Protein AF-0000000084922540 (afdb_homodimer)

Radius of gyration: 22.4 Å; Cα contacts (8 Å, |Δi|>4): 805; chains: 2; bounding box: 56×64×46 Å

Structure (mmCIF, N/CA/C/O backbone):
data_AF-0000000084922540-model_v1
#
loop_
_entity.id
_entity.type
_entity.pdbx_description
1 polymer 'Thymidine kinase'
#
loop_
_atom_site.group_PDB
_atom_site.id
_atom_site.type_symbol
_atom_site.label_atom_id
_atom_site.label_alt_id
_atom_site.label_comp_id
_atom_site.label_asym_id
_atom_site.label_entity_id
_atom_site.label_seq_id
_atom_site.pdbx_PDB_ins_code
_atom_site.Cartn_x
_atom_site.Cartn_y
_atom_site.Cartn_z
_atom_site.occupancy
_atom_site.B_iso_or_equiv
_atom_site.auth_seq_id
_atom_site.auth_comp_id
_atom_site.auth_asym_id
_atom_site.auth_atom_id
_atom_site.pdbx_PDB_model_num
ATOM 1 N N . MET A 1 1 ? 5.422 -11.188 -19.125 1 84.81 1 MET A N 1
ATOM 2 C CA . MET A 1 1 ? 5.367 -11.914 -17.875 1 84.81 1 MET A CA 1
ATOM 3 C C . MET A 1 1 ? 4.098 -11.578 -17.094 1 84.81 1 MET A C 1
ATOM 5 O O . MET A 1 1 ? 3.66 -10.422 -17.094 1 84.81 1 MET A O 1
ATOM 9 N N . ALA A 1 2 ? 3.447 -12.57 -16.578 1 96 2 ALA A N 1
ATOM 10 C CA . ALA A 1 2 ? 2.215 -12.383 -15.805 1 96 2 ALA A CA 1
ATOM 11 C C . ALA A 1 2 ? 2.465 -11.539 -14.562 1 96 2 ALA A C 1
ATOM 13 O O . ALA A 1 2 ? 3.604 -11.414 -14.102 1 96 2 ALA A O 1
ATOM 14 N N . LYS A 1 3 ? 1.408 -10.953 -14.07 1 97.75 3 LYS A N 1
ATOM 15 C CA . LYS A 1 3 ? 1.559 -10.055 -12.938 1 97.75 3 LYS A CA 1
ATOM 16 C C . LYS A 1 3 ? 0.575 -10.406 -11.82 1 97.75 3 LYS A C 1
ATOM 18 O O . LYS A 1 3 ? -0.473 -11 -12.078 1 97.75 3 LYS A O 1
ATOM 23 N N . LEU A 1 4 ? 0.972 -10.086 -10.625 1 98.56 4 LEU A N 1
ATOM 24 C CA . LEU A 1 4 ? 0.102 -10.094 -9.453 1 98.56 4 LEU A CA 1
ATOM 25 C C . LEU A 1 4 ? -0.469 -8.711 -9.188 1 98.56 4 LEU A C 1
ATOM 27 O O . LEU A 1 4 ? 0.279 -7.766 -8.914 1 98.56 4 LEU A O 1
ATOM 31 N N . TYR A 1 5 ? -1.869 -8.562 -9.273 1 98.75 5 TYR A N 1
ATOM 32 C CA . TYR A 1 5 ? -2.557 -7.289 -9.086 1 98.75 5 TYR A CA 1
ATOM 33 C C . TYR A 1 5 ? -3.307 -7.27 -7.758 1 98.75 5 TYR A C 1
ATOM 35 O O . TYR A 1 5 ? -3.92 -8.266 -7.371 1 98.75 5 TYR A O 1
ATOM 43 N N . PHE A 1 6 ? -3.229 -6.152 -7.148 1 98.81 6 PHE A N 1
ATOM 44 C CA . PHE A 1 6 ? -4.148 -5.859 -6.059 1 98.81 6 PHE A CA 1
ATOM 45 C C . PHE A 1 6 ? -4.957 -4.602 -6.359 1 98.81 6 PHE A C 1
ATOM 47 O O . PHE A 1 6 ? -4.406 -3.498 -6.402 1 98.81 6 PHE A O 1
ATOM 54 N N . ARG A 1 7 ? -6.199 -4.77 -6.59 1 98.69 7 ARG A N 1
ATOM 55 C CA . ARG A 1 7 ? -7.16 -3.693 -6.801 1 98.69 7 ARG A CA 1
ATOM 56 C C . ARG A 1 7 ? -8.039 -3.498 -5.566 1 98.69 7 ARG A C 1
ATOM 58 O O . ARG A 1 7 ? -8.875 -4.352 -5.25 1 98.69 7 ARG A O 1
ATOM 65 N N . PHE A 1 8 ? -7.809 -2.379 -4.945 1 98.5 8 PHE A N 1
ATOM 66 C CA . PHE A 1 8 ? -8.508 -2.191 -3.676 1 98.5 8 PHE A CA 1
ATOM 67 C C . PHE A 1 8 ? -9.469 -1.014 -3.758 1 98.5 8 PHE A C 1
ATOM 69 O O . PHE A 1 8 ? -9.328 -0.146 -4.621 1 98.5 8 PHE A O 1
ATOM 76 N N . GLY A 1 9 ? -10.477 -1.004 -2.928 1 97.19 9 GLY A N 1
ATOM 77 C CA . GLY A 1 9 ? -11.477 0.039 -2.756 1 97.19 9 GLY A CA 1
ATOM 78 C C . GLY A 1 9 ? -12.312 -0.136 -1.503 1 97.19 9 GLY A C 1
ATOM 79 O O . GLY A 1 9 ? -12.273 -1.189 -0.863 1 97.19 9 GLY A O 1
ATOM 80 N N . VAL A 1 10 ? -13 0.957 -1.157 1 96.56 10 VAL A N 1
ATOM 81 C CA . VAL A 1 10 ? -13.867 0.867 0.012 1 96.56 10 VAL A CA 1
ATOM 82 C C . VAL A 1 10 ? -15.125 0.069 -0.335 1 96.56 10 VAL A C 1
ATOM 84 O O . VAL A 1 10 ? -15.336 -0.293 -1.495 1 96.56 10 VAL A O 1
ATOM 87 N N . MET A 1 11 ? -15.883 -0.265 0.745 1 93.12 11 MET A N 1
ATOM 88 C CA . MET A 1 11 ? -17.141 -0.948 0.508 1 93.12 11 MET A CA 1
ATOM 89 C C . MET A 1 11 ? -18.047 -0.126 -0.412 1 93.12 11 MET A C 1
ATOM 91 O O . MET A 1 11 ? -18.156 1.092 -0.254 1 93.12 11 MET A O 1
ATOM 95 N N . GLY A 1 12 ? -18.609 -0.756 -1.423 1 91.25 12 GLY A N 1
ATOM 96 C CA . GLY A 1 12 ? -19.5 -0.06 -2.338 1 91.25 12 GLY A CA 1
ATOM 97 C C . GLY A 1 12 ? -18.766 0.541 -3.529 1 91.25 12 GLY A C 1
ATOM 98 O O . GLY A 1 12 ? -19.375 1.284 -4.312 1 91.25 12 GLY A O 1
ATOM 99 N N . SER A 1 13 ? -17.531 0.221 -3.732 1 94.62 13 SER A N 1
ATOM 100 C CA . SER A 1 13 ? -16.766 0.784 -4.84 1 94.62 13 SER A CA 1
ATOM 101 C C . SER A 1 13 ? -16.891 -0.078 -6.09 1 94.62 13 SER A C 1
ATOM 103 O O . SER A 1 13 ? -16.172 0.141 -7.074 1 94.62 13 SER A O 1
ATOM 105 N N . SER A 1 14 ? -17.672 -1.181 -6.047 1 94.88 14 SER A N 1
ATOM 106 C CA . SER A 1 14 ? -17.984 -2.047 -7.18 1 94.88 14 SER A CA 1
ATOM 107 C C . SER A 1 14 ? -16.812 -2.967 -7.508 1 94.88 14 SER A C 1
ATOM 109 O O . SER A 1 14 ? -16.594 -3.299 -8.672 1 94.88 14 SER A O 1
ATOM 111 N N . LYS A 1 15 ? -15.969 -3.301 -6.598 1 96 15 LYS A N 1
ATOM 112 C CA . LYS A 1 15 ? -14.859 -4.238 -6.785 1 96 15 LYS A CA 1
ATOM 113 C C . LYS A 1 15 ? -15.359 -5.566 -7.352 1 96 15 LYS A C 1
ATOM 115 O O . LYS A 1 15 ? -14.805 -6.074 -8.328 1 96 15 LYS A O 1
ATOM 120 N N . THR A 1 16 ? -16.453 -6.082 -6.738 1 95.88 16 THR A N 1
ATOM 121 C CA . THR A 1 16 ? -17.016 -7.363 -7.164 1 95.88 16 THR A CA 1
ATOM 122 C C . THR A 1 16 ? -17.516 -7.289 -8.602 1 95.88 16 THR A C 1
ATOM 124 O O . THR A 1 16 ? -17.25 -8.188 -9.406 1 95.88 16 THR A O 1
ATOM 127 N N . ALA A 1 17 ? -18.156 -6.195 -8.93 1 95.75 17 ALA A N 1
ATOM 128 C CA . ALA A 1 17 ? -18.625 -6.02 -10.305 1 95.75 17 ALA A CA 1
ATOM 129 C C . ALA A 1 17 ? -17.453 -6.016 -11.281 1 95.75 17 ALA A C 1
ATOM 131 O O . ALA A 1 17 ? -17.531 -6.625 -12.352 1 95.75 17 ALA A O 1
ATOM 132 N N . ASN A 1 18 ? -16.375 -5.332 -10.938 1 97.31 18 ASN A N 1
ATOM 133 C CA . ASN A 1 18 ? -15.172 -5.309 -11.766 1 97.31 18 ASN A CA 1
ATOM 134 C C . ASN A 1 18 ? -14.609 -6.711 -11.969 1 97.31 18 ASN A C 1
ATOM 136 O O . ASN A 1 18 ? -14.258 -7.09 -13.086 1 97.31 18 ASN A O 1
ATOM 140 N N . ALA A 1 19 ? -14.578 -7.469 -10.898 1 97.56 19 ALA A N 1
ATOM 141 C CA . ALA A 1 19 ? -14.055 -8.836 -10.961 1 97.56 19 ALA A CA 1
ATOM 142 C C . ALA A 1 19 ? -14.875 -9.688 -11.93 1 97.56 19 ALA A C 1
ATOM 144 O O . ALA A 1 19 ? -14.312 -10.398 -12.766 1 97.56 19 ALA A O 1
ATOM 145 N N . LEU A 1 20 ? -16.141 -9.539 -11.828 1 97.19 20 LEU A N 1
ATOM 146 C CA . LEU A 1 20 ? -17.047 -10.328 -12.656 1 97.19 20 LEU A CA 1
ATOM 147 C C . LEU A 1 20 ? -16.953 -9.914 -14.117 1 97.19 20 LEU A C 1
ATOM 149 O O . LEU A 1 20 ? -17.031 -10.758 -15.016 1 97.19 20 LEU A O 1
ATOM 153 N N . MET A 1 21 ? -16.75 -8.617 -14.312 1 97.06 21 MET A N 1
ATOM 154 C CA . MET A 1 21 ? -16.594 -8.125 -15.68 1 97.06 21 MET A CA 1
ATOM 155 C C . MET A 1 21 ? -15.297 -8.648 -16.297 1 97.06 21 MET A C 1
ATOM 157 O O . MET A 1 21 ? -15.266 -8.992 -17.484 1 97.06 21 MET A O 1
ATOM 161 N N . VAL A 1 22 ? -14.234 -8.68 -15.547 1 97.44 22 VAL A N 1
ATOM 162 C CA . VAL A 1 22 ? -12.969 -9.219 -16.031 1 97.44 22 VAL A CA 1
ATOM 163 C C . VAL A 1 22 ? -13.141 -10.68 -16.422 1 97.44 22 VAL A C 1
ATOM 165 O O . VAL A 1 22 ? -12.695 -11.109 -17.484 1 97.44 22 VAL A O 1
ATOM 168 N N . ARG A 1 23 ? -13.805 -11.414 -15.586 1 97.06 23 ARG A N 1
ATOM 169 C CA . ARG A 1 23 ? -14.07 -12.82 -15.891 1 97.06 23 ARG A CA 1
ATOM 170 C C . ARG A 1 23 ? -14.852 -12.961 -17.188 1 97.06 23 ARG A C 1
ATOM 172 O O . ARG A 1 23 ? -14.539 -13.82 -18.016 1 97.06 23 ARG A O 1
ATOM 179 N N . TYR A 1 24 ? -15.82 -12.156 -17.312 1 95.56 24 TYR A N 1
ATOM 180 C CA . TYR A 1 24 ? -16.656 -12.172 -18.5 1 95.56 24 TYR A CA 1
ATOM 181 C C . TYR A 1 24 ? -15.805 -11.922 -19.75 1 95.56 24 TYR A C 1
ATOM 183 O O . TYR A 1 24 ? -15.969 -12.609 -20.766 1 95.56 24 TYR A O 1
ATOM 191 N N . ASN A 1 25 ? -14.945 -10.93 -19.688 1 97.19 25 ASN A N 1
ATOM 192 C CA . ASN A 1 25 ? -14.086 -10.586 -20.812 1 97.19 25 ASN A CA 1
ATOM 193 C C . ASN A 1 25 ? -13.188 -11.758 -21.219 1 97.19 25 ASN A C 1
ATOM 195 O O . ASN A 1 25 ? -12.961 -11.992 -22.406 1 97.19 25 ASN A O 1
ATOM 199 N N . TYR A 1 26 ? -12.719 -12.484 -20.266 1 97.31 26 TYR A N 1
ATOM 200 C CA . TYR A 1 26 ? -11.93 -13.672 -20.562 1 97.31 26 TYR A CA 1
ATOM 201 C C . TYR A 1 26 ? -12.773 -14.742 -21.234 1 97.31 26 TYR A C 1
ATOM 203 O O . TYR A 1 26 ? -12.336 -15.367 -22.203 1 97.31 26 TYR A O 1
ATOM 211 N N . ALA A 1 27 ? -13.961 -14.938 -20.75 1 95.12 27 ALA A N 1
ATOM 212 C CA . ALA A 1 27 ? -14.867 -15.945 -21.297 1 95.12 27 ALA A CA 1
ATOM 213 C C . ALA A 1 27 ? -15.211 -15.641 -22.75 1 95.12 27 ALA A C 1
ATOM 215 O O . ALA A 1 27 ? -15.273 -16.547 -23.578 1 95.12 27 ALA A O 1
ATOM 216 N N . GLU A 1 28 ? -15.352 -14.406 -23.062 1 96.44 28 GLU A N 1
ATOM 217 C CA . GLU A 1 28 ? -15.68 -13.969 -24.406 1 96.44 28 GLU A CA 1
ATOM 218 C C . GLU A 1 28 ? -14.562 -14.312 -25.391 1 96.44 28 GLU A C 1
ATOM 220 O O . GLU A 1 28 ? -14.797 -14.438 -26.594 1 96.44 28 GLU A O 1
ATOM 225 N N . LYS A 1 29 ? -13.414 -14.438 -24.891 1 97.44 29 LYS A N 1
ATOM 226 C CA . LYS A 1 29 ? -12.266 -14.797 -25.703 1 97.44 29 LYS A CA 1
ATOM 227 C C . LYS A 1 29 ? -11.922 -16.281 -25.562 1 97.44 29 LYS A C 1
ATOM 229 O O . LYS A 1 29 ? -10.836 -16.719 -25.953 1 97.44 29 LYS A O 1
ATOM 234 N N . GLU A 1 30 ? -12.805 -17 -24.891 1 96.75 30 GLU A N 1
ATOM 235 C CA . GLU A 1 30 ? -12.688 -18.438 -24.688 1 96.75 30 GLU A CA 1
ATOM 236 C C . GLU A 1 30 ? -11.469 -18.797 -23.844 1 96.75 30 GLU A C 1
ATOM 238 O O . GLU A 1 30 ? -10.766 -19.766 -24.109 1 96.75 30 GLU A O 1
ATOM 243 N N . LYS A 1 31 ? -11.18 -17.922 -22.938 1 97.31 31 LYS A N 1
ATOM 244 C CA . LYS A 1 31 ? -10.109 -18.141 -21.969 1 97.31 31 LYS A CA 1
ATOM 245 C C . LYS A 1 31 ? -10.664 -18.484 -20.594 1 97.31 31 LYS A C 1
ATOM 247 O O . LYS A 1 31 ? -11.672 -17.906 -20.172 1 97.31 31 LYS A O 1
ATOM 252 N N . ASN A 1 32 ? -10.008 -19.375 -19.906 1 96.75 32 ASN A N 1
ATOM 253 C CA . ASN A 1 32 ? -10.484 -19.891 -18.641 1 96.75 32 ASN A CA 1
ATOM 254 C C . ASN A 1 32 ? -10 -19.031 -17.469 1 96.75 32 ASN A C 1
ATOM 256 O O . ASN A 1 32 ? -8.867 -19.188 -17.016 1 96.75 32 ASN A O 1
ATOM 260 N N . ALA A 1 33 ? -10.844 -18.188 -16.969 1 97.81 33 ALA A N 1
ATOM 261 C CA . ALA A 1 33 ? -10.562 -17.406 -15.766 1 97.81 33 ALA A CA 1
ATOM 262 C C . ALA A 1 33 ? -11.258 -18 -14.547 1 97.81 33 ALA A C 1
ATOM 264 O O . ALA A 1 33 ? -12.492 -18.078 -14.508 1 97.81 33 ALA A O 1
ATOM 265 N N . ILE A 1 34 ? -10.492 -18.312 -13.562 1 97.62 34 ILE A N 1
ATOM 266 C CA . ILE A 1 34 ? -11.031 -18.922 -12.344 1 97.62 34 ILE A CA 1
ATOM 267 C C . ILE A 1 34 ? -11.391 -17.828 -11.336 1 97.62 34 ILE A C 1
ATOM 269 O O . ILE A 1 34 ? -10.609 -16.891 -11.117 1 97.62 34 ILE A O 1
ATOM 273 N N . LEU A 1 35 ? -12.57 -17.969 -10.781 1 97.56 35 LEU A N 1
ATOM 274 C CA . LEU A 1 35 ? -13.047 -17.016 -9.789 1 97.56 35 LEU A CA 1
ATOM 275 C C . LEU A 1 35 ? -13.008 -17.625 -8.391 1 97.56 35 LEU A C 1
ATOM 277 O O . LEU A 1 35 ? -13.625 -18.672 -8.148 1 97.56 35 LEU A O 1
ATOM 281 N N . LEU A 1 36 ? -12.273 -16.938 -7.496 1 97.56 36 LEU A N 1
ATOM 282 C CA . LEU A 1 36 ? -12.07 -17.469 -6.152 1 97.56 36 LEU A CA 1
ATOM 283 C C . LEU A 1 36 ? -12.539 -16.469 -5.098 1 97.56 36 LEU A C 1
ATOM 285 O O . LEU A 1 36 ? -12.57 -15.258 -5.352 1 97.56 36 LEU A O 1
ATOM 289 N N . LYS A 1 37 ? -12.844 -16.938 -3.92 1 96.25 37 LYS A N 1
ATOM 290 C CA . LYS A 1 37 ? -13.023 -16.156 -2.699 1 96.25 37 LYS A CA 1
ATOM 291 C C . LYS A 1 37 ? -12.609 -16.969 -1.469 1 96.25 37 LYS A C 1
ATOM 293 O O . LYS A 1 37 ? -12.648 -18.203 -1.484 1 96.25 37 LYS A O 1
ATOM 298 N N . PRO A 1 38 ? -12.125 -16.281 -0.416 1 95.25 38 PRO A N 1
ATOM 299 C CA . PRO A 1 38 ? -11.773 -17.016 0.805 1 95.25 38 PRO A CA 1
ATOM 300 C C . PRO A 1 38 ? -12.992 -17.594 1.514 1 95.25 38 PRO A C 1
ATOM 302 O O . PRO A 1 38 ? -14.094 -17.047 1.412 1 95.25 38 PRO A O 1
ATOM 305 N N . 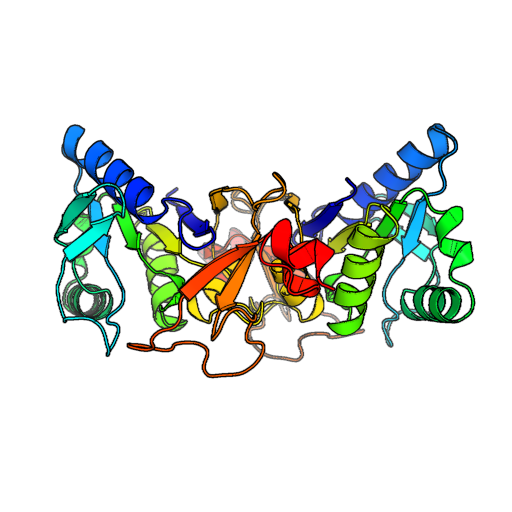LYS A 1 39 ? -12.742 -18.719 2.193 1 88.44 39 LYS A N 1
ATOM 306 C CA . LYS A 1 39 ? -13.797 -19.297 3.018 1 88.44 39 LYS A CA 1
ATOM 307 C C . LYS A 1 39 ? -14 -18.484 4.293 1 88.44 39 LYS A C 1
ATOM 309 O O . LYS A 1 39 ? -13.047 -18.203 5.023 1 88.44 39 LYS A O 1
ATOM 314 N N . LEU A 1 40 ? -15.094 -17.688 4.23 1 75 40 LEU A N 1
ATOM 315 C CA . LEU A 1 40 ? -15.375 -16.938 5.457 1 75 40 LEU A CA 1
ATOM 316 C C . LEU A 1 40 ? -16.328 -17.734 6.355 1 75 40 LEU A C 1
ATOM 318 O O . LEU A 1 40 ? -17.188 -18.469 5.863 1 75 40 LEU A O 1
ATOM 322 N N . ASP A 1 41 ? -15.953 -18.094 7.531 1 54.41 41 ASP A N 1
ATOM 323 C CA . ASP A 1 41 ? -16.766 -18.859 8.469 1 54.41 41 ASP A CA 1
ATOM 324 C C . ASP A 1 41 ? -18.234 -18.484 8.359 1 54.41 41 ASP A C 1
ATOM 326 O O . ASP A 1 41 ? -19.109 -19.344 8.484 1 54.41 41 ASP A O 1
ATOM 330 N N . SER A 1 42 ? -18.531 -17.125 8.336 1 50.5 42 SER A N 1
ATOM 331 C CA . SER A 1 42 ? -19.875 -16.688 8.68 1 50.5 42 SER A CA 1
ATOM 332 C C . SER A 1 42 ? -20.828 -16.844 7.496 1 50.5 42 SER A C 1
ATOM 334 O O . SER A 1 42 ?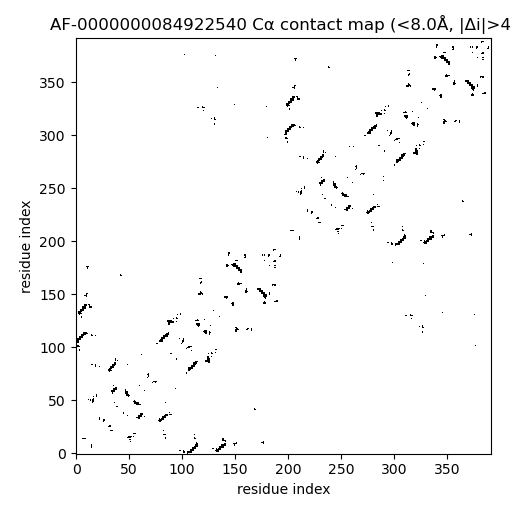 -22.047 -16.719 7.652 1 50.5 42 SER A O 1
ATOM 336 N N . ARG A 1 43 ? -20.375 -16.438 6.367 1 51.41 43 ARG A N 1
ATOM 337 C CA . ARG A 1 43 ? -21.406 -16.328 5.34 1 51.41 43 ARG A CA 1
ATOM 338 C C . ARG A 1 43 ? -21.688 -17.688 4.703 1 51.41 43 ARG A C 1
ATOM 340 O O . ARG A 1 43 ? -20.859 -18.594 4.777 1 51.41 43 ARG A O 1
ATOM 347 N N . ASP A 1 44 ? -22.812 -17.891 4.238 1 49.72 44 ASP A N 1
ATOM 348 C CA . ASP A 1 44 ? -23.547 -19.047 3.742 1 49.72 44 ASP A CA 1
ATOM 349 C C . ASP A 1 44 ? -22.719 -19.828 2.711 1 49.72 44 ASP A C 1
ATOM 351 O O . ASP A 1 44 ? -22.344 -19.266 1.677 1 49.72 44 ASP A O 1
ATOM 355 N N . GLY A 1 45 ? -21.594 -20.297 3.123 1 62.94 45 GLY A N 1
ATOM 356 C CA . GLY A 1 45 ? -20.938 -21.406 2.459 1 62.94 45 GLY A CA 1
ATOM 357 C C . GLY A 1 45 ? -21.25 -21.5 0.978 1 62.94 45 GLY A C 1
ATOM 358 O O . GLY A 1 45 ? -21.203 -22.578 0.388 1 62.94 45 GLY A O 1
ATOM 359 N N . GLU A 1 46 ? -21.766 -20.359 0.451 1 76.94 46 GLU A N 1
ATOM 360 C CA . GLU A 1 46 ? -22.141 -20.469 -0.953 1 76.94 46 GLU A CA 1
ATOM 361 C C . GLU A 1 46 ? -20.984 -20.125 -1.873 1 76.94 46 GLU A C 1
ATOM 363 O O . GLU A 1 46 ? -20.234 -19.172 -1.612 1 76.94 46 GLU A O 1
ATOM 368 N N . LYS A 1 47 ? -20.797 -20.922 -2.811 1 89.75 47 LYS A N 1
ATOM 369 C CA . LYS A 1 47 ? -19.797 -20.75 -3.857 1 89.75 47 LYS A CA 1
ATOM 370 C C . LYS A 1 47 ? -20.297 -19.844 -4.973 1 89.75 47 LYS A C 1
ATOM 372 O O . LYS A 1 47 ? -20.234 -20.203 -6.152 1 89.75 47 LYS A O 1
ATOM 377 N N . ILE A 1 48 ? -20.812 -18.703 -4.531 1 91 48 ILE A N 1
ATOM 378 C CA . ILE A 1 48 ? -21.328 -17.703 -5.457 1 91 48 ILE A CA 1
ATOM 379 C C . ILE A 1 48 ? -20.781 -16.328 -5.066 1 91 48 ILE A C 1
ATOM 381 O O . ILE A 1 48 ? -20.734 -15.984 -3.881 1 91 48 ILE A O 1
ATOM 385 N N . ILE A 1 49 ? -20.359 -15.617 -6.012 1 92 49 ILE A N 1
ATOM 386 C CA . ILE A 1 49 ? -20 -14.211 -5.855 1 92 49 ILE A CA 1
ATOM 387 C C . ILE A 1 49 ? -21.062 -13.328 -6.504 1 92 49 ILE A C 1
ATOM 389 O O . ILE A 1 49 ? -21.453 -13.562 -7.652 1 92 49 ILE A O 1
ATOM 393 N N . LYS A 1 50 ? -21.562 -12.414 -5.746 1 90.12 50 LYS A N 1
ATOM 394 C CA . LYS A 1 50 ? -22.641 -11.539 -6.203 1 90.12 50 LYS A CA 1
ATOM 395 C C . LYS A 1 50 ? -22.266 -10.07 -6 1 90.12 50 LYS A C 1
ATOM 397 O O . LYS A 1 50 ? -21.797 -9.68 -4.93 1 90.12 50 LYS A O 1
ATOM 402 N N . SER A 1 51 ? -22.547 -9.305 -7.07 1 88.81 51 SER A N 1
ATOM 403 C CA . SER A 1 51 ? -22.312 -7.871 -6.953 1 88.81 51 SER A CA 1
ATOM 404 C C . SER A 1 51 ? -23.562 -7.145 -6.469 1 88.81 51 SER A C 1
ATOM 406 O O . SER A 1 51 ? -24.656 -7.695 -6.508 1 88.81 51 SER A O 1
ATOM 408 N N . ARG A 1 52 ? -23.391 -5.918 -6.008 1 81.62 52 ARG A N 1
ATOM 409 C CA . ARG A 1 52 ? -24.5 -5.109 -5.535 1 81.62 52 ARG A CA 1
ATOM 410 C C . ARG A 1 52 ? -25.422 -4.715 -6.688 1 81.62 52 ARG A C 1
ATOM 412 O O . ARG A 1 52 ? -26.625 -4.539 -6.496 1 81.62 52 ARG A O 1
ATOM 419 N N . ILE A 1 53 ? -24.812 -4.734 -7.902 1 82.25 53 ILE A N 1
ATOM 420 C CA . ILE A 1 53 ? -25.594 -4.301 -9.055 1 82.25 53 ILE A CA 1
ATOM 421 C C . ILE A 1 53 ? -26.344 -5.492 -9.648 1 82.25 53 ILE A C 1
ATOM 423 O O . ILE A 1 53 ? -27.047 -5.348 -10.648 1 82.25 53 ILE A O 1
ATOM 427 N N . GLY A 1 54 ? -26.109 -6.688 -9.055 1 84.31 54 GLY A N 1
ATOM 428 C CA . GLY A 1 54 ? -27.016 -7.777 -9.359 1 84.31 54 GLY A CA 1
ATOM 429 C C . GLY A 1 54 ? -26.391 -8.852 -10.227 1 84.31 54 GLY A C 1
ATOM 430 O O . GLY A 1 54 ? -27.047 -9.844 -10.562 1 84.31 54 GLY A O 1
ATOM 431 N N . ILE A 1 55 ? -25.172 -8.742 -10.609 1 87.81 55 ILE A N 1
ATOM 432 C CA . ILE A 1 55 ? -24.516 -9.789 -11.383 1 87.81 55 ILE A CA 1
ATOM 433 C C . ILE A 1 55 ? -23.859 -10.797 -10.445 1 87.81 55 ILE A C 1
ATOM 435 O O . ILE A 1 55 ? -23.375 -10.43 -9.367 1 87.81 55 ILE A O 1
ATOM 439 N N . GLU A 1 56 ? -23.938 -12.078 -10.922 1 92.19 56 GLU A N 1
ATOM 440 C CA . GLU A 1 56 ? -23.375 -13.109 -10.055 1 92.19 56 GLU A CA 1
ATOM 441 C C . GLU A 1 56 ? -22.688 -14.203 -10.875 1 92.19 56 GLU A C 1
ATOM 443 O O . GLU A 1 56 ? -22.922 -14.312 -12.086 1 92.19 56 GLU A O 1
ATOM 448 N N . SER A 1 57 ? -21.844 -14.883 -10.25 1 93.81 57 SER A N 1
ATOM 449 C CA . SER A 1 57 ? -21.156 -16.016 -10.852 1 93.81 57 SER A CA 1
ATOM 450 C C . SER A 1 57 ? -20.75 -17.047 -9.805 1 93.81 57 SER A C 1
ATOM 452 O O . SER A 1 57 ? -20.531 -16.688 -8.641 1 93.81 57 SER A O 1
ATOM 454 N N . ASN A 1 58 ? -20.703 -18.312 -10.25 1 93.75 58 ASN A N 1
ATOM 455 C CA . ASN A 1 58 ? -20.125 -19.344 -9.383 1 93.75 58 ASN A CA 1
ATOM 456 C C . ASN A 1 58 ? -18.641 -19.109 -9.141 1 93.75 58 ASN A C 1
ATOM 458 O O . ASN A 1 58 ? -17.953 -18.516 -9.984 1 93.75 58 ASN A O 1
ATOM 462 N N . CYS A 1 59 ? -18.234 -19.516 -7.938 1 95.56 59 CYS A N 1
ATOM 463 C CA . CYS A 1 59 ? -16.812 -19.406 -7.605 1 95.56 59 CYS A CA 1
ATOM 464 C C . CYS A 1 59 ? -16.328 -20.609 -6.816 1 95.56 59 CYS A C 1
ATOM 466 O O . CYS A 1 59 ? -17.109 -21.516 -6.531 1 95.56 59 CYS A O 1
ATOM 468 N N . ILE A 1 60 ? -15.055 -20.719 -6.672 1 95.31 60 ILE A N 1
ATOM 469 C CA . ILE A 1 60 ? -14.398 -21.75 -5.875 1 95.31 60 ILE A CA 1
ATOM 470 C C . ILE A 1 60 ? -13.75 -21.125 -4.645 1 95.31 60 ILE A C 1
ATOM 472 O O . ILE A 1 60 ? -13.258 -20 -4.703 1 95.31 60 ILE A O 1
ATOM 476 N N . PHE A 1 61 ? -13.75 -21.766 -3.549 1 96.19 61 PHE A N 1
ATOM 477 C CA . PHE A 1 61 ? -13.023 -21.266 -2.381 1 96.19 61 PHE A CA 1
ATOM 478 C C . PHE A 1 61 ? -11.523 -21.359 -2.594 1 96.19 61 PHE A C 1
ATOM 480 O O . PHE A 1 61 ? -11.031 -22.344 -3.145 1 96.19 61 PHE A O 1
ATOM 487 N N . ILE A 1 62 ? -10.828 -20.391 -2.125 1 97.44 62 ILE A N 1
ATOM 488 C CA . ILE A 1 62 ? -9.375 -20.359 -2.23 1 97.44 62 ILE A CA 1
ATOM 489 C C . ILE A 1 62 ? -8.789 -21.641 -1.626 1 97.44 62 ILE A C 1
ATOM 491 O O . ILE A 1 62 ? -7.906 -22.266 -2.217 1 97.44 62 ILE A O 1
ATOM 495 N N . GLU A 1 63 ? -9.305 -22.031 -0.523 1 95.88 63 GLU A N 1
ATOM 496 C CA . GLU A 1 63 ? -8.82 -23.188 0.216 1 95.88 63 GLU A CA 1
ATOM 497 C C . GLU A 1 63 ? -8.938 -24.469 -0.614 1 95.88 63 GLU A C 1
ATOM 499 O O . GLU A 1 63 ? -8.008 -25.266 -0.676 1 95.88 63 GLU A O 1
ATOM 504 N N . ASP A 1 64 ? -10.055 -24.609 -1.265 1 95.5 64 ASP A N 1
ATOM 505 C CA . ASP A 1 64 ? -10.289 -25.781 -2.102 1 95.5 64 ASP A CA 1
ATOM 506 C C . ASP A 1 64 ? -9.383 -25.766 -3.334 1 95.5 64 ASP A C 1
ATOM 508 O O . ASP A 1 64 ? -8.797 -26.797 -3.695 1 95.5 64 ASP A O 1
ATOM 512 N N . PHE A 1 65 ? -9.273 -24.609 -3.979 1 97.25 65 PHE A N 1
ATOM 513 C CA . PHE A 1 65 ? -8.461 -24.469 -5.184 1 97.25 65 PHE A CA 1
ATOM 514 C C . PHE A 1 65 ? -7 -24.781 -4.895 1 97.25 65 PHE A C 1
ATOM 516 O O . PHE A 1 65 ? -6.363 -25.531 -5.629 1 97.25 65 PHE A O 1
ATOM 523 N N . LEU A 1 66 ? -6.5 -24.203 -3.76 1 97.62 66 LEU A N 1
ATOM 524 C CA . LEU A 1 66 ? -5.09 -24.375 -3.438 1 97.62 66 LEU A CA 1
ATOM 525 C C . LEU A 1 66 ? -4.797 -25.812 -3.035 1 97.62 66 LEU A C 1
ATOM 527 O O . LEU A 1 66 ? -3.715 -26.328 -3.311 1 97.62 66 LEU A O 1
ATOM 531 N N . LYS A 1 67 ? -5.742 -26.469 -2.404 1 97.06 67 LYS A N 1
ATOM 532 C CA . LYS A 1 67 ? -5.598 -27.891 -2.111 1 97.06 67 LYS A CA 1
ATOM 533 C C . LYS A 1 67 ? -5.523 -28.719 -3.396 1 97.06 67 LYS A C 1
ATOM 535 O O . LYS A 1 67 ? -4.68 -29.609 -3.523 1 97.06 67 LYS A O 1
ATOM 540 N N . ASP A 1 68 ? -6.418 -28.406 -4.305 1 96.81 68 ASP A N 1
ATOM 541 C CA . ASP A 1 68 ? -6.43 -29.094 -5.598 1 96.81 68 ASP A CA 1
ATOM 542 C C . ASP A 1 68 ? -5.105 -28.906 -6.332 1 96.81 68 ASP A C 1
ATOM 544 O O . ASP A 1 68 ? -4.574 -29.844 -6.922 1 96.81 68 ASP A O 1
ATOM 548 N N . VAL A 1 69 ? -4.586 -27.703 -6.309 1 96.94 69 VAL A N 1
ATOM 549 C CA . VAL A 1 69 ? -3.328 -27.375 -6.973 1 96.94 69 VAL A CA 1
ATOM 550 C C . VAL A 1 69 ? -2.188 -28.172 -6.336 1 96.94 69 VAL A C 1
ATOM 552 O O . VAL A 1 69 ? -1.312 -28.688 -7.031 1 96.94 69 VAL A O 1
ATOM 555 N N . GLU A 1 70 ? -2.199 -28.172 -5.008 1 96.38 70 GLU A N 1
ATOM 556 C CA . GLU A 1 70 ? -1.181 -28.922 -4.289 1 96.38 70 GLU A CA 1
ATOM 557 C C . GLU A 1 70 ? -1.207 -30.406 -4.688 1 96.38 70 GLU A C 1
ATOM 559 O O . GLU A 1 70 ? -0.157 -31.031 -4.812 1 96.38 70 GLU A O 1
ATOM 564 N N . ASP A 1 71 ? -2.402 -30.938 -4.965 1 96.75 71 ASP A N 1
ATOM 565 C CA . ASP A 1 71 ? -2.588 -32.344 -5.324 1 96.75 71 ASP A CA 1
ATOM 566 C C . ASP A 1 71 ? -2.221 -32.594 -6.785 1 96.75 71 ASP A C 1
ATOM 568 O O . ASP A 1 71 ? -1.684 -33.656 -7.125 1 96.75 71 ASP A O 1
ATOM 572 N N . ASP A 1 72 ? -2.52 -31.641 -7.645 1 96.62 72 ASP A N 1
ATOM 573 C CA . ASP A 1 72 ? -2.287 -31.781 -9.078 1 96.62 72 ASP A CA 1
ATOM 574 C C . ASP A 1 72 ? -2.002 -30.438 -9.734 1 96.62 72 ASP A C 1
ATOM 576 O O . ASP A 1 72 ? -2.926 -29.75 -10.172 1 96.62 72 ASP A O 1
ATOM 580 N N . LYS A 1 73 ? -0.802 -30.078 -9.992 1 95.44 73 LYS A N 1
ATOM 581 C CA . LYS A 1 73 ? -0.369 -28.797 -10.531 1 95.44 73 LYS A CA 1
ATOM 582 C C . LYS A 1 73 ? -0.808 -28.641 -11.984 1 95.44 73 LYS A C 1
ATOM 584 O O . LYS A 1 73 ? -0.797 -27.516 -12.516 1 95.44 73 LYS A O 1
ATOM 589 N N . THR A 1 74 ? -1.204 -29.719 -12.641 1 95.31 74 THR A N 1
ATOM 590 C CA . THR A 1 74 ? -1.581 -29.641 -14.047 1 95.31 74 THR A CA 1
ATOM 591 C C . THR A 1 74 ? -2.852 -28.812 -14.227 1 95.31 74 THR A C 1
ATOM 593 O O . THR A 1 74 ? -3.152 -28.359 -15.328 1 95.31 74 THR A O 1
ATOM 596 N N . ILE A 1 75 ? -3.521 -28.641 -13.078 1 94.88 75 ILE A N 1
ATOM 597 C CA . ILE A 1 75 ? -4.723 -27.812 -13.102 1 94.88 75 ILE A CA 1
ATOM 598 C C . ILE A 1 75 ? -4.371 -26.406 -13.578 1 94.88 75 ILE A C 1
ATOM 600 O O . ILE A 1 75 ? -5.176 -25.75 -14.242 1 94.88 75 ILE A O 1
ATOM 604 N N . LEU A 1 76 ? -3.172 -25.984 -13.312 1 96.94 76 LEU A N 1
ATOM 605 C CA . LEU A 1 76 ? -2.734 -24.641 -13.625 1 96.94 76 LEU A CA 1
ATOM 606 C C . LEU A 1 76 ? -2.486 -24.469 -15.125 1 96.94 76 LEU A C 1
ATOM 608 O O . LEU A 1 76 ? -2.498 -23.359 -15.641 1 96.94 76 LEU A O 1
ATOM 612 N N . HIS A 1 77 ? -2.322 -25.594 -15.844 1 94.5 77 HIS A N 1
ATOM 613 C CA . HIS A 1 77 ? -2.053 -25.531 -17.281 1 94.5 77 HIS A CA 1
ATOM 614 C C . HIS A 1 77 ? -3.273 -25.047 -18.047 1 94.5 77 HIS A C 1
ATOM 616 O O . HIS A 1 77 ? -3.152 -24.594 -19.188 1 94.5 77 HIS A O 1
ATOM 622 N N . HIS A 1 78 ? -4.43 -25.109 -17.422 1 92.06 78 HIS A N 1
ATOM 623 C CA . HIS A 1 78 ? -5.672 -24.75 -18.109 1 92.06 78 HIS A CA 1
ATOM 624 C C . HIS A 1 78 ? -6.211 -23.422 -17.578 1 92.06 78 HIS A C 1
ATOM 626 O O . HIS A 1 78 ? -7.328 -23.031 -17.922 1 92.06 78 HIS A O 1
ATOM 632 N N . CYS A 1 79 ? -5.41 -22.75 -16.828 1 96.56 79 CYS A N 1
ATOM 633 C CA . CYS A 1 79 ? -5.836 -21.484 -16.234 1 96.56 79 CYS A CA 1
ATOM 634 C C . CYS A 1 79 ? -5.215 -20.297 -16.969 1 96.56 79 CYS A C 1
ATOM 636 O O . CYS A 1 79 ? -3.99 -20.188 -17.047 1 96.56 79 CYS A O 1
ATOM 638 N N . SER A 1 80 ? -6.07 -19.469 -17.531 1 98.06 80 SER A N 1
ATOM 639 C CA . SER A 1 80 ? -5.582 -18.281 -18.219 1 98.06 80 SER A CA 1
ATOM 640 C C . SER A 1 80 ? -5.426 -17.109 -17.25 1 98.06 80 SER A C 1
ATOM 642 O O . SER A 1 80 ? -4.66 -16.172 -17.516 1 98.06 80 SER A O 1
ATOM 644 N N . CYS A 1 81 ? -6.184 -17.172 -16.172 1 98.62 81 CYS A N 1
ATOM 645 C CA . CYS A 1 81 ? -6.203 -16.094 -15.188 1 98.62 81 CYS A CA 1
ATOM 646 C C . CYS A 1 81 ? -6.875 -16.547 -13.898 1 98.62 81 CYS A C 1
ATOM 648 O O . CYS A 1 81 ? -7.766 -17.391 -13.922 1 98.62 81 CYS A O 1
ATOM 650 N N . ILE A 1 82 ? -6.41 -16 -12.812 1 98.81 82 ILE A N 1
ATOM 651 C CA . ILE A 1 82 ? -7.051 -16.234 -11.516 1 98.81 82 ILE A CA 1
ATOM 652 C C . ILE A 1 82 ? -7.551 -14.898 -10.953 1 98.81 82 ILE A C 1
ATOM 654 O O . ILE A 1 82 ? -6.785 -13.945 -10.836 1 98.81 82 ILE A O 1
ATOM 658 N N . ILE A 1 83 ? -8.805 -14.859 -10.656 1 98.75 83 ILE A N 1
ATOM 659 C CA . ILE A 1 83 ? -9.453 -13.672 -10.102 1 98.75 83 ILE A CA 1
ATOM 660 C C . ILE A 1 83 ? -9.922 -13.961 -8.68 1 98.75 83 ILE A C 1
ATOM 662 O O . ILE A 1 83 ? -10.617 -14.953 -8.438 1 98.75 83 ILE A O 1
ATOM 666 N N . ILE A 1 84 ? -9.57 -13.078 -7.746 1 98.44 84 ILE A N 1
ATOM 667 C CA . ILE A 1 84 ? -9.883 -13.312 -6.34 1 98.44 84 ILE A CA 1
ATOM 668 C C . ILE A 1 84 ? -10.703 -12.141 -5.793 1 98.44 84 ILE A C 1
ATOM 670 O O . ILE A 1 84 ? -10.258 -10.992 -5.84 1 98.44 84 ILE A O 1
ATOM 674 N N . ASP A 1 85 ? -11.898 -12.438 -5.312 1 97.25 85 ASP A N 1
ATOM 675 C CA . ASP A 1 85 ? -12.703 -11.445 -4.609 1 97.25 85 ASP A CA 1
ATOM 676 C C . ASP A 1 85 ? -12.523 -11.562 -3.096 1 97.25 85 ASP A C 1
ATOM 678 O O . ASP A 1 85 ? -12.141 -12.617 -2.59 1 97.25 85 ASP A O 1
ATOM 682 N N . GLU A 1 86 ? -12.688 -10.43 -2.332 1 96.06 86 GLU A N 1
ATOM 683 C CA . GLU A 1 86 ? -12.539 -10.336 -0.883 1 96.06 86 GLU A CA 1
ATOM 684 C C . GLU A 1 86 ? -11.156 -10.805 -0.445 1 96.06 86 GLU A C 1
ATOM 686 O O . GLU A 1 86 ? -11.023 -11.578 0.511 1 96.06 86 GLU A O 1
ATOM 691 N N . ALA A 1 87 ? -10.164 -10.359 -1.158 1 97.81 87 ALA A N 1
ATOM 692 C CA . ALA A 1 87 ? -8.789 -10.805 -0.98 1 97.81 87 ALA A CA 1
ATOM 693 C C . ALA A 1 87 ? -8.242 -10.383 0.381 1 97.81 87 ALA A C 1
ATOM 695 O O . ALA A 1 87 ? -7.223 -10.898 0.835 1 97.81 87 ALA A O 1
ATOM 696 N N . GLN A 1 88 ? -8.969 -9.422 1.037 1 97.31 88 GLN A N 1
ATOM 697 C CA . GLN A 1 88 ? -8.484 -8.953 2.332 1 97.31 88 GLN A CA 1
ATOM 698 C C . GLN A 1 88 ? -8.547 -10.062 3.377 1 97.31 88 GLN A C 1
ATOM 700 O O . GLN A 1 88 ? -7.848 -10.008 4.391 1 97.31 88 GLN A O 1
ATOM 705 N N . PHE A 1 89 ? -9.328 -11.086 3.125 1 95.44 89 PHE A N 1
ATOM 706 C CA . PHE A 1 89 ? -9.539 -12.141 4.113 1 95.44 89 PHE A CA 1
ATOM 707 C C . PHE A 1 89 ? -8.617 -13.328 3.84 1 95.44 89 PHE A C 1
ATOM 709 O O . PHE A 1 89 ? -8.68 -14.344 4.535 1 95.44 89 PHE A O 1
ATOM 716 N N . MET A 1 90 ? -7.762 -13.242 2.865 1 96.12 90 MET A N 1
ATOM 717 C CA . MET A 1 90 ? -6.758 -14.266 2.615 1 96.12 90 MET A CA 1
ATOM 718 C C . MET A 1 90 ? -5.711 -14.289 3.723 1 96.12 90 MET A C 1
ATOM 720 O O . MET A 1 90 ? -5.402 -13.25 4.312 1 96.12 90 MET A O 1
ATOM 724 N N . LYS A 1 91 ? -5.176 -15.461 3.885 1 96.88 91 LYS A N 1
ATOM 725 C CA . LYS A 1 91 ? -4.016 -15.602 4.758 1 96.88 91 LYS A CA 1
ATOM 726 C C . LYS A 1 91 ? -2.727 -15.258 4.02 1 96.88 91 LYS A C 1
ATOM 728 O O . LYS A 1 91 ? -2.67 -15.336 2.789 1 96.88 91 LYS A O 1
ATOM 733 N N . THR A 1 92 ? -1.728 -14.93 4.77 1 98 92 THR A N 1
ATOM 734 C CA . THR A 1 92 ? -0.418 -14.57 4.238 1 98 92 THR A CA 1
ATOM 735 C C . THR A 1 92 ? 0.103 -15.656 3.303 1 98 92 THR A C 1
ATOM 737 O O . THR A 1 92 ? 0.531 -15.367 2.184 1 98 92 THR A O 1
ATOM 740 N N . LYS A 1 93 ? -0.024 -16.875 3.738 1 97.81 93 LYS A N 1
ATOM 741 C CA . LYS A 1 93 ? 0.507 -18 2.969 1 97.81 93 LYS A CA 1
ATOM 742 C C . LYS A 1 93 ? -0.219 -18.141 1.635 1 97.81 93 LYS A C 1
ATOM 744 O O . LYS A 1 93 ? 0.388 -18.531 0.63 1 97.81 93 LYS A O 1
ATOM 749 N N . GLN A 1 94 ? -1.47 -17.875 1.628 1 98.19 94 GLN A N 1
ATOM 750 C CA . GLN A 1 94 ? -2.232 -17.953 0.387 1 98.19 94 GLN A CA 1
ATOM 751 C C . GLN A 1 94 ? -1.768 -16.906 -0.615 1 98.19 94 GLN A C 1
ATOM 753 O O . GLN A 1 94 ? -1.566 -17.203 -1.793 1 98.19 94 GLN A O 1
ATOM 758 N N . ALA A 1 95 ? -1.567 -15.672 -0.159 1 98.5 95 ALA A N 1
ATOM 759 C CA . ALA A 1 95 ? -1.035 -14.617 -1.02 1 98.5 95 ALA A CA 1
ATOM 760 C C . ALA A 1 95 ? 0.313 -15.016 -1.61 1 98.5 95 ALA A C 1
ATOM 762 O O . ALA A 1 95 ? 0.569 -14.797 -2.797 1 98.5 95 ALA A O 1
ATOM 763 N N . GLU A 1 96 ? 1.142 -15.602 -0.807 1 98.19 96 GLU A N 1
ATOM 764 C CA . GLU A 1 96 ? 2.463 -16.047 -1.247 1 98.19 96 GLU A CA 1
ATOM 765 C C . GLU A 1 96 ? 2.359 -17.141 -2.305 1 98.19 96 GLU A C 1
ATOM 767 O O . GLU A 1 96 ? 3.143 -17.156 -3.256 1 98.19 96 GLU A O 1
ATOM 772 N N . THR A 1 97 ? 1.39 -18.016 -2.082 1 98.31 97 THR A N 1
ATOM 773 C CA . THR A 1 97 ? 1.187 -19.078 -3.061 1 98.31 97 THR A CA 1
ATOM 774 C C . THR A 1 97 ? 0.761 -18.5 -4.406 1 98.31 97 THR A C 1
ATOM 776 O O . THR A 1 97 ? 1.232 -18.953 -5.457 1 98.31 97 THR A O 1
ATOM 779 N N . PHE A 1 98 ? -0.064 -17.516 -4.41 1 98.69 98 PHE A N 1
ATOM 780 C CA . PHE A 1 98 ? -0.504 -16.922 -5.664 1 98.69 98 PHE A CA 1
ATOM 781 C C . PHE A 1 98 ? 0.636 -16.156 -6.336 1 98.69 98 PHE A C 1
ATOM 783 O O . PHE A 1 98 ? 0.738 -16.141 -7.562 1 98.69 98 PHE A O 1
ATOM 790 N N . ALA A 1 99 ? 1.505 -15.508 -5.52 1 98.25 99 ALA A N 1
ATOM 791 C CA . ALA A 1 99 ? 2.711 -14.898 -6.074 1 98.25 99 ALA A CA 1
ATOM 792 C C . ALA A 1 99 ? 3.58 -15.945 -6.77 1 98.25 99 ALA A C 1
ATOM 794 O O . ALA A 1 99 ? 4.105 -15.703 -7.859 1 98.25 99 ALA A O 1
ATOM 795 N N . TYR A 1 100 ? 3.66 -17.062 -6.16 1 97.56 100 TYR A N 1
ATOM 796 C CA . TYR A 1 100 ? 4.41 -18.172 -6.723 1 97.56 100 TYR A CA 1
ATOM 797 C C . TYR A 1 100 ? 3.814 -18.609 -8.055 1 97.56 100 TYR A C 1
ATOM 799 O O . TYR A 1 100 ? 4.547 -18.844 -9.023 1 97.56 100 TYR A O 1
ATOM 807 N N . ILE A 1 101 ? 2.553 -18.719 -8.117 1 98.06 101 ILE A N 1
ATOM 808 C CA . ILE A 1 101 ? 1.86 -19.141 -9.328 1 98.06 101 ILE A CA 1
ATOM 809 C C . ILE A 1 101 ? 2.146 -18.156 -10.461 1 98.06 101 ILE A C 1
ATOM 811 O O . ILE A 1 101 ? 2.42 -18.547 -11.594 1 98.06 101 ILE A O 1
ATOM 815 N N . VAL A 1 102 ? 2.145 -16.875 -10.133 1 98.19 102 VAL A N 1
ATOM 816 C CA . VAL A 1 102 ? 2.432 -15.844 -11.133 1 98.19 102 VAL A CA 1
ATOM 817 C C . VAL A 1 102 ? 3.855 -16.016 -11.656 1 98.19 102 VAL A C 1
ATOM 819 O O . VAL A 1 102 ? 4.082 -16.031 -12.867 1 98.19 102 VAL A O 1
ATOM 822 N N . ASP A 1 103 ? 4.785 -16.234 -10.789 1 96.06 103 ASP A N 1
ATOM 823 C CA . ASP A 1 103 ? 6.203 -16.219 -11.125 1 96.06 103 ASP A CA 1
ATOM 824 C C . ASP A 1 103 ? 6.617 -17.484 -11.867 1 96.06 103 ASP A C 1
ATOM 826 O O . ASP A 1 103 ? 7.477 -17.438 -12.75 1 96.06 103 ASP A O 1
ATOM 830 N N . TYR A 1 104 ? 5.895 -18.609 -11.594 1 95.69 104 TYR A N 1
ATOM 831 C CA . TYR A 1 104 ? 6.426 -19.875 -12.094 1 95.69 104 TYR A CA 1
ATOM 832 C C . TYR A 1 104 ? 5.496 -20.484 -13.133 1 95.69 104 TYR A C 1
ATOM 834 O O . TYR A 1 104 ? 5.906 -21.344 -13.922 1 95.69 104 TYR A O 1
ATOM 842 N N . TYR A 1 105 ? 4.289 -20.078 -13.148 1 96.81 105 TYR A N 1
ATOM 843 C CA . TYR A 1 105 ? 3.359 -20.656 -14.109 1 96.81 105 TYR A CA 1
ATOM 844 C C . TYR A 1 105 ? 2.861 -19.609 -15.094 1 96.81 105 TYR A C 1
ATOM 846 O O . TYR A 1 105 ? 2.088 -19.922 -16 1 96.81 105 TYR A O 1
ATOM 854 N N . ASN A 1 106 ? 3.291 -18.344 -14.883 1 97.25 106 ASN A N 1
ATOM 855 C CA . ASN A 1 106 ? 2.998 -17.25 -15.797 1 97.25 106 ASN A CA 1
ATOM 856 C C . ASN A 1 106 ? 1.495 -17.062 -15.977 1 97.25 106 ASN A C 1
ATOM 858 O O . ASN A 1 106 ? 1.019 -16.875 -17.109 1 97.25 106 ASN A O 1
ATOM 862 N N . ILE A 1 107 ? 0.731 -17.188 -14.922 1 98.38 107 ILE A N 1
ATOM 863 C CA . ILE A 1 107 ? -0.708 -16.953 -14.875 1 98.38 107 ILE A CA 1
ATOM 864 C C . ILE A 1 107 ? -0.996 -15.656 -14.125 1 98.38 107 ILE A C 1
ATOM 866 O O . ILE A 1 107 ? -0.639 -15.523 -12.945 1 98.38 107 ILE A O 1
ATOM 870 N N . PRO A 1 108 ? -1.63 -14.695 -14.742 1 98.69 108 PRO A N 1
ATOM 871 C CA . PRO A 1 108 ? -1.975 -13.477 -14 1 98.69 108 PRO A CA 1
ATOM 872 C C . PRO A 1 108 ? -2.973 -13.742 -12.875 1 98.69 108 PRO A C 1
ATOM 874 O O . PRO A 1 108 ? -3.875 -14.562 -13.023 1 98.69 108 PRO A O 1
ATOM 877 N N . VAL A 1 109 ? -2.719 -13.094 -11.805 1 98.88 109 VAL A N 1
ATOM 878 C CA . VAL A 1 109 ? -3.623 -13.148 -10.664 1 98.88 109 VAL A CA 1
ATOM 879 C C . VAL A 1 109 ? -4.09 -11.742 -10.312 1 98.88 109 VAL A C 1
ATOM 881 O O . VAL A 1 109 ? -3.271 -10.844 -10.094 1 98.88 109 VAL A O 1
ATOM 884 N N . ILE A 1 110 ? -5.398 -11.539 -10.273 1 98.88 110 ILE A N 1
ATOM 885 C CA . ILE A 1 110 ? -5.988 -10.234 -9.977 1 98.88 110 ILE A CA 1
ATOM 886 C C . ILE A 1 110 ? -6.809 -10.328 -8.695 1 98.88 110 ILE A C 1
ATOM 888 O O . ILE A 1 110 ? -7.84 -11.008 -8.656 1 98.88 110 ILE A O 1
ATOM 892 N N . CYS A 1 111 ? -6.355 -9.625 -7.699 1 98.88 111 CYS A N 1
ATOM 893 C CA . CYS A 1 111 ? -7.004 -9.656 -6.395 1 98.88 111 CYS A CA 1
ATOM 894 C C . CYS A 1 111 ? -7.805 -8.383 -6.156 1 98.88 111 CYS A C 1
ATOM 896 O O . CYS A 1 111 ? -7.281 -7.273 -6.309 1 98.88 111 CYS A O 1
ATOM 898 N N . TYR A 1 112 ? -9.055 -8.555 -5.797 1 98.56 112 TYR A N 1
ATOM 899 C CA . TYR A 1 112 ? -9.922 -7.453 -5.402 1 98.56 112 TYR A CA 1
ATOM 900 C C . TYR A 1 112 ? -10.242 -7.516 -3.914 1 98.56 112 TYR A C 1
ATOM 902 O O . TYR A 1 112 ? -10.531 -8.586 -3.377 1 98.56 112 TYR A O 1
ATOM 910 N N . GLY A 1 113 ? -10.148 -6.391 -3.205 1 97.44 113 GLY A N 1
ATOM 911 C CA . GLY A 1 113 ? -10.477 -6.441 -1.789 1 97.44 113 GLY A CA 1
ATOM 912 C C . GLY A 1 113 ? -10.406 -5.086 -1.112 1 97.44 113 GLY A C 1
ATOM 913 O O . GLY A 1 113 ? -10.156 -4.07 -1.767 1 97.44 113 GLY A O 1
ATOM 914 N N . LEU A 1 114 ? -10.703 -5.078 0.14 1 97.69 114 LEU A N 1
ATOM 915 C CA . LEU A 1 114 ? -10.531 -3.91 0.994 1 97.69 114 LEU A CA 1
ATOM 916 C C . LEU A 1 114 ? -9.062 -3.729 1.373 1 97.69 114 LEU A C 1
ATOM 918 O O . LEU A 1 114 ? -8.328 -4.707 1.51 1 97.69 114 LEU A O 1
ATOM 922 N N . LYS A 1 115 ? -8.68 -2.467 1.462 1 97.75 115 LYS A N 1
ATOM 923 C CA . LYS A 1 115 ? -7.324 -2.17 1.907 1 97.75 115 LYS A CA 1
ATOM 924 C C . LYS A 1 115 ? -7.219 -2.242 3.428 1 97.75 115 LYS A C 1
ATOM 926 O O . LYS A 1 115 ? -6.391 -2.984 3.963 1 97.75 115 LYS A O 1
ATOM 931 N N . THR A 1 116 ? -8.109 -1.539 4.172 1 97.75 116 THR A N 1
ATOM 932 C CA . THR A 1 116 ? -8.07 -1.443 5.625 1 97.75 116 THR A CA 1
ATOM 933 C C . THR A 1 116 ? -9.422 -1.815 6.23 1 97.75 116 THR A C 1
ATOM 935 O O . THR A 1 116 ? -10.438 -1.796 5.539 1 97.75 116 THR A O 1
ATOM 938 N N . ASP A 1 117 ? -9.383 -2.143 7.543 1 96.38 117 ASP A N 1
ATOM 939 C CA . ASP A 1 117 ? -10.617 -2.389 8.289 1 96.38 117 ASP A CA 1
ATOM 940 C C . ASP A 1 117 ? -11.219 -1.082 8.789 1 96.38 117 ASP A C 1
ATOM 942 O O . ASP A 1 117 ? -10.789 0.003 8.398 1 96.38 117 ASP A O 1
ATOM 946 N N . PHE A 1 118 ? -12.25 -1.191 9.609 1 95.88 118 PHE A N 1
ATOM 947 C CA . PHE A 1 118 ? -12.984 -0.011 10.039 1 95.88 118 PHE A CA 1
ATOM 948 C C . PHE A 1 118 ? -1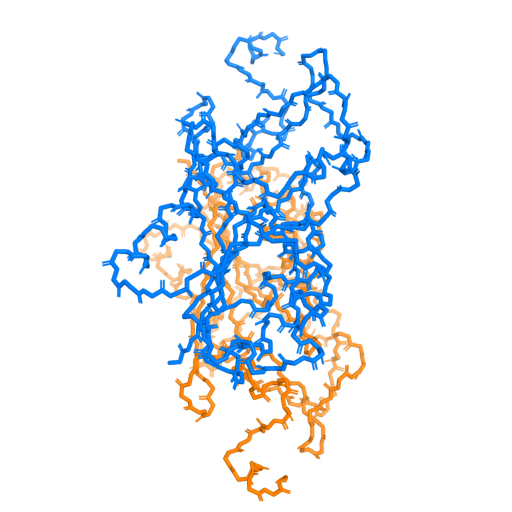2.148 0.843 10.977 1 95.88 118 PHE A C 1
ATOM 950 O O . PHE A 1 118 ? -12.484 1.996 11.25 1 95.88 118 PHE A O 1
ATOM 957 N N . LYS A 1 119 ? -11.016 0.298 11.477 1 95.75 119 LYS A N 1
ATOM 958 C CA . LYS A 1 119 ? -10.109 1.049 12.344 1 95.75 119 LYS A CA 1
ATOM 959 C C . LYS A 1 119 ? -9.016 1.734 11.531 1 95.75 119 LYS A C 1
ATOM 961 O O . LYS A 1 119 ? -8.164 2.43 12.086 1 95.75 119 LYS A O 1
ATOM 966 N N . GLY A 1 120 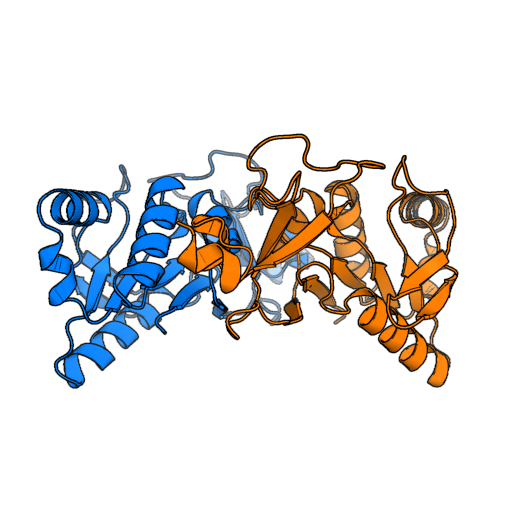? -8.992 1.5 10.234 1 96.06 120 GLY A N 1
ATOM 967 C CA . GLY A 1 120 ? -7.984 2.107 9.383 1 96.06 120 GLY A CA 1
ATOM 968 C C . GLY A 1 120 ? -6.676 1.337 9.359 1 96.06 120 GLY A C 1
ATOM 969 O O . GLY A 1 120 ? -5.621 1.904 9.086 1 96.06 120 GLY A O 1
ATOM 970 N N . GLU A 1 121 ? -6.762 0.057 9.68 1 96.62 121 GLU A N 1
ATOM 971 C CA . GLU A 1 121 ? -5.582 -0.803 9.688 1 96.62 121 GLU A CA 1
ATOM 972 C C . GLU A 1 121 ? -5.648 -1.845 8.578 1 96.62 121 GLU A C 1
ATOM 974 O O . GLU A 1 121 ? -6.715 -2.391 8.289 1 96.62 121 GLU A O 1
ATOM 979 N N . LEU A 1 122 ? -4.52 -2.146 8.055 1 97.94 122 LEU A N 1
ATOM 980 C CA . LEU A 1 122 ? -4.461 -3.102 6.957 1 97.94 122 LEU A CA 1
ATOM 981 C C . LEU A 1 122 ? -4.957 -4.477 7.398 1 97.94 122 LEU A C 1
ATOM 983 O O . LEU A 1 122 ? -4.633 -4.93 8.5 1 97.94 122 LEU A O 1
ATOM 987 N N . PHE A 1 123 ? -5.723 -5.145 6.539 1 97.06 123 PHE A N 1
ATOM 988 C CA . PHE A 1 123 ? -6.02 -6.562 6.719 1 97.06 123 PHE A CA 1
ATOM 989 C C . PHE A 1 123 ? -4.777 -7.41 6.469 1 97.06 123 PHE A C 1
ATOM 991 O O . PHE A 1 123 ? -3.873 -6.996 5.738 1 97.06 123 PHE A O 1
ATOM 998 N N . GLU A 1 124 ? -4.781 -8.547 7 1 96.94 124 GLU A N 1
ATOM 999 C CA . GLU A 1 124 ? -3.666 -9.461 6.793 1 96.94 124 GLU A CA 1
ATOM 1000 C C . GLU A 1 124 ? -3.426 -9.711 5.309 1 96.94 124 GLU A C 1
ATOM 1002 O O . GLU A 1 124 ? -2.311 -9.539 4.816 1 96.94 124 GLU A O 1
ATOM 1007 N N . GLY A 1 125 ? -4.492 -10.117 4.641 1 97.88 125 GLY A N 1
ATOM 1008 C CA . GLY A 1 125 ? -4.371 -10.406 3.221 1 97.88 125 GLY A CA 1
ATOM 1009 C C . GLY A 1 125 ? -3.947 -9.203 2.4 1 97.88 125 GLY A C 1
ATOM 1010 O O . GLY A 1 125 ? -3.074 -9.312 1.535 1 97.88 125 GLY A O 1
ATOM 1011 N N . SER A 1 126 ? -4.527 -8.062 2.682 1 98.56 126 SER A N 1
ATOM 1012 C CA . SER A 1 126 ? -4.199 -6.836 1.971 1 98.56 126 SER A CA 1
ATOM 1013 C C . SER A 1 126 ? -2.75 -6.426 2.217 1 98.56 126 SER A C 1
ATOM 1015 O O . SER A 1 126 ? -2.055 -5.996 1.294 1 98.56 126 SER A O 1
ATOM 1017 N N . ARG A 1 127 ? -2.316 -6.562 3.457 1 98.44 127 ARG A N 1
ATOM 1018 C CA . ARG A 1 127 ? -0.936 -6.23 3.799 1 98.44 127 ARG A CA 1
ATOM 1019 C C . ARG A 1 127 ? 0.046 -7.055 2.971 1 98.44 127 ARG A C 1
ATOM 1021 O O . ARG A 1 127 ? 0.96 -6.5 2.354 1 98.44 127 ARG A O 1
ATOM 1028 N N . ARG A 1 128 ? -0.164 -8.297 2.969 1 98.56 128 ARG A N 1
ATOM 1029 C CA . ARG A 1 128 ? 0.775 -9.164 2.26 1 98.56 128 ARG A CA 1
ATOM 1030 C C . ARG A 1 128 ? 0.707 -8.93 0.755 1 98.56 128 ARG A C 1
ATOM 1032 O O . ARG A 1 128 ? 1.729 -8.969 0.067 1 98.56 128 ARG A O 1
ATOM 1039 N N . LEU A 1 129 ? -0.485 -8.695 0.268 1 98.62 129 LEU A N 1
ATOM 1040 C CA . LEU A 1 129 ? -0.622 -8.375 -1.148 1 98.62 129 LEU A CA 1
ATOM 1041 C C . LEU A 1 129 ? 0.13 -7.09 -1.49 1 98.62 129 LEU A C 1
ATOM 1043 O O . LEU A 1 129 ? 0.833 -7.027 -2.502 1 98.62 129 LEU A O 1
ATOM 1047 N N . ILE A 1 130 ? 0.008 -6.094 -0.667 1 98.44 130 ILE A N 1
ATOM 1048 C CA . ILE A 1 130 ? 0.699 -4.832 -0.894 1 98.44 130 ILE A CA 1
ATOM 1049 C C . ILE A 1 130 ? 2.209 -5.062 -0.905 1 98.44 130 ILE A C 1
ATOM 1051 O O . ILE A 1 130 ? 2.928 -4.457 -1.704 1 98.44 130 ILE A O 1
ATOM 1055 N N . GLU A 1 131 ? 2.678 -5.934 -0.136 1 98.06 131 GLU A N 1
ATOM 1056 C CA . GLU A 1 131 ? 4.102 -6.242 -0.047 1 98.06 131 GLU A CA 1
ATOM 1057 C C . GLU A 1 131 ? 4.582 -6.996 -1.285 1 98.06 131 GLU A C 1
ATOM 1059 O O . GLU A 1 131 ? 5.719 -6.82 -1.725 1 98.06 131 GLU A O 1
ATOM 1064 N N . LEU A 1 132 ? 3.668 -7.742 -1.935 1 97.88 132 LEU A N 1
ATOM 1065 C CA . LEU A 1 132 ? 4.102 -8.727 -2.924 1 97.88 132 LEU A CA 1
ATOM 1066 C C . LEU A 1 132 ? 3.766 -8.258 -4.336 1 97.88 132 LEU A C 1
ATOM 1068 O O . LEU A 1 132 ? 4.418 -8.664 -5.301 1 97.88 132 LEU A O 1
ATOM 1072 N N . CYS A 1 133 ? 2.77 -7.469 -4.543 1 97.38 133 CYS A N 1
ATOM 1073 C CA . CYS A 1 133 ? 2.135 -7.289 -5.844 1 97.38 133 CYS A CA 1
ATOM 1074 C C . CYS A 1 133 ? 3.031 -6.488 -6.781 1 97.38 133 CYS A C 1
ATOM 1076 O O . CYS A 1 133 ? 3.824 -5.66 -6.332 1 97.38 133 CYS A O 1
ATOM 1078 N N . ASP A 1 134 ? 2.822 -6.766 -8.039 1 96.44 134 ASP A N 1
ATOM 1079 C CA . ASP A 1 134 ? 3.477 -6.012 -9.102 1 96.44 134 ASP A CA 1
ATOM 1080 C C . ASP A 1 134 ? 2.768 -4.68 -9.344 1 96.44 134 ASP A C 1
ATOM 1082 O O . ASP A 1 134 ? 3.402 -3.695 -9.734 1 96.44 134 ASP A O 1
ATOM 1086 N N . VAL A 1 135 ? 1.446 -4.73 -9.18 1 96.56 135 VAL A N 1
ATOM 1087 C CA . VAL A 1 135 ? 0.625 -3.557 -9.461 1 96.56 135 VAL A CA 1
ATOM 1088 C C . VAL A 1 135 ? -0.404 -3.363 -8.352 1 96.56 135 VAL A C 1
ATOM 1090 O O . VAL A 1 135 ? -1.097 -4.309 -7.965 1 96.56 135 VAL A O 1
ATOM 1093 N N . ILE A 1 136 ? -0.434 -2.227 -7.84 1 97 136 ILE A N 1
ATOM 1094 C CA . ILE A 1 136 ? -1.432 -1.812 -6.859 1 97 136 ILE A CA 1
ATOM 1095 C C . ILE A 1 136 ? -2.289 -0.689 -7.438 1 97 136 ILE A C 1
ATOM 1097 O O . ILE A 1 136 ? -1.769 0.353 -7.84 1 97 136 ILE A O 1
ATOM 1101 N N . GLU A 1 137 ? -3.629 -0.918 -7.445 1 97.06 137 GLU A N 1
ATOM 1102 C CA . GLU A 1 137 ? -4.539 0.059 -8.031 1 97.06 137 GLU A CA 1
ATOM 1103 C C . GLU A 1 137 ? -5.762 0.277 -7.145 1 97.06 137 GLU A C 1
ATOM 1105 O O . GLU A 1 137 ? -6.309 -0.677 -6.586 1 97.06 137 GLU A O 1
ATOM 1110 N N . GLU A 1 138 ? -6.109 1.524 -7.121 1 97 138 GLU A N 1
ATOM 1111 C CA . GLU A 1 138 ? -7.297 1.86 -6.344 1 97 138 GLU A CA 1
ATOM 1112 C C . GLU A 1 138 ? -8.531 1.954 -7.238 1 97 138 GLU A C 1
ATOM 1114 O O . GLU A 1 138 ? -8.477 2.529 -8.328 1 97 138 GLU A O 1
ATOM 1119 N N . ILE A 1 139 ? -9.586 1.352 -6.824 1 97 139 ILE A N 1
ATOM 1120 C CA . ILE A 1 139 ? -10.906 1.557 -7.422 1 97 139 ILE A CA 1
ATOM 1121 C C . ILE A 1 139 ? -11.656 2.641 -6.656 1 97 139 ILE A C 1
ATOM 1123 O O . ILE A 1 139 ? -12.117 2.41 -5.535 1 97 139 ILE A O 1
ATOM 1127 N N . PRO A 1 140 ? -11.812 3.732 -7.301 1 95.38 140 PRO A N 1
ATOM 1128 C CA . PRO A 1 140 ? -12.281 4.895 -6.535 1 95.38 140 PRO A CA 1
ATOM 1129 C C . PRO A 1 140 ? -13.797 4.926 -6.371 1 95.38 140 PRO A C 1
ATOM 1131 O O . PRO A 1 140 ? -14.523 4.344 -7.184 1 95.38 140 PRO A O 1
ATOM 1134 N N . THR A 1 141 ? -14.258 5.461 -5.316 1 95.12 141 THR A N 1
ATOM 1135 C CA . THR A 1 141 ? -15.594 5.992 -5.074 1 95.12 141 THR A CA 1
ATOM 1136 C C . THR A 1 141 ? -15.531 7.262 -4.234 1 95.12 141 THR A C 1
ATOM 1138 O O . THR A 1 141 ? -14.453 7.832 -4.043 1 95.12 141 THR A O 1
ATOM 1141 N N . VAL A 1 142 ? -16.75 7.801 -3.855 1 95.94 142 VAL A N 1
ATOM 1142 C CA . VAL A 1 142 ? -16.656 9.141 -3.275 1 95.94 142 VAL A CA 1
ATOM 1143 C C . VAL A 1 142 ? -17.297 9.141 -1.892 1 95.94 142 VAL A C 1
ATOM 1145 O O . VAL A 1 142 ? -18.25 8.383 -1.635 1 95.94 142 VAL A O 1
ATOM 1148 N N . CYS A 1 143 ? -16.766 9.945 -1.073 1 96.19 143 CYS A N 1
ATOM 1149 C CA . CYS A 1 143 ? -17.375 10.344 0.191 1 96.19 143 CYS A CA 1
ATOM 1150 C C . CYS A 1 143 ? -18.562 11.273 -0.043 1 96.19 143 CYS A C 1
ATOM 1152 O O . CYS A 1 143 ? -18.688 11.883 -1.105 1 96.19 143 CYS A O 1
ATOM 1154 N N . TRP A 1 144 ? -19.422 11.453 1.01 1 94.19 144 TRP A N 1
ATOM 1155 C CA . TRP A 1 144 ? -20.578 12.328 0.841 1 94.19 144 TRP A CA 1
ATOM 1156 C C . TRP A 1 144 ? -20.141 13.758 0.546 1 94.19 144 TRP A C 1
ATOM 1158 O O . TRP A 1 144 ? -20.891 14.531 -0.06 1 94.19 144 TRP A O 1
ATOM 1168 N N . CYS A 1 145 ? -18.969 14.047 0.89 1 94.69 145 CYS A N 1
ATOM 1169 C CA . CYS A 1 145 ? -18.469 15.406 0.694 1 94.69 145 CYS A CA 1
ATOM 1170 C C . CYS A 1 145 ? -17.984 15.609 -0.735 1 94.69 145 CYS A C 1
ATOM 1172 O O . CYS A 1 145 ? -17.672 16.734 -1.133 1 94.69 145 CYS A O 1
ATOM 1174 N N . GLY A 1 146 ? -17.844 14.531 -1.498 1 94.38 146 GLY A N 1
ATOM 1175 C CA . GLY A 1 146 ? -17.391 14.625 -2.877 1 94.38 146 GLY A CA 1
ATOM 1176 C C . GLY A 1 146 ? -15.945 14.219 -3.059 1 94.38 146 GLY A C 1
ATOM 1177 O O . GLY A 1 146 ? -15.516 13.938 -4.176 1 94.38 146 GLY A O 1
ATOM 1178 N N . CYS A 1 147 ? -15.172 14.195 -1.984 1 94 147 CYS A N 1
ATOM 1179 C CA . CYS A 1 147 ? -13.789 13.734 -2.061 1 94 147 CYS A CA 1
ATOM 1180 C C . CYS A 1 147 ? -13.727 12.219 -2.193 1 94 147 CYS A C 1
ATOM 1182 O O . CYS A 1 147 ? -14.719 11.531 -1.946 1 94 147 CYS A O 1
ATOM 1184 N N . LYS A 1 148 ? -12.57 11.773 -2.553 1 95.38 148 LYS A N 1
ATOM 1185 C CA . LYS A 1 148 ? -12.414 10.328 -2.674 1 95.38 148 LYS A CA 1
ATOM 1186 C C . LYS A 1 148 ? -12.586 9.641 -1.322 1 95.38 148 LYS A C 1
ATOM 1188 O O . LYS A 1 148 ? -12.055 10.102 -0.312 1 95.38 148 LYS A O 1
ATOM 1193 N N . ALA A 1 149 ? -13.359 8.508 -1.344 1 96.81 149 ALA A N 1
ATOM 1194 C CA . ALA A 1 149 ? -13.477 7.676 -0.148 1 96.81 149 ALA A CA 1
ATOM 1195 C C . ALA A 1 149 ? -12.273 6.758 0.003 1 96.81 149 ALA A C 1
ATOM 1197 O O . ALA A 1 149 ? -11.859 6.098 -0.956 1 96.81 149 ALA A O 1
ATOM 1198 N N . LYS A 1 150 ? -11.719 6.727 1.239 1 95.75 150 LYS A N 1
ATOM 1199 C CA . LYS A 1 150 ? -10.492 5.965 1.467 1 95.75 150 LYS A CA 1
ATOM 1200 C C . LYS A 1 150 ? -10.664 4.992 2.631 1 95.75 150 LYS A C 1
ATOM 1202 O O . LYS A 1 150 ? -9.906 4.023 2.748 1 95.75 150 LYS A O 1
ATOM 1207 N N . PHE A 1 151 ? -11.609 5.293 3.486 1 97.38 151 PHE A N 1
ATOM 1208 C CA . PHE A 1 151 ? -11.75 4.523 4.719 1 97.38 151 PHE A CA 1
ATOM 1209 C C . PHE A 1 151 ? -13.148 3.926 4.824 1 97.38 151 PHE A C 1
ATOM 1211 O O . PHE A 1 151 ? -14.125 4.527 4.371 1 97.38 151 PHE A O 1
ATOM 1218 N N . ASN A 1 152 ? -13.25 2.754 5.418 1 96 152 ASN A N 1
ATOM 1219 C CA . ASN A 1 152 ? -14.516 2.121 5.77 1 96 152 ASN A CA 1
ATOM 1220 C C . ASN A 1 152 ? -14.891 2.389 7.223 1 96 152 ASN A C 1
ATOM 1222 O O . ASN A 1 152 ? -14.219 1.917 8.141 1 96 152 ASN A O 1
ATOM 1226 N N . ALA A 1 153 ? -15.945 3.131 7.406 1 95.56 153 ALA A N 1
ATOM 1227 C CA . ALA A 1 153 ? -16.406 3.402 8.766 1 95.56 153 ALA A CA 1
ATOM 1228 C C . ALA A 1 153 ? -17.516 2.426 9.172 1 95.56 153 ALA A C 1
ATOM 1230 O O . ALA A 1 153 ? -18.469 2.217 8.422 1 95.56 153 ALA A O 1
ATOM 1231 N N . ARG A 1 154 ? -17.375 1.815 10.273 1 94 154 ARG A N 1
ATOM 1232 C CA . ARG A 1 154 ? -18.422 0.999 10.867 1 94 154 ARG A CA 1
ATOM 1233 C C . ARG A 1 154 ? -19.359 1.848 11.727 1 94 154 ARG A C 1
ATOM 1235 O O . ARG A 1 154 ? -18.906 2.627 12.562 1 94 154 ARG A O 1
ATOM 1242 N N . ILE A 1 155 ? -20.594 1.646 11.445 1 92.38 155 ILE A N 1
ATOM 1243 C CA . ILE A 1 155 ? -21.562 2.516 12.086 1 92.38 155 ILE A CA 1
ATOM 1244 C C . ILE A 1 155 ? -22.5 1.685 12.969 1 92.38 155 ILE A C 1
ATOM 1246 O O . ILE A 1 155 ? -22.984 0.631 12.555 1 92.38 155 ILE A O 1
ATOM 1250 N N . SER A 1 156 ? -22.609 2.123 14.195 1 87.94 156 SER A N 1
ATOM 1251 C CA . SER A 1 156 ? -23.609 1.604 15.133 1 87.94 156 SER A CA 1
ATOM 1252 C C . SER A 1 156 ? -24.375 2.736 15.805 1 87.94 156 SER A C 1
ATOM 1254 O O . SER A 1 156 ? -23.781 3.648 16.375 1 87.94 156 SER A O 1
ATOM 1256 N N . GLU A 1 157 ? -25.672 2.66 15.688 1 86.38 157 GLU A N 1
ATOM 1257 C CA . GLU A 1 157 ? -26.547 3.678 16.266 1 86.38 157 GLU A CA 1
ATOM 1258 C C . GLU A 1 157 ? -26.141 5.074 15.805 1 86.38 157 GLU A C 1
ATOM 1260 O O . GLU A 1 157 ? -26.016 5.992 16.625 1 86.38 157 GLU A O 1
ATOM 1265 N N . GLY A 1 158 ? -25.719 5.191 14.617 1 84.5 158 GLY A N 1
ATOM 1266 C CA . GLY A 1 158 ? -25.453 6.48 14 1 84.5 158 GLY A CA 1
ATOM 1267 C C . GLY A 1 158 ? -24.078 7.023 14.312 1 84.5 158 GLY A C 1
ATOM 1268 O O . GLY A 1 158 ? -23.75 8.164 13.984 1 84.5 158 GLY A O 1
ATOM 1269 N N . LYS A 1 159 ? -23.328 6.27 14.969 1 90 159 LYS A N 1
ATOM 1270 C CA . LYS A 1 159 ? -21.984 6.723 15.328 1 90 159 LYS A CA 1
ATOM 1271 C C . LYS A 1 159 ? -20.922 5.797 14.758 1 90 159 LYS A C 1
ATOM 1273 O O . LYS A 1 159 ? -21.141 4.594 14.617 1 90 159 LYS A O 1
ATOM 1278 N N . VAL A 1 160 ? -19.797 6.383 14.461 1 91.12 160 VAL A N 1
ATOM 1279 C CA . VAL A 1 160 ? -18.656 5.613 13.977 1 91.12 160 VAL A CA 1
ATOM 1280 C C . VAL A 1 160 ? -18.047 4.812 15.125 1 91.12 160 VAL A C 1
ATOM 1282 O O . VAL A 1 160 ? -17.75 5.367 16.188 1 91.12 160 VAL A O 1
ATOM 1285 N N . LEU A 1 161 ? -17.938 3.564 14.914 1 90.88 161 LEU A N 1
ATOM 1286 C CA . LEU A 1 161 ? -17.281 2.701 15.891 1 90.88 161 LEU A CA 1
ATOM 1287 C C . LEU A 1 161 ? -15.766 2.715 15.711 1 90.88 161 LEU A C 1
ATOM 1289 O O . LEU A 1 161 ? -15.273 2.643 14.578 1 90.88 161 LEU A O 1
ATOM 1293 N N . ARG A 1 162 ? -15.008 2.758 16.797 1 91.31 162 ARG A N 1
ATOM 1294 C CA . ARG A 1 162 ? -13.555 2.854 16.719 1 91.31 162 ARG A CA 1
ATOM 1295 C C . ARG A 1 162 ? -12.898 1.596 17.281 1 91.31 162 ARG A C 1
ATOM 1297 O O . ARG A 1 162 ? -11.695 1.395 17.109 1 91.31 162 ARG A O 1
ATOM 1304 N N . ASP A 1 163 ? -13.758 0.828 17.969 1 90 163 ASP A N 1
ATOM 1305 C CA . ASP A 1 163 ? -13.234 -0.392 18.578 1 90 163 ASP A CA 1
ATOM 1306 C C . ASP A 1 163 ? -14.117 -1.591 18.25 1 90 163 ASP A C 1
ATOM 1308 O O . ASP A 1 163 ? -15.305 -1.429 17.953 1 90 163 ASP A O 1
ATOM 1312 N N . GLY A 1 164 ? -13.539 -2.74 18.359 1 87.56 164 GLY A N 1
ATOM 1313 C CA . GLY A 1 164 ? -14.242 -3.977 18.062 1 87.56 164 GLY A CA 1
ATOM 1314 C C . GLY A 1 164 ? -13.422 -4.938 17.234 1 87.56 164 GLY A C 1
ATOM 1315 O O . GLY A 1 164 ? -12.297 -4.621 16.828 1 87.56 164 GLY A O 1
ATOM 1316 N N . GLU A 1 165 ? -14.023 -6.023 16.969 1 86.12 165 GLU A N 1
ATOM 1317 C CA . GLU A 1 165 ? -13.336 -7.027 16.156 1 86.12 165 GLU A CA 1
ATOM 1318 C C . GLU A 1 165 ? -13.289 -6.609 14.68 1 86.12 165 GLU A C 1
ATOM 1320 O O . GLU A 1 165 ? -14.242 -6.031 14.164 1 86.12 165 GLU A O 1
ATOM 1325 N N . GLN A 1 166 ? -12.258 -6.867 14.102 1 85 166 GLN A N 1
ATOM 1326 C CA . GLN A 1 166 ? -12.031 -6.508 12.703 1 85 166 GLN A CA 1
ATOM 1327 C C . GLN A 1 166 ? -13.125 -7.07 11.805 1 85 166 GLN A C 1
ATOM 1329 O O . GLN A 1 166 ? -13.625 -6.375 10.922 1 85 166 GLN A O 1
ATOM 1334 N N . VAL A 1 167 ? -13.414 -8.344 12.008 1 77.12 167 VAL A N 1
ATOM 1335 C CA . VAL A 1 167 ? -14.414 -9.016 11.18 1 77.12 167 VAL A CA 1
ATOM 1336 C C . VAL A 1 167 ? -15.641 -9.352 12.023 1 77.12 167 VAL A C 1
ATOM 1338 O O . VAL A 1 167 ? -15.523 -9.984 13.078 1 77.12 167 VAL A O 1
ATOM 1341 N N . GLN A 1 168 ? -16.719 -8.539 11.82 1 70.56 168 GLN A N 1
ATOM 1342 C CA . GLN A 1 168 ? -17.969 -8.875 12.516 1 70.56 168 GLN A CA 1
ATOM 1343 C C . GLN A 1 168 ? -19 -9.453 11.547 1 70.56 168 GLN A C 1
ATOM 1345 O O . GLN A 1 168 ? -19.344 -8.82 10.547 1 70.56 168 GLN A O 1
ATOM 1350 N N . LEU A 1 169 ? -19.203 -10.695 11.688 1 56.62 169 LEU A N 1
ATOM 1351 C CA . LEU A 1 169 ? -20.219 -11.375 10.891 1 56.62 169 LEU A CA 1
ATOM 1352 C C . LEU A 1 169 ? -21.562 -11.336 11.586 1 56.62 169 LEU A C 1
ATOM 1354 O O . LEU A 1 169 ? -21.672 -11.617 12.781 1 56.62 169 LEU A O 1
ATOM 1358 N N . GLY A 1 170 ? -22.562 -10.766 10.93 1 54.44 170 GLY A N 1
ATOM 1359 C CA . GLY A 1 170 ? -23.922 -10.906 11.438 1 54.44 170 GLY A CA 1
ATOM 1360 C C . GLY A 1 170 ? -24.391 -9.711 12.25 1 54.44 170 GLY A C 1
ATOM 1361 O O . GLY A 1 170 ? -25.406 -9.766 12.93 1 54.44 170 GLY A O 1
ATOM 1362 N N . GLY A 1 171 ? -23.469 -8.812 12.383 1 56.44 171 GLY A N 1
ATOM 1363 C CA . GLY A 1 171 ? -23.969 -7.723 13.211 1 56.44 171 GLY A CA 1
ATOM 1364 C C . GLY A 1 171 ? -24.812 -6.727 12.445 1 56.44 171 GLY A C 1
ATOM 1365 O O . GLY A 1 171 ? -25.016 -6.875 11.242 1 56.44 171 GLY A O 1
ATOM 1366 N N . ASN A 1 172 ? -25.703 -6.027 13.109 1 60.97 172 ASN A N 1
ATOM 1367 C CA . ASN A 1 172 ? -26.562 -4.965 12.57 1 60.97 172 ASN A CA 1
ATOM 1368 C C . ASN A 1 172 ? -25.734 -3.748 12.164 1 60.97 172 ASN A C 1
ATOM 1370 O O . ASN A 1 172 ? -26.266 -2.65 12.008 1 60.97 172 ASN A O 1
ATOM 1374 N N . GLU A 1 173 ? -24.453 -4.055 11.891 1 69.75 173 GLU A N 1
ATOM 1375 C CA . GLU A 1 173 ? -23.609 -2.912 11.594 1 69.75 173 GLU A CA 1
ATOM 1376 C C . GLU A 1 173 ? -23.578 -2.621 10.094 1 69.75 173 GLU A C 1
ATOM 1378 O O . GLU A 1 173 ? -23.781 -3.521 9.281 1 69.75 173 GLU A O 1
ATOM 1383 N N . SER A 1 174 ? -23.562 -1.292 9.898 1 86 174 SER A N 1
ATOM 1384 C CA . SER A 1 174 ? -23.422 -0.83 8.523 1 86 174 SER A CA 1
ATOM 1385 C C . SER A 1 174 ? -22.062 -0.177 8.297 1 86 174 SER A C 1
ATOM 1387 O O . SER A 1 174 ? -21.359 0.151 9.258 1 86 174 SER A O 1
ATOM 1389 N N . TYR A 1 175 ? -21.656 -0.212 7.066 1 91.88 175 TYR A N 1
ATOM 1390 C CA . TYR A 1 175 ? -20.391 0.412 6.688 1 91.88 175 TYR A CA 1
ATOM 1391 C C . TYR A 1 175 ? -20.625 1.528 5.676 1 91.88 175 TYR A C 1
ATOM 1393 O O . TYR A 1 175 ? -21.531 1.446 4.84 1 91.88 175 TYR A O 1
ATOM 1401 N N . VAL A 1 176 ? -19.812 2.547 5.828 1 93.69 176 VAL A N 1
ATOM 1402 C CA . VAL A 1 176 ? -19.859 3.633 4.852 1 93.69 176 VAL A CA 1
ATOM 1403 C C . VAL A 1 176 ? -18.438 4.062 4.5 1 93.69 176 VAL A C 1
ATOM 1405 O O . VAL A 1 176 ? -17.562 4.129 5.371 1 93.69 176 VAL A O 1
ATOM 1408 N N . GLY A 1 177 ? -18.156 4.242 3.205 1 95.69 177 GLY A N 1
ATOM 1409 C CA . GLY A 1 177 ? -16.891 4.805 2.76 1 95.69 177 GLY A CA 1
ATOM 1410 C C . GLY A 1 177 ? -16.797 6.297 2.996 1 95.69 177 GLY A C 1
ATOM 1411 O O . GLY A 1 177 ? -17.719 7.047 2.676 1 95.69 177 GLY A O 1
ATOM 1412 N N . LEU A 1 178 ? -15.68 6.781 3.588 1 96.75 178 LEU A N 1
ATOM 1413 C CA . LEU A 1 178 ? -15.461 8.195 3.896 1 96.75 178 LEU A CA 1
ATOM 1414 C C . LEU A 1 178 ? -14.062 8.633 3.471 1 96.75 178 LEU A C 1
ATOM 1416 O O . LEU A 1 178 ? -13.156 7.805 3.357 1 96.75 178 LEU A O 1
ATOM 1420 N N . CYS A 1 179 ? -13.938 9.883 3.156 1 96.5 179 CYS A N 1
ATOM 1421 C CA . CYS A 1 179 ? -12.594 10.438 3.02 1 96.5 179 CYS A CA 1
ATOM 1422 C C . CYS A 1 179 ? -11.859 10.422 4.355 1 96.5 179 CYS A C 1
ATOM 1424 O O . CYS A 1 179 ? -12.469 10.18 5.398 1 96.5 179 CYS A O 1
ATOM 1426 N N . ARG A 1 180 ? -10.586 10.633 4.316 1 96.19 180 ARG A N 1
ATOM 1427 C CA . ARG A 1 180 ? -9.773 10.555 5.531 1 96.19 180 ARG A CA 1
ATOM 1428 C C . ARG A 1 180 ? -10.266 11.539 6.582 1 96.19 180 ARG A C 1
ATOM 1430 O O . ARG A 1 180 ? -10.461 11.18 7.742 1 96.19 180 ARG A O 1
ATOM 1437 N N . LYS A 1 181 ? -10.516 12.758 6.215 1 94.62 181 LYS A N 1
ATOM 1438 C CA . LYS A 1 181 ? -10.922 13.805 7.148 1 94.62 181 LYS A CA 1
ATOM 1439 C C . LYS A 1 181 ? -12.219 13.422 7.863 1 94.62 181 LYS A C 1
ATOM 1441 O O . LYS A 1 181 ? -12.297 13.477 9.094 1 94.62 181 LYS A O 1
ATOM 1446 N N . HIS A 1 182 ? -13.25 13.047 7.121 1 95.44 182 HIS A N 1
ATOM 1447 C CA . HIS A 1 182 ? -14.547 12.727 7.703 1 95.44 182 HIS A CA 1
ATOM 1448 C C . HIS A 1 182 ? -14.5 11.43 8.492 1 95.44 182 HIS A C 1
ATOM 1450 O O . HIS A 1 182 ? -15.195 11.281 9.5 1 95.44 182 HIS A O 1
ATOM 1456 N N . TYR A 1 183 ? -13.656 10.555 8.102 1 96.56 183 TYR A N 1
ATOM 1457 C CA . TYR A 1 183 ? -13.422 9.352 8.891 1 96.56 183 TYR A CA 1
ATOM 1458 C C . TYR A 1 183 ? -12.82 9.688 10.242 1 96.56 183 TYR A C 1
ATOM 1460 O O . TYR A 1 183 ? -13.312 9.242 11.281 1 96.56 183 TYR A O 1
ATOM 1468 N N . MET A 1 184 ? -11.781 10.523 10.188 1 93.5 184 MET A N 1
ATOM 1469 C CA . MET A 1 184 ? -11.086 10.883 11.422 1 93.5 184 MET A CA 1
ATOM 1470 C C . MET A 1 184 ? -12 11.688 12.344 1 93.5 184 MET A C 1
ATOM 1472 O O . MET A 1 184 ? -11.953 11.516 13.57 1 93.5 184 MET A O 1
ATOM 1476 N N . GLU A 1 185 ? -12.922 12.422 11.82 1 93.81 185 GLU A N 1
ATOM 1477 C CA . GLU A 1 185 ? -13.82 13.266 12.602 1 93.81 185 GLU A CA 1
ATOM 1478 C C . GLU A 1 185 ? -15.062 12.492 13.039 1 93.81 185 GLU A C 1
ATOM 1480 O O . GLU A 1 185 ? -15.773 12.914 13.953 1 93.81 185 GLU A O 1
ATOM 1485 N N . GLY A 1 186 ? -15.32 11.477 12.359 1 93.38 186 GLY A N 1
ATOM 1486 C CA . GLY A 1 186 ? -16.531 10.711 12.641 1 93.38 186 GLY A CA 1
ATOM 1487 C C . GLY A 1 186 ? -17.781 11.367 12.102 1 93.38 186 GLY A C 1
ATOM 1488 O O . GLY A 1 186 ? -18.844 11.289 12.727 1 93.38 186 GLY A O 1
ATOM 1489 N N . VAL A 1 187 ? -17.641 12.07 10.992 1 92.38 187 VAL A N 1
ATOM 1490 C CA . VAL A 1 187 ? -18.766 12.758 10.391 1 92.38 187 VAL A CA 1
ATOM 1491 C C . VAL A 1 187 ? -19.328 11.922 9.234 1 92.38 187 VAL A C 1
ATOM 1493 O O . VAL A 1 187 ? -18.672 11.75 8.211 1 92.38 187 VAL A O 1
ATOM 1496 N N . LEU A 1 188 ? -20.578 11.5 9.375 1 91.5 188 LEU A N 1
ATOM 1497 C CA . LEU A 1 188 ? -21.156 10.5 8.484 1 91.5 188 LEU A CA 1
ATOM 1498 C C . LEU A 1 188 ? -21.953 11.164 7.363 1 91.5 188 LEU A C 1
ATOM 1500 O O . LEU A 1 188 ? -22.281 10.516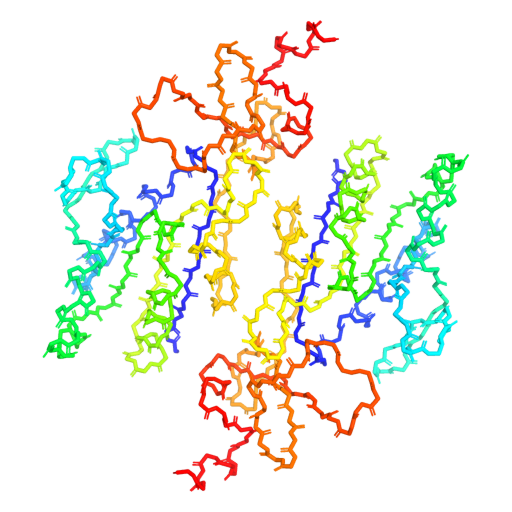 6.367 1 91.5 188 LEU A O 1
ATOM 1504 N N . SER A 1 189 ? -22.344 12.367 7.629 1 87 189 SER A N 1
ATOM 1505 C CA . SER A 1 189 ? -23.125 13.109 6.648 1 87 189 SER A CA 1
ATOM 1506 C C . SER A 1 189 ? -23.047 14.609 6.887 1 87 189 SER A C 1
ATOM 1508 O O . SER A 1 189 ? -22.5 15.055 7.906 1 87 189 SER A O 1
ATOM 1510 N N . GLU A 1 190 ? -23.547 15.297 5.891 1 81.5 190 GLU A N 1
ATOM 1511 C CA . GLU A 1 190 ? -23.609 16.734 6.062 1 81.5 190 GLU A CA 1
ATOM 1512 C C . GLU A 1 190 ? -24.453 17.125 7.273 1 81.5 190 GLU A C 1
ATOM 1514 O O . GLU A 1 190 ? -24.125 18.062 8 1 81.5 190 GLU A O 1
ATOM 1519 N N . GLU A 1 191 ? -25.531 16.375 7.453 1 72.19 191 GLU A N 1
ATOM 1520 C CA . GLU A 1 191 ? -26.453 16.641 8.555 1 72.19 191 GLU A CA 1
ATOM 1521 C C . GLU A 1 191 ? -25.766 16.422 9.906 1 72.19 191 GLU A C 1
ATOM 1523 O O . GLU A 1 191 ? -25.984 17.188 10.844 1 72.19 191 GLU A O 1
ATOM 1528 N N . ASN A 1 192 ? -24.969 15.469 9.922 1 67.44 192 ASN A N 1
ATOM 1529 C CA . ASN A 1 192 ? -24.25 15.133 11.141 1 67.44 192 ASN A CA 1
ATOM 1530 C C . ASN A 1 192 ? -23.172 16.172 11.461 1 67.44 192 ASN A C 1
ATOM 1532 O O . ASN A 1 192 ? -22.797 16.344 12.625 1 67.44 192 ASN A O 1
ATOM 1536 N N . ARG A 1 193 ? -22.625 16.859 10.484 1 61.56 193 ARG A N 1
ATOM 1537 C CA . ARG A 1 193 ? -21.625 17.891 10.664 1 61.56 193 ARG A CA 1
ATOM 1538 C C . ARG A 1 193 ? -22.172 19.047 11.492 1 61.56 193 ARG A C 1
ATOM 1540 O O . ARG A 1 193 ? -21.484 19.578 12.367 1 61.56 193 ARG A O 1
ATOM 1547 N N . ASN A 1 194 ? -23.375 19.422 11.18 1 54.78 194 ASN A N 1
ATOM 1548 C CA . ASN A 1 194 ? -24 20.562 11.828 1 54.78 194 ASN A CA 1
ATOM 1549 C C . ASN A 1 194 ? -24.391 20.25 13.273 1 54.78 194 ASN A C 1
ATOM 1551 O O . ASN A 1 194 ? -24.578 21.156 14.086 1 54.78 194 ASN A O 1
ATOM 1555 N N . ASN A 1 195 ? -24.406 18.984 13.555 1 48.12 195 ASN A N 1
ATOM 1556 C CA . ASN A 1 195 ? -24.844 18.719 14.922 1 48.12 195 ASN A CA 1
ATOM 1557 C C . ASN A 1 195 ? -23.656 18.516 15.859 1 48.12 195 ASN A C 1
ATOM 1559 O O . ASN A 1 195 ? -23.828 18.203 17.031 1 48.12 195 ASN A O 1
ATOM 1563 N N . ARG A 1 196 ? -22.344 18.719 15.375 1 47.25 196 ARG A N 1
ATOM 1564 C CA . ARG A 1 196 ? -21.203 18.609 16.266 1 47.25 196 ARG A CA 1
ATOM 1565 C C . ARG A 1 196 ? -20.641 19.984 16.625 1 47.25 196 ARG A C 1
ATOM 1567 O O . ARG A 1 196 ? -20.734 20.922 15.836 1 47.25 196 ARG A O 1
ATOM 1574 N N . MET B 1 1 ? -7.883 20.766 -2.426 1 84.88 1 MET B N 1
ATOM 1575 C CA . MET B 1 1 ? -7.496 20.266 -1.103 1 84.88 1 MET B CA 1
ATOM 1576 C C . MET B 1 1 ? -6.141 19.578 -1.15 1 84.88 1 MET B C 1
ATOM 1578 O O . MET B 1 1 ? -5.828 18.875 -2.113 1 84.88 1 MET B O 1
ATOM 1582 N N . ALA B 1 2 ? -5.293 19.875 -0.207 1 96.06 2 ALA B N 1
ATOM 1583 C CA . ALA B 1 2 ? -3.955 19.297 -0.134 1 96.06 2 ALA B CA 1
ATOM 1584 C C . ALA B 1 2 ? -4.023 17.781 0.044 1 96.06 2 ALA B C 1
ATOM 1586 O O . ALA B 1 2 ? -5.055 17.234 0.456 1 96.06 2 ALA B O 1
ATOM 1587 N N . LYS B 1 3 ? -2.951 17.125 -0.322 1 97.81 3 LYS B N 1
ATOM 1588 C CA . LYS B 1 3 ? -2.947 15.672 -0.274 1 97.81 3 LYS B CA 1
ATOM 1589 C C . LYS B 1 3 ? -1.727 15.148 0.477 1 97.81 3 LYS B C 1
ATOM 1591 O O . LYS B 1 3 ? -0.703 15.828 0.558 1 97.81 3 LYS B O 1
ATOM 1596 N N . LEU B 1 4 ? -1.901 14 1.053 1 98.56 4 LEU B N 1
ATOM 1597 C CA . LEU B 1 4 ? -0.81 13.203 1.605 1 98.56 4 LEU B CA 1
ATOM 1598 C C . LEU B 1 4 ? -0.332 12.156 0.6 1 98.56 4 LEU B C 1
ATOM 1600 O O . LEU B 1 4 ? -1.093 11.273 0.212 1 98.56 4 LEU B O 1
ATOM 1604 N N . TYR B 1 5 ? 0.998 12.273 0.142 1 98.75 5 TYR B N 1
ATOM 1605 C CA . TYR B 1 5 ? 1.585 11.375 -0.847 1 98.75 5 TYR B CA 1
ATOM 1606 C C . TYR B 1 5 ? 2.588 10.43 -0.198 1 98.75 5 TYR B C 1
ATOM 1608 O O . TYR B 1 5 ? 3.363 10.836 0.67 1 98.75 5 TYR B O 1
ATOM 1616 N N . PHE B 1 6 ? 2.52 9.234 -0.644 1 98.81 6 PHE B N 1
ATOM 1617 C CA . PHE B 1 6 ? 3.615 8.305 -0.386 1 98.81 6 PHE B CA 1
ATOM 1618 C C . PHE B 1 6 ? 4.215 7.801 -1.692 1 98.81 6 PHE B C 1
ATOM 1620 O O . PHE B 1 6 ? 3.562 7.07 -2.439 1 98.81 6 PHE B O 1
ATOM 1627 N N . ARG B 1 7 ? 5.406 8.211 -1.97 1 98.69 7 ARG B N 1
ATOM 1628 C CA . ARG B 1 7 ? 6.195 7.773 -3.115 1 98.69 7 ARG B CA 1
ATOM 1629 C C . ARG B 1 7 ? 7.285 6.797 -2.686 1 98.69 7 ARG B C 1
ATOM 1631 O O . ARG B 1 7 ? 8.242 7.188 -2.02 1 98.69 7 ARG B O 1
ATOM 1638 N N . PHE B 1 8 ? 7.082 5.582 -3.102 1 98.5 8 PHE B N 1
ATOM 1639 C CA . PHE B 1 8 ? 8 4.566 -2.604 1 98.5 8 PHE B CA 1
ATOM 1640 C C . PHE B 1 8 ? 8.812 3.963 -3.746 1 98.5 8 PHE B C 1
ATOM 1642 O O . PHE B 1 8 ? 8.414 4.051 -4.91 1 98.5 8 PHE B O 1
ATOM 1649 N N . GLY B 1 9 ? 9.969 3.426 -3.445 1 97.25 9 GLY B N 1
ATOM 1650 C CA . GLY B 1 9 ? 10.875 2.721 -4.34 1 97.25 9 GLY B CA 1
ATOM 1651 C C . GLY B 1 9 ? 11.961 1.96 -3.605 1 97.25 9 GLY B C 1
ATOM 1652 O O . GLY B 1 9 ? 12.148 2.146 -2.402 1 97.25 9 GLY B O 1
ATOM 1653 N N . VAL B 1 10 ? 12.594 1.06 -4.363 1 96.62 10 VAL B N 1
ATOM 1654 C CA . VAL B 1 10 ? 13.688 0.317 -3.752 1 96.62 10 VAL B CA 1
ATOM 1655 C C . VAL B 1 10 ? 14.914 1.219 -3.621 1 96.62 10 VAL B C 1
ATOM 1657 O O . VAL B 1 10 ? 14.914 2.352 -4.109 1 96.62 10 VAL B O 1
ATOM 1660 N N . MET B 1 11 ? 15.906 0.693 -2.863 1 93.19 11 MET B N 1
ATOM 1661 C CA . MET B 1 11 ? 17.156 1.438 -2.754 1 93.19 11 MET B CA 1
ATOM 1662 C C . MET B 1 11 ? 17.766 1.697 -4.133 1 93.19 11 MET B C 1
ATOM 1664 O O . MET B 1 11 ? 17.781 0.806 -4.98 1 93.19 11 MET B O 1
ATOM 1668 N N . GLY B 1 12 ? 18.156 2.916 -4.395 1 91.25 12 GLY B N 1
ATOM 1669 C CA . GLY B 1 12 ? 18.766 3.254 -5.672 1 91.25 12 GLY B CA 1
ATOM 1670 C C . GLY B 1 12 ? 17.766 3.701 -6.715 1 91.25 12 GLY B C 1
ATOM 1671 O O . GLY B 1 12 ? 18.109 3.879 -7.883 1 91.25 12 GLY B O 1
ATOM 1672 N N . SER B 1 13 ? 16.547 3.934 -6.34 1 94.81 13 SER B N 1
ATOM 1673 C CA . SER B 1 13 ? 15.516 4.336 -7.293 1 94.81 13 SER B CA 1
ATOM 1674 C C . SER B 1 13 ? 15.461 5.852 -7.438 1 94.81 13 SER B C 1
ATOM 1676 O O . SER B 1 13 ? 14.547 6.387 -8.07 1 94.81 13 SER B O 1
ATOM 1678 N N . SER B 1 14 ? 16.344 6.609 -6.734 1 95.06 14 SER B N 1
ATOM 1679 C CA . SER B 1 14 ? 16.484 8.055 -6.84 1 95.06 14 SER B CA 1
ATOM 1680 C C . SER B 1 14 ? 15.367 8.781 -6.098 1 95.06 14 SER B C 1
ATOM 1682 O O . SER B 1 14 ? 14.938 9.859 -6.516 1 95.06 14 SER B O 1
ATOM 1684 N N . LYS B 1 15 ? 14.773 8.227 -5.102 1 96.12 15 LYS B N 1
ATOM 1685 C CA . LYS B 1 15 ? 13.75 8.867 -4.273 1 96.12 15 LYS B CA 1
ATOM 1686 C C . LYS B 1 15 ? 14.242 10.195 -3.719 1 96.12 15 LYS B C 1
ATOM 1688 O O . LYS B 1 15 ? 13.555 11.211 -3.82 1 96.12 15 LYS B O 1
ATOM 1693 N N . THR B 1 16 ? 15.5 10.164 -3.176 1 96 16 THR B N 1
ATOM 1694 C CA . THR B 1 16 ? 16.078 11.367 -2.58 1 96 16 THR B CA 1
ATOM 1695 C C . THR B 1 16 ? 16.25 12.461 -3.629 1 96 16 THR B C 1
ATOM 1697 O O . THR B 1 16 ? 15.922 13.617 -3.385 1 96 16 THR B O 1
ATOM 1700 N N . ALA B 1 17 ? 16.719 12.07 -4.789 1 95.81 17 ALA B N 1
ATOM 1701 C CA . ALA B 1 17 ? 16.859 13.047 -5.867 1 95.81 17 ALA B CA 1
ATOM 1702 C C . ALA B 1 17 ? 15.523 13.68 -6.234 1 95.81 17 ALA B C 1
ATOM 1704 O O . ALA B 1 17 ? 15.438 14.891 -6.441 1 95.81 17 ALA B O 1
ATOM 1705 N N . ASN B 1 18 ? 14.469 12.867 -6.324 1 97.38 18 ASN B N 1
ATOM 1706 C CA . ASN B 1 18 ? 13.125 13.367 -6.605 1 97.38 18 ASN B CA 1
ATOM 1707 C C . ASN B 1 18 ? 12.664 14.359 -5.543 1 97.38 18 ASN B C 1
ATOM 1709 O O . ASN B 1 18 ? 12.133 15.422 -5.871 1 97.38 18 ASN B O 1
ATOM 1713 N N . ALA B 1 19 ? 12.938 14.039 -4.305 1 97.56 19 ALA B N 1
ATOM 1714 C CA . ALA B 1 19 ? 12.555 14.914 -3.199 1 97.56 19 ALA B CA 1
ATOM 1715 C C . ALA B 1 19 ? 13.234 16.281 -3.318 1 97.56 19 ALA B C 1
ATOM 1717 O O . ALA B 1 19 ? 12.578 17.312 -3.176 1 97.56 19 ALA B O 1
ATOM 1718 N N . LEU B 1 20 ? 14.477 16.219 -3.625 1 97.25 20 LEU B N 1
ATOM 1719 C CA . LEU B 1 20 ? 15.258 17.453 -3.721 1 97.25 20 LEU B CA 1
ATOM 1720 C C . LEU B 1 20 ? 14.82 18.281 -4.918 1 97.25 20 LEU B C 1
ATOM 1722 O O . LEU B 1 20 ? 14.789 19.516 -4.848 1 97.25 20 LEU B O 1
ATOM 1726 N N . MET B 1 21 ? 14.461 17.578 -5.988 1 97.12 21 MET B N 1
ATOM 1727 C CA . MET B 1 21 ? 13.977 18.297 -7.172 1 97.12 21 MET B CA 1
ATOM 1728 C C . MET B 1 21 ? 12.641 18.969 -6.887 1 97.12 21 MET B C 1
ATOM 1730 O O . MET B 1 21 ? 12.398 20.094 -7.344 1 97.12 21 MET B O 1
ATOM 1734 N N . VAL B 1 22 ? 11.758 18.312 -6.176 1 97.5 22 VAL B N 1
ATOM 1735 C CA . VAL B 1 22 ? 10.477 18.906 -5.809 1 97.5 22 VAL B CA 1
ATOM 1736 C C . VAL B 1 22 ? 10.711 20.156 -4.973 1 97.5 22 VAL B C 1
ATOM 1738 O O . VAL B 1 22 ? 10.094 21.203 -5.215 1 97.5 22 VAL B O 1
ATOM 1741 N N . ARG B 1 23 ? 11.602 20.062 -4.047 1 97.06 23 ARG B N 1
ATOM 1742 C CA . ARG B 1 23 ? 11.93 21.219 -3.221 1 97.06 23 ARG B CA 1
ATOM 1743 C C . ARG B 1 23 ? 12.438 22.375 -4.078 1 97.06 23 ARG B C 1
ATOM 1745 O O . ARG B 1 23 ? 12.055 23.531 -3.867 1 97.06 23 ARG B O 1
ATOM 1752 N N . TYR B 1 24 ? 13.281 22.047 -4.957 1 95.62 24 TYR B N 1
ATOM 1753 C CA . TYR B 1 24 ? 13.844 23.047 -5.863 1 95.62 24 TYR B CA 1
ATOM 1754 C C . TYR B 1 24 ? 12.742 23.75 -6.648 1 95.62 24 TYR B C 1
ATOM 1756 O O . TYR B 1 24 ? 12.75 24.984 -6.781 1 95.62 24 TYR B O 1
ATOM 1764 N N . ASN B 1 25 ? 11.812 22.984 -7.176 1 97.19 25 ASN B N 1
ATOM 1765 C CA . ASN B 1 25 ? 10.711 23.531 -7.957 1 97.19 25 ASN B CA 1
ATOM 1766 C C . ASN B 1 25 ? 9.867 24.5 -7.129 1 97.19 25 ASN B C 1
ATOM 1768 O O . ASN B 1 25 ? 9.422 25.531 -7.641 1 97.19 25 ASN B O 1
ATOM 1772 N N . TYR B 1 26 ? 9.68 24.203 -5.902 1 97.31 26 TYR B N 1
ATOM 1773 C CA . TYR B 1 26 ? 8.961 25.109 -5.012 1 97.31 26 TYR B CA 1
ATOM 1774 C C . TYR B 1 26 ? 9.75 26.391 -4.793 1 97.31 26 TYR B C 1
ATOM 1776 O O . TYR B 1 26 ? 9.188 27.484 -4.832 1 97.31 26 TYR B O 1
ATOM 1784 N N . ALA B 1 27 ? 11.023 26.266 -4.598 1 95.06 27 ALA B N 1
ATOM 1785 C CA . ALA B 1 27 ? 11.883 27.422 -4.355 1 95.06 27 ALA B CA 1
ATOM 1786 C C . ALA B 1 27 ? 11.891 28.359 -5.559 1 95.06 27 ALA B C 1
ATOM 1788 O O . ALA B 1 27 ? 11.875 29.578 -5.402 1 95.06 27 ALA B O 1
ATOM 1789 N N . GLU B 1 28 ? 11.852 27.812 -6.711 1 96.38 28 GLU B N 1
ATOM 1790 C CA . GLU B 1 28 ? 11.852 28.594 -7.945 1 96.38 28 GLU B CA 1
ATOM 1791 C C . GLU B 1 28 ? 10.594 29.453 -8.055 1 96.38 28 GLU B C 1
ATOM 1793 O O . GLU B 1 28 ? 10.586 30.469 -8.758 1 96.38 28 GLU B O 1
ATOM 1798 N N . LYS B 1 29 ? 9.594 29.031 -7.41 1 97.44 29 LYS B N 1
ATOM 1799 C CA . LYS B 1 29 ? 8.336 29.781 -7.41 1 97.44 29 LYS B CA 1
ATOM 1800 C C . LYS B 1 29 ? 8.172 30.594 -6.129 1 97.44 29 LYS B C 1
ATOM 1802 O O . LYS B 1 29 ? 7.078 31.047 -5.812 1 97.44 29 LYS B O 1
ATOM 1807 N N . GLU B 1 30 ? 9.242 30.625 -5.332 1 96.69 30 GLU B N 1
ATOM 1808 C CA . GLU B 1 30 ? 9.312 31.391 -4.094 1 96.69 30 GLU B CA 1
ATOM 1809 C C . GLU B 1 30 ? 8.328 30.859 -3.055 1 96.69 30 GLU B C 1
ATOM 1811 O O . GLU B 1 30 ? 7.688 31.625 -2.342 1 96.69 30 GLU B O 1
ATOM 1816 N N . LYS B 1 31 ? 8.156 29.578 -3.1 1 97.31 31 LYS B N 1
ATOM 1817 C CA . LYS B 1 31 ? 7.328 28.875 -2.115 1 97.31 31 LYS B CA 1
ATOM 1818 C C . LYS B 1 31 ? 8.188 28.094 -1.124 1 97.31 31 LYS B C 1
ATOM 1820 O O . LYS B 1 31 ? 9.203 27.516 -1.504 1 97.31 31 LYS B O 1
ATOM 1825 N N . ASN B 1 32 ? 7.777 28.094 0.109 1 96.75 32 ASN B N 1
ATOM 1826 C CA . ASN B 1 32 ? 8.555 27.5 1.189 1 96.75 32 ASN B CA 1
ATOM 1827 C C . ASN B 1 32 ? 8.234 26.016 1.357 1 96.75 32 ASN B C 1
ATOM 1829 O O . ASN B 1 32 ? 7.242 25.656 1.989 1 96.75 32 ASN B O 1
ATOM 1833 N N . ALA B 1 33 ? 9.086 25.172 0.85 1 97.81 33 ALA B N 1
ATOM 1834 C CA . ALA B 1 33 ? 8.984 23.734 1.055 1 97.81 33 ALA B CA 1
ATOM 1835 C C . ALA B 1 33 ? 9.977 23.25 2.109 1 97.81 33 ALA B C 1
ATOM 1837 O O . ALA B 1 33 ? 11.188 23.406 1.941 1 97.81 33 ALA B O 1
ATOM 1838 N N . ILE B 1 34 ? 9.453 22.625 3.117 1 97.62 34 ILE B N 1
ATOM 1839 C CA . ILE B 1 34 ? 10.289 22.156 4.215 1 97.62 34 ILE B CA 1
ATOM 1840 C C . ILE B 1 34 ? 10.742 20.719 3.934 1 97.62 34 ILE B C 1
ATOM 1842 O O . ILE B 1 34 ? 9.938 19.875 3.521 1 97.62 34 ILE B O 1
ATOM 1846 N N . LEU B 1 35 ? 12.016 20.5 4.152 1 97.56 35 LEU B N 1
ATOM 1847 C CA . LEU B 1 35 ? 12.594 19.188 3.945 1 97.56 35 LEU B CA 1
ATOM 1848 C C . LEU B 1 35 ? 12.914 18.516 5.277 1 97.56 35 LEU B C 1
ATOM 1850 O O . LEU B 1 35 ? 13.656 19.062 6.094 1 97.56 35 LEU B O 1
ATOM 1854 N N . LEU B 1 36 ? 12.312 17.328 5.449 1 97.56 36 LEU B N 1
ATOM 1855 C CA . LEU B 1 36 ? 12.438 16.625 6.723 1 97.56 36 LEU B CA 1
ATOM 1856 C C . LEU B 1 36 ? 13.016 15.227 6.516 1 97.56 36 LEU B C 1
ATOM 1858 O O . LEU B 1 36 ? 12.883 14.648 5.434 1 97.56 36 LEU B O 1
ATOM 1862 N N . LYS B 1 37 ? 13.609 14.664 7.555 1 96.25 37 LYS B N 1
ATOM 1863 C CA . LYS B 1 37 ? 13.961 13.258 7.68 1 96.25 37 LYS B CA 1
ATOM 1864 C C . LYS B 1 37 ? 13.891 12.797 9.133 1 96.25 37 LYS B C 1
ATOM 1866 O O . LYS B 1 37 ? 14.047 13.609 10.055 1 96.25 37 LYS B O 1
ATOM 1871 N N . PRO B 1 38 ? 13.562 11.508 9.352 1 95.31 38 PRO B N 1
ATOM 1872 C CA . PRO B 1 38 ? 13.547 11.023 10.727 1 95.31 38 PRO B CA 1
ATOM 1873 C C . PRO B 1 38 ? 14.938 10.977 11.359 1 95.31 38 PRO B C 1
ATOM 1875 O O . PRO B 1 38 ? 15.93 10.805 10.648 1 95.31 38 PRO B O 1
ATOM 1878 N N . LYS B 1 39 ? 14.938 11.156 12.688 1 88.44 39 LYS B N 1
ATOM 1879 C CA . LYS B 1 39 ? 16.188 11.008 13.414 1 88.44 39 LYS B CA 1
ATOM 1880 C C . LYS B 1 39 ? 16.578 9.539 13.547 1 88.44 39 LYS B C 1
ATOM 1882 O O . LYS B 1 39 ? 15.781 8.711 13.984 1 88.44 39 LYS B O 1
ATOM 1887 N N . LEU B 1 40 ? 17.562 9.172 12.68 1 75.06 40 LEU B N 1
ATOM 1888 C CA . LEU B 1 40 ? 18.016 7.793 12.812 1 75.06 40 LEU B CA 1
ATOM 1889 C C . LEU B 1 40 ? 19.203 7.711 13.766 1 75.06 40 LEU B C 1
ATOM 1891 O O . LEU B 1 40 ? 20.016 8.648 13.844 1 75.06 40 LEU B O 1
ATOM 1895 N N . ASP B 1 41 ? 19.125 7.027 14.852 1 54.59 41 ASP B N 1
ATOM 1896 C CA . ASP B 1 41 ? 20.188 6.891 15.844 1 54.59 41 ASP B CA 1
ATOM 1897 C C . ASP B 1 41 ? 21.562 6.867 15.172 1 54.59 41 ASP B C 1
ATOM 1899 O O . ASP B 1 41 ? 22.516 7.41 15.719 1 54.59 41 ASP B O 1
ATOM 1903 N N . SER B 1 42 ? 21.688 6.047 14.07 1 50.31 42 SER B N 1
ATOM 1904 C CA . SER B 1 42 ? 23.016 5.613 13.656 1 50.31 42 SER B CA 1
ATOM 1905 C C . SER B 1 42 ? 23.734 6.707 12.867 1 50.31 42 SER B C 1
ATOM 1907 O O . SER B 1 42 ? 24.938 6.609 12.617 1 50.31 42 SER B O 1
ATOM 1909 N N . ARG B 1 43 ? 23.031 7.273 11.945 1 50.94 43 ARG B N 1
ATOM 1910 C CA . ARG B 1 43 ? 23.812 8.086 11.031 1 50.94 43 ARG B CA 1
ATOM 1911 C C . ARG B 1 43 ? 24.078 9.469 11.617 1 50.94 43 ARG B C 1
ATOM 1913 O O . ARG B 1 43 ? 23.359 9.922 12.508 1 50.94 43 ARG B O 1
ATOM 1920 N N . ASP B 1 44 ? 25.094 10.055 11.305 1 49.72 44 ASP B N 1
ATOM 1921 C CA . ASP B 1 44 ? 25.812 11.25 11.742 1 49.72 44 ASP B CA 1
ATOM 1922 C C . ASP B 1 44 ? 24.875 12.453 11.828 1 49.72 44 ASP B C 1
ATOM 1924 O O . ASP B 1 44 ? 24.312 12.867 10.812 1 49.72 44 ASP B O 1
ATOM 1928 N N . GLY B 1 45 ? 23.875 12.336 12.633 1 63 45 GLY B N 1
ATOM 1929 C CA . GLY B 1 45 ? 23.203 13.492 13.195 1 63 45 GLY B CA 1
ATOM 1930 C C . GLY B 1 45 ? 23.219 14.703 12.273 1 63 45 GLY B C 1
ATOM 1931 O O . GLY B 1 45 ? 23.156 15.844 12.742 1 63 45 GLY B O 1
ATOM 1932 N N . GLU B 1 46 ? 23.516 14.406 10.977 1 76.94 46 GLU B N 1
ATOM 1933 C CA . GLU B 1 46 ? 23.609 15.586 10.125 1 76.94 46 GLU B CA 1
ATOM 1934 C C . GLU B 1 46 ? 22.25 15.953 9.539 1 76.94 46 GLU B C 1
ATOM 1936 O O . GLU B 1 46 ? 21.484 15.078 9.133 1 76.94 46 GLU B O 1
ATOM 1941 N N . LYS B 1 47 ? 21.953 17.141 9.602 1 89.62 47 LYS B N 1
ATOM 1942 C CA . LYS B 1 47 ? 20.75 17.734 9.039 1 89.62 47 LYS B CA 1
ATOM 1943 C C . LYS B 1 47 ? 20.938 18.047 7.559 1 89.62 47 LYS B C 1
ATOM 1945 O O . LYS B 1 47 ? 20.656 19.172 7.121 1 89.62 47 LYS B O 1
ATOM 1950 N N . ILE B 1 48 ? 21.438 17.047 6.867 1 90.94 48 ILE B N 1
ATOM 1951 C CA . ILE B 1 48 ? 21.625 17.141 5.426 1 90.94 48 ILE B CA 1
ATOM 1952 C C . ILE B 1 48 ? 21.047 15.914 4.734 1 90.94 48 ILE B C 1
ATOM 1954 O O . ILE B 1 48 ? 21.203 14.789 5.223 1 90.94 48 ILE B O 1
ATOM 1958 N N . ILE B 1 49 ? 20.375 16.125 3.689 1 92 49 ILE B N 1
ATOM 1959 C CA . ILE B 1 49 ? 19.922 15.07 2.795 1 92 49 ILE B CA 1
ATOM 1960 C C . ILE B 1 49 ? 20.734 15.102 1.505 1 92 49 ILE B C 1
ATOM 1962 O O . ILE B 1 49 ? 20.891 16.156 0.888 1 92 49 ILE B O 1
ATOM 1966 N N . LYS B 1 50 ? 21.266 13.977 1.182 1 90.25 50 LYS B N 1
ATOM 1967 C CA . LYS B 1 50 ? 22.141 13.859 0.012 1 90.25 50 LYS B CA 1
ATOM 1968 C C . LYS B 1 50 ? 21.672 12.727 -0.902 1 90.25 50 LYS B C 1
ATOM 1970 O O . LYS B 1 50 ? 21.391 11.625 -0.436 1 90.25 50 LYS B O 1
ATOM 1975 N N . SER B 1 51 ? 21.656 13.078 -2.203 1 88.88 51 SER B N 1
ATOM 1976 C CA . SER B 1 51 ? 21.312 12.039 -3.17 1 88.88 51 SER B CA 1
ATOM 1977 C C . SER B 1 51 ? 22.562 11.328 -3.68 1 88.88 51 SER B C 1
ATOM 1979 O O . SER B 1 51 ? 23.672 11.82 -3.514 1 88.88 51 SER B O 1
ATOM 1981 N N . ARG B 1 52 ? 22.359 10.172 -4.281 1 81.75 52 ARG B N 1
ATOM 1982 C CA . ARG B 1 52 ? 23.469 9.406 -4.836 1 81.75 52 ARG B CA 1
ATOM 1983 C C . ARG B 1 52 ? 24.094 10.117 -6.035 1 81.75 52 ARG B C 1
ATOM 1985 O O . ARG B 1 52 ? 25.281 9.977 -6.305 1 81.75 52 ARG B O 1
ATOM 1992 N N . ILE B 1 53 ? 23.266 11 -6.656 1 82.88 53 ILE B N 1
ATOM 1993 C CA . ILE B 1 53 ? 23.734 11.672 -7.859 1 82.88 53 ILE B CA 1
ATOM 1994 C C . ILE B 1 53 ? 24.453 12.969 -7.477 1 82.88 53 ILE B C 1
ATOM 1996 O O . ILE B 1 53 ? 24.922 13.703 -8.352 1 82.88 53 ILE B O 1
ATOM 2000 N N . GLY B 1 54 ? 24.453 13.266 -6.145 1 84.38 54 GLY B N 1
ATOM 2001 C CA . GLY B 1 54 ? 25.391 14.289 -5.695 1 84.38 54 GLY B CA 1
ATOM 2002 C C . GLY B 1 54 ? 24.703 15.578 -5.285 1 84.38 54 GLY B C 1
ATOM 2003 O O . GLY B 1 54 ? 25.359 16.547 -4.895 1 84.38 54 GLY B O 1
ATOM 2004 N N . ILE B 1 55 ? 23.422 15.664 -5.344 1 88 55 ILE B N 1
ATOM 2005 C CA . ILE B 1 55 ? 22.719 16.859 -4.898 1 88 55 ILE B CA 1
ATOM 2006 C C . ILE B 1 55 ? 22.375 16.734 -3.414 1 88 55 ILE B C 1
ATOM 2008 O O . ILE B 1 55 ? 22.094 15.633 -2.924 1 88 55 ILE B O 1
ATOM 2012 N N . GLU B 1 56 ? 22.469 17.922 -2.768 1 92.38 56 GLU B N 1
ATOM 2013 C CA . GLU B 1 56 ? 22.203 17.891 -1.333 1 92.38 56 GLU B CA 1
ATOM 2014 C C . GLU B 1 56 ? 21.469 19.141 -0.871 1 92.38 56 GLU B C 1
ATOM 2016 O O . GLU B 1 56 ? 21.453 20.156 -1.581 1 92.38 56 GLU B O 1
ATOM 2021 N N . SER B 1 57 ? 20.859 19.031 0.21 1 93.81 57 SER B N 1
ATOM 2022 C CA . SER B 1 57 ? 20.172 20.141 0.841 1 93.81 57 SER B CA 1
ATOM 2023 C C . SER B 1 57 ? 20.094 19.969 2.354 1 93.81 57 SER B C 1
ATOM 2025 O O . SER B 1 57 ? 20.094 18.844 2.854 1 93.81 57 SER B O 1
ATOM 2027 N N . ASN B 1 58 ? 20.078 21.125 3.043 1 93.75 58 ASN B N 1
ATOM 2028 C CA . ASN B 1 58 ? 19.812 21.062 4.477 1 93.75 58 ASN B CA 1
ATOM 2029 C C . ASN B 1 58 ? 18.391 20.594 4.758 1 93.75 58 ASN B C 1
ATOM 2031 O O . ASN B 1 58 ? 17.484 20.781 3.941 1 93.75 58 ASN B O 1
ATOM 2035 N N . CYS B 1 59 ? 18.281 19.906 5.922 1 95.5 59 CYS B N 1
ATOM 2036 C CA . CYS B 1 59 ? 16.969 19.438 6.324 1 95.5 59 CYS B CA 1
ATOM 2037 C C . CYS B 1 59 ? 16.766 19.578 7.832 1 95.5 59 CYS B C 1
ATOM 2039 O O . CYS B 1 59 ? 17.672 20.016 8.539 1 95.5 59 CYS B O 1
ATOM 2041 N N . ILE B 1 60 ? 15.555 19.406 8.25 1 95.31 60 ILE B N 1
ATOM 2042 C CA . ILE B 1 60 ? 15.18 19.406 9.664 1 95.31 60 ILE B CA 1
ATOM 2043 C C . ILE B 1 60 ? 14.742 18 10.078 1 95.31 60 ILE B C 1
ATOM 2045 O O . ILE B 1 60 ? 14.141 17.266 9.289 1 95.31 60 ILE B O 1
ATOM 2049 N N . PHE B 1 61 ? 15.031 17.578 11.242 1 96.19 61 PHE B N 1
ATOM 2050 C CA . PHE B 1 61 ? 14.523 16.312 11.734 1 96.19 61 PHE B CA 1
ATOM 2051 C C . PHE B 1 61 ? 13.023 16.391 11.984 1 96.19 61 PHE B C 1
ATOM 2053 O O . PHE B 1 61 ? 12.523 17.391 12.492 1 96.19 61 PHE B O 1
ATOM 2060 N N . ILE B 1 62 ? 12.352 15.328 11.68 1 97.44 62 ILE B N 1
ATOM 2061 C CA . ILE B 1 62 ? 10.906 15.25 11.898 1 97.44 62 ILE B CA 1
ATOM 2062 C C . ILE B 1 62 ? 10.586 15.555 13.359 1 97.44 62 ILE B C 1
ATOM 2064 O O . ILE B 1 62 ? 9.664 16.312 13.648 1 97.44 62 ILE B O 1
ATOM 2068 N N . GLU B 1 63 ? 11.352 15.016 14.227 1 95.94 63 GLU B N 1
ATOM 2069 C CA . GLU B 1 63 ? 11.141 15.156 15.664 1 95.94 63 GLU B CA 1
ATOM 2070 C C . GLU B 1 63 ? 11.211 16.625 16.094 1 95.94 63 GLU B C 1
ATOM 2072 O O . GLU B 1 63 ? 10.367 17.094 16.859 1 95.94 63 GLU B O 1
ATOM 2077 N N . ASP B 1 64 ? 12.172 17.312 15.57 1 95.5 64 ASP B N 1
ATOM 2078 C CA . ASP B 1 64 ? 12.344 18.734 15.898 1 95.5 64 ASP B CA 1
ATOM 2079 C C . ASP B 1 64 ? 11.211 19.562 15.312 1 95.5 64 ASP B C 1
ATOM 2081 O O . ASP B 1 64 ? 10.656 20.438 15.984 1 95.5 64 ASP B O 1
ATOM 2085 N N . PHE B 1 65 ? 10.852 19.297 14.062 1 97.25 65 PHE B N 1
ATOM 2086 C CA . PHE B 1 65 ? 9.805 20.047 13.375 1 97.25 65 PHE B CA 1
ATOM 2087 C C . PHE B 1 65 ? 8.461 19.875 14.086 1 97.25 65 PHE B C 1
ATOM 2089 O O . PHE B 1 65 ? 7.766 20.859 14.336 1 97.25 65 PHE B O 1
ATOM 2096 N N . LEU B 1 66 ? 8.156 18.594 14.453 1 97.62 66 LEU B N 1
ATOM 2097 C CA . LEU B 1 66 ? 6.863 18.328 15.07 1 97.62 66 LEU B CA 1
ATOM 2098 C C . LEU B 1 66 ? 6.801 18.922 16.469 1 97.62 66 LEU B C 1
ATOM 2100 O O . LEU B 1 66 ? 5.738 19.359 16.922 1 97.62 66 LEU B O 1
ATOM 2104 N N . LYS B 1 67 ? 7.914 18.953 17.172 1 97 67 LYS B N 1
ATOM 2105 C CA . LYS B 1 67 ? 7.969 19.625 18.469 1 97 67 LYS B CA 1
ATOM 2106 C C . LYS B 1 67 ? 7.707 21.125 18.312 1 97 67 LYS B C 1
ATOM 2108 O O . LYS B 1 67 ? 6.945 21.719 19.078 1 97 67 LYS B O 1
ATOM 2113 N N . ASP B 1 68 ? 8.367 21.719 17.344 1 96.75 68 ASP B N 1
ATOM 2114 C CA . ASP B 1 68 ? 8.18 23.141 17.062 1 96.75 68 ASP B CA 1
ATOM 2115 C C . ASP B 1 68 ? 6.719 23.453 16.734 1 96.75 68 ASP B C 1
ATOM 2117 O O . ASP B 1 68 ? 6.168 24.453 17.188 1 96.75 68 ASP B O 1
ATOM 2121 N N . VAL B 1 69 ? 6.109 22.594 15.945 1 96.94 69 VAL B N 1
ATOM 2122 C CA . VAL B 1 69 ? 4.719 22.781 15.547 1 96.94 69 VAL B CA 1
ATOM 2123 C C . VAL B 1 69 ? 3.814 22.688 16.766 1 96.94 69 VAL B C 1
ATOM 2125 O O . VAL B 1 69 ? 2.865 23.469 16.906 1 96.94 69 VAL B O 1
ATOM 2128 N N . GLU B 1 70 ? 4.098 21.688 17.594 1 96.38 70 GLU B N 1
ATOM 2129 C CA . GLU B 1 70 ? 3.324 21.516 18.812 1 96.38 70 GLU B CA 1
ATOM 2130 C C . GLU B 1 70 ? 3.408 22.766 19.688 1 96.38 70 GLU B C 1
ATOM 2132 O O . GLU B 1 70 ? 2.42 23.172 20.312 1 96.38 70 GLU B O 1
ATOM 2137 N N . ASP B 1 71 ? 4.562 23.438 19.672 1 96.75 71 ASP B N 1
ATOM 2138 C CA . ASP B 1 71 ? 4.805 24.625 20.484 1 96.75 71 ASP B CA 1
ATOM 2139 C C . ASP B 1 71 ? 4.168 25.859 19.844 1 96.75 71 ASP B C 1
ATOM 2141 O O . ASP B 1 71 ? 3.68 26.75 20.547 1 96.75 71 ASP B O 1
ATOM 2145 N N . ASP B 1 72 ? 4.195 25.938 18.531 1 96.62 72 ASP B N 1
ATOM 2146 C CA . ASP B 1 72 ? 3.691 27.094 17.812 1 96.62 72 ASP B CA 1
ATOM 2147 C C . ASP B 1 72 ? 3.148 26.703 16.438 1 96.62 72 ASP B C 1
ATOM 2149 O O . ASP B 1 72 ? 3.891 26.688 15.461 1 96.62 72 ASP B O 1
ATOM 2153 N N . LYS B 1 73 ? 1.892 26.562 16.25 1 95.38 73 LYS B N 1
ATOM 2154 C CA . LYS B 1 73 ? 1.235 26.094 15.039 1 95.38 73 LYS B CA 1
ATOM 2155 C C . LYS B 1 73 ? 1.347 27.141 13.93 1 95.38 73 LYS B C 1
ATOM 2157 O O . LYS B 1 73 ? 1.116 26.828 12.758 1 95.38 73 LYS B O 1
ATOM 2162 N N . THR B 1 74 ? 1.705 28.375 14.273 1 95.31 74 THR B N 1
ATOM 2163 C CA . THR B 1 74 ? 1.774 29.438 13.273 1 95.31 74 THR B CA 1
ATOM 2164 C C . THR B 1 74 ? 2.896 29.156 12.273 1 95.31 74 THR B C 1
ATOM 2166 O O . THR B 1 74 ? 2.916 29.734 11.18 1 95.31 74 THR B O 1
ATOM 2169 N N . ILE B 1 75 ? 3.764 28.234 12.703 1 94.88 75 ILE B N 1
ATOM 2170 C CA . ILE B 1 75 ? 4.848 27.844 11.812 1 94.88 75 ILE B CA 1
ATOM 2171 C C . ILE B 1 75 ? 4.273 27.266 10.523 1 94.88 75 ILE B C 1
ATOM 2173 O O . ILE B 1 75 ? 4.852 27.438 9.445 1 94.88 75 ILE B O 1
ATOM 2177 N N . LEU B 1 76 ? 3.115 26.672 10.617 1 96.94 76 LEU B N 1
ATOM 2178 C CA . LEU B 1 76 ? 2.494 26 9.484 1 96.94 76 LEU B CA 1
ATOM 2179 C C . LEU B 1 76 ? 1.929 27.016 8.492 1 96.94 76 LEU B C 1
ATOM 2181 O O . LEU B 1 76 ? 1.723 26.688 7.316 1 96.94 76 LEU B O 1
ATOM 2185 N N . HIS B 1 77 ? 1.729 28.266 8.93 1 94.5 77 HIS B N 1
ATOM 2186 C CA . HIS B 1 77 ? 1.164 29.281 8.062 1 94.5 77 HIS B CA 1
ATOM 2187 C C . HIS B 1 77 ? 2.145 29.672 6.961 1 94.5 77 HIS B C 1
ATOM 2189 O O . HIS B 1 77 ? 1.743 30.234 5.938 1 94.5 77 HIS B O 1
ATOM 2195 N N . HIS B 1 78 ? 3.402 29.359 7.148 1 92.06 78 HIS B N 1
ATOM 2196 C CA . HIS B 1 78 ? 4.434 29.766 6.199 1 92.06 78 HIS B CA 1
ATOM 2197 C C . HIS B 1 78 ? 4.941 28.562 5.402 1 92.06 78 HIS B C 1
ATOM 2199 O O . HIS B 1 78 ? 5.926 28.672 4.668 1 92.06 78 HIS B O 1
ATOM 2205 N N . CYS B 1 79 ? 4.25 27.469 5.516 1 96.56 79 CYS B N 1
ATOM 2206 C CA . CYS B 1 79 ? 4.668 26.25 4.836 1 96.56 79 CYS B CA 1
ATOM 2207 C C . CYS B 1 79 ? 3.801 25.984 3.609 1 96.56 79 CYS B C 1
ATOM 2209 O O . CYS B 1 79 ? 2.582 25.844 3.727 1 96.56 79 CYS B O 1
ATOM 2211 N N . SER B 1 80 ? 4.441 25.969 2.465 1 98.06 80 SER B N 1
ATOM 2212 C CA . SER B 1 80 ? 3.713 25.672 1.234 1 98.06 80 SER B CA 1
ATOM 2213 C C . SER B 1 80 ? 3.648 24.172 0.972 1 98.06 80 SER B C 1
ATOM 2215 O O . SER B 1 80 ? 2.76 23.703 0.26 1 98.06 80 SER B O 1
ATOM 2217 N N . 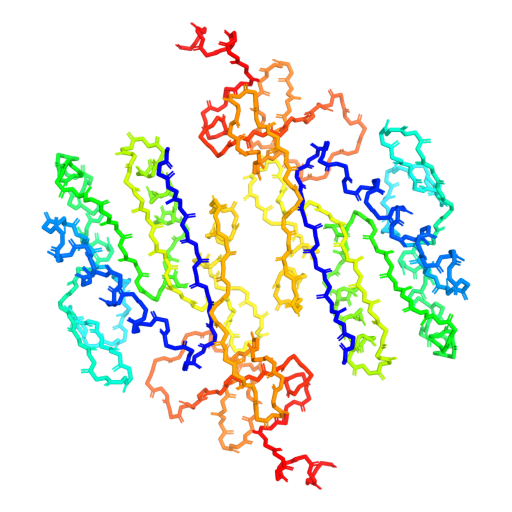CYS B 1 81 ? 4.609 23.469 1.531 1 98.62 81 CYS B N 1
ATOM 2218 C CA . CYS B 1 81 ? 4.727 22.031 1.317 1 98.62 81 CYS B CA 1
ATOM 2219 C C . CYS B 1 81 ? 5.688 21.406 2.32 1 98.62 81 CYS B C 1
ATOM 2221 O O . CYS B 1 81 ? 6.633 22.062 2.77 1 98.62 81 CYS B O 1
ATOM 2223 N N . ILE B 1 82 ? 5.414 20.188 2.672 1 98.81 82 ILE B N 1
ATOM 2224 C CA . ILE B 1 82 ? 6.324 19.406 3.51 1 98.81 82 ILE B CA 1
ATOM 2225 C C . ILE B 1 82 ? 6.801 18.172 2.748 1 98.81 82 ILE B C 1
ATOM 2227 O O . ILE B 1 82 ? 5.988 17.391 2.25 1 98.81 82 ILE B O 1
ATOM 2231 N N . ILE B 1 83 ? 8.078 18.047 2.639 1 98.75 83 ILE B N 1
ATOM 2232 C CA . ILE B 1 83 ? 8.711 16.922 1.947 1 98.75 83 ILE B CA 1
ATOM 2233 C C . ILE B 1 83 ? 9.492 16.078 2.945 1 98.75 83 ILE B C 1
ATOM 2235 O O . ILE B 1 83 ? 10.305 16.594 3.713 1 98.75 83 ILE B O 1
ATOM 2239 N N . ILE B 1 84 ? 9.258 14.766 2.922 1 98.44 84 ILE B N 1
ATOM 2240 C CA . ILE B 1 84 ? 9.875 13.875 3.9 1 98.44 84 ILE B CA 1
ATOM 2241 C C . ILE B 1 84 ? 10.672 12.789 3.182 1 98.44 84 ILE B C 1
ATOM 2243 O O . ILE B 1 84 ? 10.125 12.047 2.367 1 98.44 84 ILE B O 1
ATOM 2247 N N . ASP B 1 85 ? 11.961 12.742 3.459 1 97.25 85 ASP B N 1
ATOM 2248 C CA . ASP B 1 85 ? 12.797 11.648 2.977 1 97.25 85 ASP B CA 1
ATOM 2249 C C . ASP B 1 85 ? 12.938 10.555 4.031 1 97.25 85 ASP B C 1
ATOM 2251 O O . ASP B 1 85 ? 12.766 10.812 5.227 1 97.25 85 ASP B O 1
ATOM 2255 N N . GLU B 1 86 ? 13.156 9.266 3.604 1 96.12 86 GLU B N 1
ATOM 2256 C CA . GLU B 1 86 ? 13.297 8.086 4.461 1 96.12 86 GLU B CA 1
ATOM 2257 C C . GLU B 1 86 ? 12.086 7.922 5.375 1 96.12 86 GLU B C 1
ATOM 2259 O O . GLU B 1 86 ? 12.234 7.68 6.574 1 96.12 86 GLU B O 1
ATOM 2264 N N . ALA B 1 87 ? 10.93 8.07 4.801 1 97.81 87 ALA B N 1
ATOM 2265 C CA . ALA B 1 87 ? 9.672 8.094 5.539 1 97.81 87 ALA B CA 1
ATOM 2266 C C . ALA B 1 87 ? 9.383 6.73 6.168 1 97.81 87 ALA B C 1
ATOM 2268 O O . ALA B 1 87 ? 8.531 6.617 7.055 1 97.81 87 ALA B O 1
ATOM 2269 N N . GLN B 1 88 ? 10.133 5.695 5.703 1 97.31 88 GLN B N 1
ATOM 2270 C CA . GLN B 1 88 ? 9.891 4.363 6.242 1 97.31 88 GLN B CA 1
ATOM 2271 C C . GLN B 1 88 ? 10.273 4.289 7.719 1 97.31 88 GLN B C 1
ATOM 2273 O O . GLN B 1 88 ? 9.797 3.412 8.445 1 97.31 88 GLN B O 1
ATOM 2278 N N . PHE B 1 89 ? 11.078 5.215 8.18 1 95.5 89 PHE B N 1
ATOM 2279 C CA . PHE B 1 89 ? 11.586 5.164 9.547 1 95.5 89 PHE B CA 1
ATOM 2280 C C . PHE B 1 89 ? 10.742 6.043 10.469 1 95.5 89 PHE B C 1
ATOM 2282 O O . PHE B 1 89 ? 11.047 6.176 11.656 1 95.5 89 PHE B O 1
ATOM 2289 N N . MET B 1 90 ? 9.703 6.641 9.977 1 96.12 90 MET B N 1
ATOM 2290 C CA . MET B 1 90 ? 8.773 7.395 10.812 1 96.12 90 MET B CA 1
ATOM 2291 C C . MET B 1 90 ? 7.984 6.465 11.727 1 96.12 90 MET B C 1
ATOM 2293 O O . MET B 1 90 ? 7.715 5.316 11.367 1 96.12 90 MET B O 1
ATOM 2297 N N . LYS B 1 91 ? 7.605 7.051 12.82 1 96.88 91 LYS B N 1
ATOM 2298 C CA . LYS B 1 91 ? 6.668 6.359 13.703 1 96.88 91 LYS B CA 1
ATOM 2299 C C . LYS B 1 91 ? 5.227 6.574 13.25 1 96.88 91 LYS B C 1
ATOM 2301 O O . LYS B 1 91 ? 4.926 7.551 12.562 1 96.88 91 LYS B O 1
ATOM 2306 N N . THR B 1 92 ? 4.375 5.695 13.688 1 98 92 THR B N 1
ATOM 2307 C CA . THR B 1 92 ? 2.955 5.738 13.359 1 98 92 THR B CA 1
ATOM 2308 C C . THR B 1 92 ? 2.361 7.102 13.711 1 98 92 THR B C 1
ATOM 2310 O O . THR B 1 92 ? 1.686 7.719 12.883 1 98 92 THR B O 1
ATOM 2313 N N . LYS B 1 93 ? 2.691 7.578 14.875 1 97.81 93 LYS B N 1
ATOM 2314 C CA . LYS B 1 93 ? 2.125 8.836 15.367 1 97.81 93 LYS B CA 1
ATOM 2315 C C . LYS B 1 93 ? 2.57 10.008 14.492 1 97.81 93 LYS B C 1
ATOM 2317 O O . LYS B 1 93 ? 1.81 10.953 14.289 1 97.81 93 LYS B O 1
ATOM 2322 N N . GLN B 1 94 ? 3.766 9.953 14.016 1 98.19 94 GLN B N 1
ATOM 2323 C CA . GLN B 1 94 ? 4.262 11.023 13.156 1 98.19 94 GLN B CA 1
ATOM 2324 C C . GLN B 1 94 ? 3.498 11.062 11.836 1 98.19 94 GLN B C 1
ATOM 2326 O O . GLN B 1 94 ? 3.09 12.133 11.375 1 98.19 94 GLN B O 1
ATOM 2331 N N . ALA B 1 95 ? 3.273 9.898 11.227 1 98.5 95 ALA B N 1
ATOM 2332 C CA . ALA B 1 95 ? 2.477 9.82 10.008 1 98.5 95 ALA B CA 1
ATOM 2333 C C . ALA B 1 95 ? 1.08 10.398 10.227 1 98.5 95 ALA B C 1
ATOM 2335 O O . ALA B 1 95 ? 0.565 11.133 9.375 1 98.5 95 ALA B O 1
ATOM 2336 N N . GLU B 1 96 ? 0.492 10.086 11.336 1 98.25 96 GLU B N 1
ATOM 2337 C CA . GLU B 1 96 ? -0.843 10.57 11.672 1 98.25 96 GLU B CA 1
ATOM 2338 C C . GLU B 1 96 ? -0.852 12.086 11.828 1 98.25 96 GLU B C 1
ATOM 2340 O O . GLU B 1 96 ? -1.809 12.758 11.422 1 98.25 96 GLU B O 1
ATOM 2345 N N . THR B 1 97 ? 0.224 12.586 12.43 1 98.31 97 THR B N 1
ATOM 2346 C CA . THR B 1 97 ? 0.324 14.039 12.594 1 98.31 97 THR B CA 1
ATOM 2347 C C . THR B 1 97 ? 0.404 14.727 11.234 1 98.31 97 THR B C 1
ATOM 2349 O O . THR B 1 97 ? -0.227 15.766 11.023 1 98.31 97 THR B O 1
ATOM 2352 N N . PHE B 1 98 ? 1.109 14.164 10.312 1 98.69 98 PHE B N 1
ATOM 2353 C CA . PHE B 1 98 ? 1.221 14.781 8.992 1 98.69 98 PHE B CA 1
ATOM 2354 C C . PHE B 1 98 ? -0.101 14.688 8.242 1 98.69 98 PHE B C 1
ATOM 2356 O O . PHE B 1 98 ? -0.455 15.602 7.484 1 98.69 98 PHE B O 1
ATOM 2363 N N . ALA B 1 99 ? -0.839 13.57 8.43 1 98.25 99 ALA B N 1
ATOM 2364 C CA . ALA B 1 99 ? -2.188 13.484 7.875 1 98.25 99 ALA B CA 1
ATOM 2365 C C . ALA B 1 99 ? -3.074 14.602 8.422 1 98.25 99 ALA B C 1
ATOM 2367 O O . ALA B 1 99 ? -3.836 15.219 7.672 1 98.25 99 ALA B O 1
ATOM 2368 N N . TYR B 1 100 ? -2.922 14.852 9.664 1 97.56 100 TYR B N 1
ATOM 2369 C CA . TYR B 1 100 ? -3.658 15.922 10.32 1 97.56 100 TYR B CA 1
ATOM 2370 C C . TYR B 1 100 ? -3.312 17.281 9.703 1 97.56 100 TYR B C 1
ATOM 2372 O O . TYR B 1 100 ? -4.199 18.078 9.43 1 97.56 100 TYR B O 1
ATOM 2380 N N . ILE B 1 101 ? -2.086 17.516 9.484 1 98.12 101 ILE B N 1
ATOM 2381 C CA . ILE B 1 101 ? -1.62 18.766 8.906 1 98.12 101 ILE B CA 1
ATOM 2382 C C . ILE B 1 101 ? -2.227 18.953 7.52 1 98.12 101 ILE B C 1
ATOM 2384 O O . ILE B 1 101 ? -2.688 20.047 7.18 1 98.12 101 ILE B O 1
ATOM 2388 N N . VAL B 1 102 ? -2.285 17.891 6.742 1 98.19 102 VAL B N 1
ATOM 2389 C CA . VAL B 1 102 ? -2.871 17.953 5.41 1 98.19 102 VAL B CA 1
ATOM 2390 C C . VAL B 1 102 ? -4.348 18.328 5.512 1 98.19 102 VAL B C 1
ATOM 2392 O O . VAL B 1 102 ? -4.82 19.234 4.824 1 98.19 102 VAL B O 1
ATOM 2395 N N . ASP B 1 103 ? -5.051 17.719 6.41 1 96.06 103 ASP B N 1
ATOM 2396 C CA . ASP B 1 103 ? -6.508 17.812 6.48 1 96.06 103 ASP B CA 1
ATOM 2397 C C . ASP B 1 103 ? -6.941 19.156 7.066 1 96.06 103 ASP B C 1
ATOM 2399 O O . ASP B 1 103 ? -7.965 19.719 6.668 1 96.06 103 ASP B O 1
ATOM 2403 N N . TYR B 1 104 ? -6.066 19.75 7.941 1 95.69 104 TYR B N 1
ATOM 2404 C CA . TYR B 1 104 ? -6.566 20.891 8.695 1 95.69 104 TYR B CA 1
ATOM 2405 C C . TYR B 1 104 ? -5.812 22.172 8.328 1 95.69 104 TYR B C 1
ATOM 2407 O O . TYR B 1 104 ? -6.293 23.266 8.578 1 95.69 104 TYR B O 1
ATOM 2415 N N . TYR B 1 105 ? -4.684 22.031 7.766 1 96.88 105 TYR B N 1
ATOM 2416 C CA . TYR B 1 105 ? -3.918 23.219 7.426 1 96.88 105 TYR B CA 1
ATOM 2417 C C . TYR B 1 105 ? -3.74 23.344 5.918 1 96.88 105 TYR B C 1
ATOM 2419 O O . TYR B 1 105 ? -3.146 24.312 5.43 1 96.88 105 TYR B O 1
ATOM 2427 N N . ASN B 1 106 ? -4.238 22.328 5.172 1 97.19 106 ASN B N 1
ATOM 2428 C CA . ASN B 1 106 ? -4.246 22.344 3.715 1 97.19 106 ASN B CA 1
ATOM 2429 C C . ASN B 1 106 ? -2.84 22.5 3.146 1 97.19 106 ASN B C 1
ATOM 2431 O O . ASN B 1 106 ? -2.623 23.297 2.221 1 97.19 106 ASN B O 1
ATOM 2435 N N . ILE B 1 107 ? -1.859 21.859 3.746 1 98.38 107 ILE B N 1
ATOM 2436 C CA . ILE B 1 107 ? -0.47 21.812 3.303 1 98.38 107 ILE B CA 1
ATOM 2437 C C . ILE B 1 107 ? -0.163 20.438 2.721 1 98.38 107 ILE B C 1
ATOM 2439 O O . ILE B 1 107 ? -0.284 19.422 3.41 1 98.38 107 ILE B O 1
ATOM 2443 N N . PRO B 1 108 ? 0.232 20.344 1.465 1 98.69 108 PRO B N 1
ATOM 2444 C CA . PRO B 1 108 ? 0.603 19.031 0.929 1 98.69 108 PRO B CA 1
ATOM 2445 C C . PRO B 1 108 ? 1.831 18.438 1.615 1 98.69 108 PRO B C 1
ATOM 2447 O O . PRO B 1 108 ? 2.762 19.172 1.964 1 98.69 108 PRO B O 1
ATOM 2450 N N . VAL B 1 109 ? 1.735 17.188 1.839 1 98.88 109 VAL B N 1
ATOM 2451 C CA . VAL B 1 109 ? 2.859 16.453 2.398 1 98.88 109 VAL B CA 1
ATOM 2452 C C . VAL B 1 109 ? 3.254 15.32 1.449 1 98.88 109 VAL B C 1
ATOM 2454 O O . VAL B 1 109 ? 2.414 14.5 1.065 1 98.88 109 VAL B O 1
ATOM 2457 N N . ILE B 1 110 ? 4.516 15.289 1.051 1 98.88 110 ILE B N 1
ATOM 2458 C CA . ILE B 1 110 ? 5.027 14.281 0.127 1 98.88 110 ILE B CA 1
ATOM 2459 C C . ILE B 1 110 ? 6.102 13.445 0.817 1 98.88 110 ILE B C 1
ATOM 2461 O O . ILE B 1 110 ? 7.18 13.953 1.14 1 98.88 110 ILE B O 1
ATOM 2465 N N . CYS B 1 111 ? 5.793 12.195 0.999 1 98.88 111 CYS B N 1
ATOM 2466 C CA . CYS B 1 111 ? 6.703 11.289 1.688 1 98.88 111 CYS B CA 1
ATOM 2467 C C . CYS B 1 111 ? 7.406 10.367 0.699 1 98.88 111 CYS B C 1
ATOM 2469 O O . CYS B 1 111 ? 6.758 9.727 -0.128 1 98.88 111 CYS B O 1
ATOM 2471 N N . TYR B 1 112 ? 8.719 10.328 0.806 1 98.56 112 TYR B N 1
ATOM 2472 C CA . TYR B 1 112 ? 9.539 9.398 0.033 1 98.56 112 TYR B CA 1
ATOM 2473 C C . TYR B 1 112 ? 10.164 8.344 0.933 1 98.56 112 TYR B C 1
ATOM 2475 O O . TYR B 1 112 ? 10.656 8.656 2.02 1 98.56 112 TYR B O 1
ATOM 2483 N N . GLY B 1 113 ? 10.109 7.074 0.534 1 97.44 113 GLY B N 1
ATOM 2484 C CA . GLY B 1 113 ? 10.727 6.066 1.379 1 97.44 113 GLY B CA 1
ATOM 2485 C C . GLY B 1 113 ? 10.672 4.672 0.783 1 97.44 113 GLY B C 1
ATOM 2486 O O . GLY B 1 113 ? 10.188 4.488 -0.337 1 97.44 113 GLY B O 1
ATOM 2487 N N . LEU B 1 114 ? 11.211 3.748 1.502 1 97.75 114 LEU B N 1
ATOM 2488 C CA . LEU B 1 114 ? 11.109 2.328 1.18 1 97.75 114 LEU B CA 1
ATOM 2489 C C . LEU B 1 114 ? 9.742 1.781 1.579 1 97.75 114 LEU B C 1
ATOM 2491 O O . LEU B 1 114 ? 9.148 2.236 2.559 1 97.75 114 LEU B O 1
ATOM 2495 N N . LYS B 1 115 ? 9.266 0.859 0.746 1 97.75 115 LYS B N 1
ATOM 2496 C CA . LYS B 1 115 ? 8 0.198 1.076 1 97.75 115 LYS B CA 1
ATOM 2497 C C . LYS B 1 115 ? 8.219 -0.921 2.092 1 97.75 115 LYS B C 1
ATOM 2499 O O . LYS B 1 115 ? 7.594 -0.931 3.154 1 97.75 115 LYS B O 1
ATOM 2504 N N . THR B 1 116 ? 9.172 -1.845 1.837 1 97.75 116 THR B N 1
ATOM 2505 C CA . THR B 1 116 ? 9.422 -3.016 2.67 1 97.75 116 THR B CA 1
ATOM 2506 C C . THR B 1 116 ? 10.898 -3.107 3.043 1 97.75 116 THR B C 1
ATOM 2508 O O . THR B 1 116 ? 11.75 -2.496 2.393 1 97.75 116 THR B O 1
ATOM 2511 N N . ASP B 1 117 ? 11.164 -3.896 4.102 1 96.38 117 ASP B N 1
ATOM 2512 C CA . ASP B 1 117 ? 12.539 -4.184 4.492 1 96.38 117 ASP B CA 1
ATOM 2513 C C . ASP B 1 117 ? 13.109 -5.352 3.688 1 96.38 117 ASP B C 1
ATOM 2515 O O . ASP B 1 117 ? 12.5 -5.789 2.709 1 96.38 117 ASP B O 1
ATOM 2519 N N . PHE B 1 118 ? 14.281 -5.809 4.059 1 95.94 118 PHE B N 1
ATOM 2520 C CA . PHE B 1 118 ? 14.977 -6.82 3.273 1 95.94 118 PHE B CA 1
ATOM 2521 C C . PHE B 1 118 ? 14.266 -8.164 3.377 1 95.94 118 PHE B C 1
ATOM 2523 O O . PHE B 1 118 ? 14.547 -9.078 2.596 1 95.94 118 PHE B O 1
ATOM 2530 N N . LYS B 1 119 ? 13.328 -8.305 4.34 1 95.88 119 LYS B N 1
ATOM 2531 C CA . LYS B 1 119 ? 12.547 -9.531 4.488 1 95.88 119 LYS B CA 1
ATOM 2532 C C . LYS B 1 119 ? 11.25 -9.453 3.688 1 95.88 119 LYS B C 1
ATOM 2534 O O . LYS B 1 119 ? 10.469 -10.406 3.68 1 95.88 119 LYS B O 1
ATOM 2539 N N . GLY B 1 120 ? 10.984 -8.328 3.076 1 96.06 120 GLY B N 1
ATOM 2540 C CA . GLY B 1 120 ? 9.766 -8.164 2.295 1 96.06 120 GLY B CA 1
ATOM 2541 C C . GLY B 1 120 ? 8.562 -7.777 3.137 1 96.06 120 GLY B C 1
ATOM 2542 O O . GLY B 1 120 ? 7.422 -8.031 2.748 1 96.06 120 GLY B O 1
ATOM 2543 N N . GLU B 1 121 ? 8.844 -7.191 4.285 1 96.69 121 GLU B N 1
ATOM 2544 C CA . GLU B 1 121 ? 7.777 -6.762 5.191 1 96.69 121 GLU B CA 1
ATOM 2545 C C . GLU B 1 121 ? 7.715 -5.242 5.289 1 96.69 121 GLU B C 1
ATOM 2547 O O . GLU B 1 121 ? 8.75 -4.57 5.309 1 96.69 121 GLU B O 1
ATOM 2552 N N . LEU B 1 122 ? 6.535 -4.758 5.43 1 97.94 122 LEU B N 1
ATOM 2553 C CA . LEU B 1 122 ? 6.344 -3.314 5.488 1 97.94 122 LEU B CA 1
ATOM 2554 C C . LEU B 1 122 ? 7.051 -2.721 6.703 1 97.94 122 LEU B C 1
ATOM 2556 O O . LEU B 1 122 ? 7.008 -3.295 7.793 1 97.94 122 LEU B O 1
ATOM 2560 N N . PHE B 1 123 ? 7.691 -1.564 6.523 1 97.06 123 PHE B N 1
ATOM 2561 C CA . PHE B 1 123 ? 8.148 -0.757 7.648 1 97.06 123 PHE B CA 1
ATOM 2562 C C . PHE B 1 123 ? 6.973 -0.144 8.391 1 97.06 123 PHE B C 1
ATOM 2564 O O . PHE B 1 123 ? 5.902 0.054 7.816 1 97.06 123 PHE B O 1
ATOM 2571 N N . GLU B 1 124 ? 7.188 0.183 9.586 1 96.88 124 GLU B N 1
ATOM 2572 C CA . GLU B 1 124 ? 6.148 0.822 10.383 1 96.88 124 GLU B CA 1
ATOM 2573 C C . GLU B 1 124 ? 5.633 2.09 9.711 1 96.88 124 GLU B C 1
ATOM 2575 O O . GLU B 1 124 ? 4.426 2.24 9.5 1 96.88 124 GLU B O 1
ATOM 2580 N N . GLY B 1 125 ? 6.574 2.961 9.383 1 97.88 125 GLY B N 1
ATOM 2581 C CA . GLY B 1 125 ? 6.191 4.215 8.75 1 97.88 125 GLY B CA 1
ATOM 2582 C C . GLY B 1 125 ? 5.492 4.023 7.422 1 97.88 125 GLY B C 1
ATOM 2583 O O . GLY B 1 125 ? 4.477 4.664 7.148 1 97.88 125 GLY B O 1
ATOM 2584 N N . SER B 1 126 ? 6 3.133 6.613 1 98.56 126 SER B N 1
ATOM 2585 C CA . SER B 1 126 ? 5.414 2.85 5.305 1 98.56 126 SER B CA 1
ATOM 2586 C C . SER B 1 126 ? 4.016 2.262 5.445 1 98.56 126 SER B C 1
ATOM 2588 O O . SER B 1 126 ? 3.105 2.623 4.695 1 98.56 126 SER B O 1
ATOM 2590 N N . ARG B 1 127 ? 3.855 1.364 6.402 1 98.44 127 ARG B N 1
ATOM 2591 C CA . ARG B 1 127 ? 2.551 0.758 6.645 1 98.44 127 ARG B CA 1
ATOM 2592 C C . ARG B 1 127 ? 1.502 1.82 6.961 1 98.44 127 ARG B C 1
ATOM 2594 O O . ARG B 1 127 ? 0.432 1.844 6.348 1 98.44 127 ARG B O 1
ATOM 2601 N N . ARG B 1 128 ? 1.821 2.648 7.859 1 98.56 128 ARG B N 1
ATOM 2602 C CA . ARG B 1 128 ? 0.843 3.65 8.266 1 98.56 128 ARG B CA 1
ATOM 2603 C C . ARG B 1 128 ? 0.58 4.648 7.145 1 98.56 128 ARG B C 1
ATOM 2605 O O . ARG B 1 128 ? -0.553 5.102 6.965 1 98.56 128 ARG B O 1
ATOM 2612 N N . LEU B 1 129 ? 1.627 4.984 6.43 1 98.69 129 LEU B N 1
ATOM 2613 C CA . LEU B 1 129 ? 1.438 5.867 5.281 1 98.69 129 LEU B CA 1
ATOM 2614 C C . LEU B 1 129 ? 0.511 5.227 4.25 1 98.69 129 LEU B C 1
ATOM 2616 O O . LEU B 1 129 ? -0.39 5.887 3.729 1 98.69 129 LEU B O 1
ATOM 2620 N N . ILE B 1 130 ? 0.706 3.979 3.984 1 98.44 130 ILE B N 1
ATOM 2621 C CA . ILE B 1 130 ? -0.132 3.268 3.023 1 98.44 130 ILE B CA 1
ATOM 2622 C C . ILE B 1 130 ? -1.583 3.273 3.502 1 98.44 130 ILE B C 1
ATOM 2624 O O . ILE B 1 130 ? -2.506 3.422 2.699 1 98.44 130 ILE B O 1
ATOM 2628 N N . GLU B 1 131 ? -1.805 3.195 4.727 1 98.06 131 GLU B N 1
ATOM 2629 C CA . GLU B 1 131 ? -3.145 3.188 5.309 1 98.06 131 GLU B CA 1
ATOM 2630 C C . GLU B 1 131 ? -3.793 4.566 5.215 1 98.06 131 GLU B C 1
ATOM 2632 O O . GLU B 1 131 ? -5.008 4.676 5.039 1 98.06 131 GLU B O 1
ATOM 2637 N N . LEU B 1 132 ? -2.961 5.633 5.199 1 97.88 132 LEU B N 1
ATOM 2638 C CA . LEU B 1 132 ? -3.496 6.969 5.422 1 97.88 132 LEU B CA 1
ATOM 2639 C C . LEU B 1 132 ? -3.506 7.777 4.129 1 97.88 132 LEU B C 1
ATOM 2641 O O . LEU B 1 132 ? -4.305 8.703 3.975 1 97.88 132 LEU B O 1
ATOM 2645 N N . CYS B 1 133 ? -2.658 7.527 3.203 1 97.44 133 CYS B N 1
ATOM 2646 C CA . CYS B 1 133 ? -2.326 8.461 2.133 1 97.44 133 CYS B CA 1
ATOM 2647 C C . CYS B 1 133 ? -3.471 8.57 1.133 1 97.44 133 CYS B C 1
ATOM 2649 O O . CYS B 1 133 ? -4.234 7.621 0.947 1 97.44 133 CYS B O 1
ATOM 2651 N N . ASP B 1 134 ? -3.492 9.719 0.502 1 96.44 134 ASP B N 1
ATOM 2652 C CA . ASP B 1 134 ? -4.422 9.977 -0.594 1 96.44 134 ASP B CA 1
ATOM 2653 C C . ASP B 1 134 ? -3.908 9.375 -1.899 1 96.44 134 ASP B C 1
ATOM 2655 O O . ASP B 1 134 ? -4.699 8.977 -2.758 1 96.44 134 ASP B O 1
ATOM 2659 N N . VAL B 1 135 ? -2.582 9.406 -2.021 1 96.56 135 VAL B N 1
ATOM 2660 C CA . VAL B 1 135 ? -1.954 8.945 -3.258 1 96.56 135 VAL B CA 1
ATOM 2661 C C . VAL B 1 135 ? -0.742 8.078 -2.928 1 96.56 135 VAL B C 1
ATOM 2663 O O . VAL B 1 135 ? 0.102 8.453 -2.113 1 96.56 135 VAL B O 1
ATOM 2666 N N . ILE B 1 136 ? -0.725 6.953 -3.484 1 97 136 ILE B N 1
ATOM 2667 C CA . ILE B 1 136 ? 0.409 6.039 -3.4 1 97 136 ILE B CA 1
ATOM 2668 C C . ILE B 1 136 ? 1.018 5.84 -4.785 1 97 136 ILE B C 1
ATOM 2670 O O . ILE B 1 136 ? 0.328 5.426 -5.723 1 97 136 ILE B O 1
ATOM 2674 N N . GLU B 1 137 ? 2.344 6.137 -4.895 1 97.12 137 GLU B N 1
ATOM 2675 C CA . GLU B 1 137 ? 3.016 6.043 -6.184 1 97.12 137 GLU B CA 1
ATOM 2676 C C . GLU B 1 137 ? 4.367 5.348 -6.055 1 97.12 137 GLU B C 1
ATOM 2678 O O . GLU B 1 137 ? 5.105 5.586 -5.094 1 97.12 137 GLU B O 1
ATOM 2683 N N . GLU B 1 138 ? 4.598 4.562 -7.059 1 97.06 138 GLU B N 1
ATOM 2684 C CA . GLU B 1 138 ? 5.883 3.873 -7.078 1 97.06 138 GLU B CA 1
ATOM 2685 C C . GLU B 1 138 ? 6.895 4.613 -7.949 1 97.06 138 GLU B C 1
ATOM 2687 O O . GLU B 1 138 ? 6.559 5.07 -9.047 1 97.06 138 GLU B O 1
ATOM 2692 N N . ILE B 1 139 ? 8.07 4.789 -7.453 1 97.06 139 ILE B N 1
ATOM 2693 C CA . ILE B 1 139 ? 9.203 5.238 -8.25 1 97.06 139 ILE B CA 1
ATOM 2694 C C . ILE B 1 139 ? 9.992 4.031 -8.758 1 97.06 139 ILE B C 1
ATOM 2696 O O . ILE B 1 139 ? 10.695 3.375 -7.984 1 97.06 139 ILE B O 1
ATOM 2700 N N . PRO B 1 140 ? 9.906 3.824 -10.016 1 95.5 140 PRO B N 1
ATOM 2701 C CA . PRO B 1 140 ? 10.406 2.543 -10.516 1 95.5 140 PRO B CA 1
ATOM 2702 C C . PRO B 1 140 ? 11.914 2.543 -10.758 1 95.5 140 PRO B C 1
ATOM 2704 O O . PRO B 1 140 ? 12.508 3.604 -10.961 1 95.5 140 PRO B O 1
ATOM 2707 N N . THR B 1 141 ? 12.531 1.452 -10.617 1 95.25 141 THR B N 1
ATOM 2708 C CA . THR B 1 141 ? 13.828 1.054 -11.148 1 95.25 141 THR B CA 1
ATOM 2709 C C . THR B 1 141 ? 13.812 -0.41 -11.578 1 95.25 141 THR B C 1
ATOM 2711 O O . THR B 1 141 ? 12.75 -1.022 -11.672 1 95.25 141 THR B O 1
ATOM 2714 N N . VAL B 1 142 ? 15.016 -0.926 -12.008 1 96 142 VAL B N 1
ATOM 2715 C CA . VAL B 1 142 ? 14.922 -2.234 -12.641 1 96 142 VAL B CA 1
ATOM 2716 C C . VAL B 1 142 ? 15.836 -3.227 -11.93 1 96 142 VAL B C 1
ATOM 2718 O O . VAL B 1 142 ? 16.875 -2.844 -11.391 1 96 142 VAL B O 1
ATOM 2721 N N . CYS B 1 143 ? 15.398 -4.418 -11.914 1 96.19 143 CYS B N 1
ATOM 2722 C CA . CYS B 1 143 ? 16.219 -5.574 -11.562 1 96.19 143 CYS B CA 1
ATOM 2723 C C . CYS B 1 143 ? 17.234 -5.879 -12.664 1 96.19 143 CYS B C 1
ATOM 2725 O O . CYS B 1 143 ? 17.062 -5.457 -13.805 1 96.19 143 CYS B O 1
ATOM 2727 N N . TRP B 1 144 ? 18.266 -6.703 -12.328 1 94.12 144 TRP B N 1
ATOM 2728 C CA . TRP B 1 144 ? 19.266 -7.023 -13.336 1 94.12 144 TRP B CA 1
ATOM 2729 C C . TRP B 1 144 ? 18.641 -7.762 -14.516 1 94.12 144 TRP B C 1
ATOM 2731 O O . TRP B 1 144 ? 19.172 -7.723 -15.633 1 94.12 144 TRP B O 1
ATOM 2741 N N . CYS B 1 145 ? 17.547 -8.336 -14.289 1 94.69 145 CYS B N 1
ATOM 2742 C CA . CYS B 1 145 ? 16.891 -9.109 -15.336 1 94.69 145 CYS B CA 1
ATOM 2743 C C . CYS B 1 145 ? 16.109 -8.203 -16.266 1 94.69 145 CYS B C 1
ATOM 2745 O O . CYS B 1 145 ? 15.609 -8.648 -17.297 1 94.69 145 CYS B O 1
ATOM 2747 N N . GLY B 1 146 ? 15.914 -6.938 -15.891 1 94.38 146 GLY B N 1
ATOM 2748 C CA . GLY B 1 146 ? 15.18 -5.996 -16.719 1 94.38 146 GLY B CA 1
ATOM 2749 C C . GLY B 1 146 ? 13.773 -5.734 -16.234 1 94.38 146 GLY B C 1
ATOM 2750 O O . GLY B 1 146 ? 13.148 -4.746 -16.609 1 94.38 146 GLY B O 1
ATOM 2751 N N . CYS B 1 147 ? 13.234 -6.613 -15.383 1 94 147 CYS B N 1
ATOM 2752 C CA . CYS B 1 147 ? 11.922 -6.395 -14.797 1 94 147 CYS B CA 1
ATOM 2753 C C . CYS B 1 147 ? 11.977 -5.324 -13.711 1 94 147 CYS B C 1
ATOM 2755 O O . CYS B 1 147 ? 13.062 -4.973 -13.234 1 94 147 CYS B O 1
ATOM 2757 N N . LYS B 1 148 ? 10.836 -4.871 -13.352 1 95.44 148 LYS B N 1
ATOM 2758 C CA . LYS B 1 148 ? 10.797 -3.867 -12.297 1 95.44 148 LYS B CA 1
ATOM 2759 C C . LYS B 1 148 ? 11.312 -4.438 -10.977 1 95.44 148 LYS B C 1
ATOM 2761 O O . LYS B 1 148 ? 10.953 -5.555 -10.594 1 95.44 148 LYS B O 1
ATOM 2766 N N . ALA B 1 149 ? 12.18 -3.617 -10.289 1 96.88 149 ALA B N 1
ATOM 2767 C CA . ALA B 1 149 ? 12.617 -3.98 -8.945 1 96.88 149 ALA B CA 1
ATOM 2768 C C . ALA B 1 149 ? 11.562 -3.619 -7.902 1 96.88 149 ALA B C 1
ATOM 2770 O O . ALA B 1 149 ? 11.039 -2.506 -7.906 1 96.88 149 ALA B O 1
ATOM 2771 N N . LYS B 1 150 ? 11.281 -4.582 -7.008 1 95.81 150 LYS B N 1
ATOM 2772 C CA . LYS B 1 150 ? 10.211 -4.379 -6.035 1 95.81 150 LYS B CA 1
ATOM 2773 C C . LYS B 1 150 ? 10.703 -4.629 -4.613 1 95.81 150 LYS B C 1
ATOM 2775 O O . LYS B 1 150 ? 10.094 -4.168 -3.648 1 95.81 150 LYS B O 1
ATOM 2780 N N . PHE B 1 151 ? 11.773 -5.383 -4.5 1 97.38 151 PHE B N 1
ATOM 2781 C CA . PHE B 1 151 ? 12.242 -5.812 -3.188 1 97.38 151 PHE B CA 1
ATOM 2782 C C . PHE B 1 151 ? 13.68 -5.375 -2.955 1 97.38 151 PHE B C 1
ATOM 2784 O O . PHE B 1 151 ? 14.477 -5.32 -3.895 1 97.38 151 PHE B O 1
ATOM 2791 N N . ASN B 1 152 ? 14.008 -5.066 -1.714 1 96 152 ASN B N 1
ATOM 2792 C CA . ASN B 1 152 ? 15.375 -4.801 -1.278 1 96 152 ASN B CA 1
ATOM 2793 C C . ASN B 1 152 ? 16.016 -6.043 -0.666 1 96 152 ASN B C 1
ATOM 2795 O O . ASN B 1 152 ? 15.602 -6.504 0.398 1 96 152 ASN B O 1
ATOM 2799 N N . ALA B 1 153 ? 17 -6.547 -1.335 1 95.56 153 ALA B N 1
ATOM 2800 C CA . ALA B 1 153 ? 17.719 -7.707 -0.804 1 95.56 153 ALA B CA 1
ATOM 2801 C C . ALA B 1 153 ? 18.969 -7.281 -0.039 1 95.56 153 ALA B C 1
ATOM 2803 O O . ALA B 1 153 ? 19.766 -6.488 -0.539 1 95.56 153 ALA B O 1
ATOM 2804 N N . ARG B 1 154 ? 19.125 -7.746 1.127 1 94 154 ARG B N 1
ATOM 2805 C CA . ARG B 1 154 ? 20.344 -7.574 1.896 1 94 154 ARG B CA 1
ATOM 2806 C C . ARG B 1 154 ? 21.344 -8.688 1.584 1 94 154 ARG B C 1
ATOM 2808 O O . ARG B 1 154 ? 21 -9.867 1.601 1 94 154 ARG B O 1
ATOM 2815 N N . ILE B 1 155 ? 22.516 -8.219 1.318 1 92.31 155 ILE B N 1
ATOM 2816 C CA . ILE B 1 155 ? 23.516 -9.172 0.853 1 92.31 155 ILE B CA 1
ATOM 2817 C C . ILE B 1 155 ? 24.688 -9.219 1.839 1 92.31 155 ILE B C 1
ATOM 2819 O O . ILE B 1 155 ? 25.172 -8.18 2.281 1 92.31 155 ILE B O 1
ATOM 2823 N N . SER B 1 156 ? 25 -10.43 2.23 1 88 156 SER B N 1
ATOM 2824 C CA . SER B 1 156 ? 26.219 -10.711 2.996 1 88 156 SER B CA 1
ATOM 2825 C C . SER B 1 156 ? 27 -11.867 2.387 1 88 156 SER B C 1
ATOM 2827 O O . SER B 1 156 ? 26.453 -12.953 2.172 1 88 156 SER B O 1
ATOM 2829 N N . GLU B 1 157 ? 28.25 -11.602 2.092 1 86.5 157 GLU B N 1
ATOM 2830 C CA . GLU B 1 157 ? 29.109 -12.609 1.496 1 86.5 157 GLU B CA 1
ATOM 2831 C C . GLU B 1 157 ? 28.5 -13.188 0.229 1 86.5 157 GLU B C 1
ATOM 2833 O O . GLU B 1 157 ? 28.453 -14.414 0.055 1 86.5 157 GLU B O 1
ATOM 2838 N N . GLY B 1 158 ? 27.812 -12.398 -0.507 1 84.62 158 GLY B N 1
ATOM 2839 C CA . GLY B 1 158 ? 27.312 -12.781 -1.813 1 84.62 158 GLY B CA 1
ATOM 2840 C C . GLY B 1 158 ? 25.984 -13.508 -1.746 1 84.62 158 GLY B C 1
ATOM 2841 O O . GLY B 1 158 ? 25.5 -14.023 -2.756 1 84.62 158 GLY B O 1
ATOM 2842 N N . LYS B 1 159 ? 25.453 -13.594 -0.615 1 90.06 159 LYS B N 1
ATOM 2843 C CA . LYS B 1 159 ? 24.188 -14.289 -0.457 1 90.06 159 LYS B CA 1
ATOM 2844 C C . LYS B 1 159 ? 23.109 -13.367 0.117 1 90.06 159 LYS B C 1
ATOM 2846 O O . LYS B 1 159 ? 23.422 -12.461 0.894 1 90.06 159 LYS B O 1
ATOM 2851 N N . VAL B 1 160 ? 21.891 -13.641 -0.276 1 91.19 160 VAL B N 1
ATOM 2852 C CA . VAL B 1 160 ? 20.766 -12.883 0.246 1 91.19 160 VAL B CA 1
ATOM 2853 C C . VAL B 1 160 ? 20.484 -13.305 1.686 1 91.19 160 VAL B C 1
ATOM 2855 O O . VAL B 1 160 ? 20.344 -14.492 1.977 1 91.19 160 VAL B O 1
ATOM 2858 N N . LEU B 1 161 ? 20.453 -12.344 2.535 1 90.94 161 LEU B N 1
ATOM 2859 C CA . LEU B 1 161 ? 20.109 -12.602 3.93 1 90.94 161 LEU B CA 1
ATOM 2860 C C . LEU B 1 161 ? 18.594 -12.617 4.117 1 90.94 161 LEU B C 1
ATOM 2862 O O . LEU B 1 161 ? 17.891 -11.766 3.576 1 90.94 161 LEU B O 1
ATOM 2866 N N . ARG B 1 162 ? 18.078 -13.539 4.91 1 91.44 162 ARG B N 1
ATOM 2867 C CA . ARG B 1 162 ? 16.625 -13.695 5.098 1 91.44 162 ARG B CA 1
ATOM 2868 C C . ARG B 1 162 ? 16.234 -13.367 6.531 1 91.44 162 ARG B C 1
ATOM 2870 O O . ARG B 1 162 ? 15.039 -13.227 6.828 1 91.44 162 ARG B O 1
ATOM 2877 N N . ASP B 1 163 ? 17.297 -13.312 7.363 1 90.06 163 ASP B N 1
ATOM 2878 C CA . ASP B 1 163 ? 17.016 -13.039 8.773 1 90.06 163 ASP B CA 1
ATOM 2879 C C . ASP B 1 163 ? 17.938 -11.938 9.297 1 90.06 163 ASP B C 1
ATOM 2881 O O . ASP B 1 163 ? 19.016 -11.703 8.75 1 90.06 163 ASP B O 1
ATOM 2885 N N . GLY B 1 164 ? 17.5 -11.336 10.375 1 87.69 164 GLY B N 1
ATOM 2886 C CA . GLY B 1 164 ? 18.234 -10.242 10.984 1 87.69 164 GLY B CA 1
ATOM 2887 C C . GLY B 1 164 ? 17.359 -9.07 11.367 1 87.69 164 GLY B C 1
ATOM 2888 O O . GLY B 1 164 ? 16.156 -9.078 11.117 1 87.69 164 GLY B O 1
ATOM 2889 N N . GLU B 1 165 ? 18 -8.109 11.898 1 86.31 165 GLU B N 1
ATOM 2890 C CA . GLU B 1 165 ? 17.266 -6.914 12.305 1 86.31 165 GLU B CA 1
ATOM 2891 C C . GLU B 1 165 ? 16.875 -6.074 11.094 1 86.31 165 GLU B C 1
ATOM 2893 O O . GLU B 1 165 ? 17.641 -5.949 10.141 1 86.31 165 GLU B O 1
ATOM 2898 N N . GLN B 1 166 ? 15.758 -5.562 11.141 1 85.12 166 GLN B N 1
ATOM 2899 C CA . GLN B 1 166 ? 15.219 -4.758 10.047 1 85.12 166 GLN B CA 1
ATOM 2900 C C . GLN B 1 166 ? 16.156 -3.605 9.703 1 85.12 166 GLN B C 1
ATOM 2902 O O . GLN B 1 166 ? 16.391 -3.328 8.523 1 85.12 166 GLN B O 1
ATOM 2907 N N . VAL B 1 167 ? 16.594 -2.916 10.734 1 77.12 167 VAL B N 1
ATOM 2908 C CA . VAL B 1 167 ? 17.469 -1.758 10.531 1 77.12 167 VAL B CA 1
ATOM 2909 C C . VAL B 1 167 ? 18.859 -2.059 11.047 1 77.12 167 VAL B C 1
ATOM 2911 O O . VAL B 1 167 ? 19.031 -2.459 12.203 1 77.12 167 VAL B O 1
ATOM 2914 N N . GLN B 1 168 ? 19.812 -2.326 10.086 1 70.75 168 GLN B N 1
ATOM 2915 C CA . GLN B 1 168 ? 21.188 -2.516 10.508 1 70.75 168 GLN B CA 1
ATOM 2916 C C . GLN B 1 168 ? 22.047 -1.311 10.133 1 70.75 168 GLN B C 1
ATOM 2918 O O . GLN B 1 168 ? 22.109 -0.921 8.961 1 70.75 168 GLN B O 1
ATOM 2923 N N . LEU B 1 169 ? 22.406 -0.594 11.109 1 56.56 169 LEU B N 1
ATOM 2924 C CA . LEU B 1 169 ? 23.281 0.546 10.922 1 56.56 169 LEU B CA 1
ATOM 2925 C C . LEU B 1 169 ? 24.75 0.122 11.047 1 56.56 169 LEU B C 1
ATOM 2927 O O . LEU B 1 169 ? 25.125 -0.583 11.984 1 56.56 169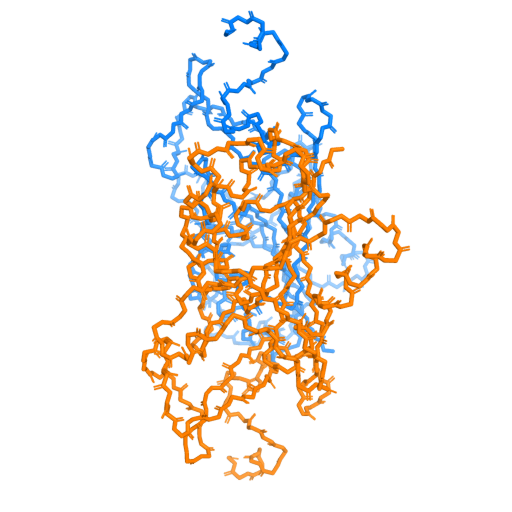 LEU B O 1
ATOM 2931 N N . GLY B 1 170 ? 25.531 0.361 10 1 54.31 170 GLY B N 1
ATOM 2932 C CA . GLY B 1 170 ? 26.969 0.191 10.148 1 54.31 170 GLY B CA 1
ATOM 2933 C C . GLY B 1 170 ? 27.453 -1.152 9.648 1 54.31 170 GLY B C 1
ATOM 2934 O O . GLY B 1 170 ? 28.594 -1.539 9.922 1 54.31 170 GLY B O 1
ATOM 2935 N N . GLY B 1 171 ? 26.531 -1.917 9.219 1 56.56 171 GLY B N 1
ATOM 2936 C CA . GLY B 1 171 ? 27.078 -3.203 8.812 1 56.56 171 GLY B CA 1
ATOM 2937 C C . GLY B 1 171 ? 27.656 -3.186 7.41 1 56.56 171 GLY B C 1
ATOM 2938 O O . GLY B 1 171 ? 27.609 -2.158 6.73 1 56.56 171 GLY B O 1
ATOM 2939 N N . ASN B 1 172 ? 28.578 -4.062 7.109 1 61.03 172 ASN B N 1
ATOM 2940 C CA . ASN B 1 172 ? 29.203 -4.258 5.797 1 61.03 172 ASN B CA 1
ATOM 2941 C C . ASN B 1 172 ? 28.188 -4.809 4.789 1 61.03 172 ASN B C 1
ATOM 2943 O O . ASN B 1 172 ? 28.578 -5.336 3.746 1 61.03 172 ASN B O 1
ATOM 2947 N N . GLU B 1 173 ? 26.938 -4.539 5.117 1 69.94 173 GLU B N 1
ATOM 2948 C CA . GLU B 1 173 ? 25.922 -5.129 4.242 1 69.94 173 GLU B CA 1
ATOM 2949 C C . GLU B 1 173 ? 25.562 -4.176 3.105 1 69.94 173 GLU B C 1
ATOM 2951 O O . GLU B 1 173 ? 25.688 -2.959 3.244 1 69.94 173 GLU B O 1
ATOM 2956 N N . SER B 1 174 ? 25.391 -4.871 1.971 1 86 174 SER B N 1
ATOM 2957 C CA . SER B 1 174 ? 24.906 -4.133 0.804 1 86 174 SER B CA 1
ATOM 2958 C C . SER B 1 174 ? 23.484 -4.516 0.451 1 86 174 SER B C 1
ATOM 2960 O O . SER B 1 174 ? 22.953 -5.52 0.939 1 86 174 SER B O 1
ATOM 2962 N N . TYR B 1 175 ? 22.844 -3.598 -0.209 1 91.88 175 TYR B N 1
ATOM 2963 C CA . TYR B 1 175 ? 21.469 -3.83 -0.653 1 91.88 175 TYR B CA 1
ATOM 2964 C C . TYR B 1 175 ? 21.375 -3.758 -2.172 1 91.88 175 TYR B C 1
ATOM 2966 O O . TYR B 1 175 ? 22.094 -2.986 -2.812 1 91.88 175 TYR B O 1
ATOM 2974 N N . VAL B 1 176 ? 20.516 -4.605 -2.678 1 93.75 176 VAL B N 1
ATOM 2975 C CA . VAL B 1 176 ? 20.234 -4.559 -4.113 1 93.75 176 VAL B CA 1
ATOM 2976 C C . VAL B 1 176 ? 18.734 -4.703 -4.363 1 93.75 176 VAL B C 1
ATOM 2978 O O . VAL B 1 176 ? 18.062 -5.488 -3.693 1 93.75 176 VAL B O 1
ATOM 2981 N N . GLY B 1 177 ? 18.203 -3.855 -5.25 1 95.69 177 GLY B N 1
ATOM 2982 C CA . GLY B 1 177 ? 16.828 -4 -5.688 1 95.69 177 GLY B CA 1
ATOM 2983 C C . GLY B 1 177 ? 16.625 -5.152 -6.656 1 95.69 177 GLY B C 1
ATOM 2984 O O . GLY B 1 177 ? 17.375 -5.301 -7.617 1 95.69 177 GLY B O 1
ATOM 2985 N N . LEU B 1 178 ? 15.609 -6.023 -6.418 1 96.81 178 LEU B N 1
ATOM 2986 C CA . LEU B 1 178 ? 15.32 -7.184 -7.25 1 96.81 178 LEU B CA 1
ATOM 2987 C C . LEU B 1 178 ? 13.828 -7.281 -7.559 1 96.81 178 LEU B C 1
ATOM 2989 O O . LEU B 1 178 ? 13.008 -6.746 -6.812 1 96.81 178 LEU B O 1
ATOM 2993 N N . CYS B 1 179 ? 13.516 -7.863 -8.672 1 96.56 179 CYS B N 1
ATOM 2994 C CA . CYS B 1 179 ? 12.125 -8.242 -8.898 1 96.56 179 CYS B CA 1
ATOM 2995 C C . CYS B 1 179 ? 11.688 -9.32 -7.91 1 96.56 179 CYS B C 1
ATOM 2997 O O . CYS B 1 179 ? 12.523 -9.898 -7.207 1 96.56 179 CYS B O 1
ATOM 2999 N N . ARG B 1 180 ? 10.414 -9.555 -7.832 1 96.19 180 ARG B N 1
ATOM 3000 C CA . ARG B 1 180 ? 9.883 -10.5 -6.859 1 96.19 180 ARG B CA 1
ATOM 3001 C C . ARG B 1 180 ? 10.484 -11.891 -7.062 1 96.19 180 ARG B C 1
ATOM 3003 O O . ARG B 1 180 ? 10.953 -12.516 -6.113 1 96.19 180 ARG B O 1
ATOM 3010 N N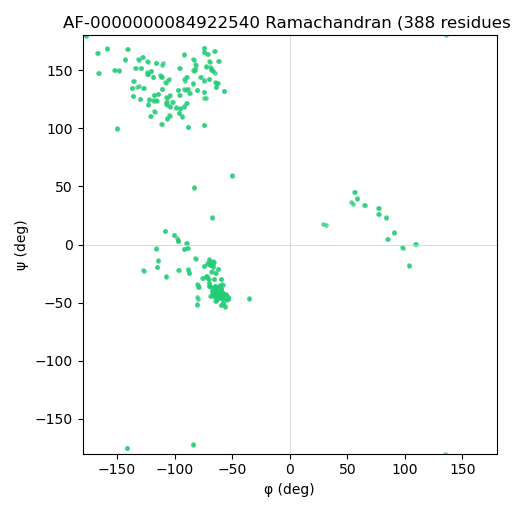 . LYS B 1 181 ? 10.539 -12.367 -8.266 1 94.56 181 LYS B N 1
ATOM 3011 C CA . LYS B 1 181 ? 11.031 -13.711 -8.57 1 94.56 181 LYS B CA 1
ATOM 3012 C C . LYS B 1 181 ? 12.469 -13.883 -8.109 1 94.56 181 LYS B C 1
ATOM 3014 O O . LYS B 1 181 ? 12.797 -14.844 -7.406 1 94.56 181 LYS B O 1
ATOM 3019 N N . HIS B 1 182 ? 13.359 -12.977 -8.492 1 95.44 182 HIS B N 1
ATOM 3020 C CA . HIS B 1 182 ? 14.773 -13.094 -8.164 1 95.44 182 HIS B CA 1
ATOM 3021 C C . HIS B 1 182 ? 15.016 -12.859 -6.676 1 95.44 182 HIS B C 1
ATOM 3023 O O . HIS B 1 182 ? 15.914 -13.461 -6.086 1 95.44 182 HIS B O 1
ATOM 3029 N N . TYR B 1 183 ? 14.203 -12.078 -6.086 1 96.56 183 TYR B N 1
ATOM 3030 C CA . TYR B 1 183 ? 14.258 -11.93 -4.637 1 96.56 183 TYR B CA 1
ATOM 3031 C C . TYR B 1 183 ? 13.914 -13.234 -3.934 1 96.56 183 TYR B C 1
ATOM 3033 O O . TYR B 1 183 ? 14.648 -13.688 -3.055 1 96.56 183 TYR B O 1
ATOM 3041 N N . MET B 1 184 ? 12.812 -13.836 -4.383 1 93.5 184 MET B N 1
ATOM 3042 C CA . MET B 1 184 ? 12.359 -15.07 -3.754 1 93.5 184 MET B CA 1
ATOM 3043 C C . MET B 1 184 ? 13.359 -16.203 -3.979 1 93.5 184 MET B C 1
ATOM 3045 O O . MET B 1 184 ? 13.586 -17.016 -3.09 1 93.5 184 MET B O 1
ATOM 3049 N N . GLU B 1 185 ? 14.07 -16.188 -5.055 1 93.75 185 GLU B N 1
ATOM 3050 C CA . GLU B 1 185 ? 15.023 -17.234 -5.402 1 93.75 185 GLU B CA 1
ATOM 3051 C C . GLU B 1 185 ? 16.406 -16.938 -4.797 1 93.75 185 GLU B C 1
ATOM 3053 O O . GLU B 1 185 ? 17.234 -17.844 -4.699 1 93.75 185 GLU B O 1
ATOM 3058 N N . GLY B 1 186 ? 16.609 -15.742 -4.508 1 93.31 186 GLY B N 1
ATOM 3059 C CA . GLY B 1 186 ? 17.906 -15.344 -4 1 93.31 186 GLY B CA 1
ATOM 3060 C C . GLY B 1 186 ? 18.969 -15.234 -5.086 1 93.31 186 GLY B C 1
ATOM 3061 O O . GLY B 1 186 ? 20.141 -15.555 -4.855 1 93.31 186 GLY B O 1
ATOM 3062 N N . VAL B 1 187 ? 18.531 -14.867 -6.273 1 92.19 187 VAL B N 1
ATOM 3063 C CA . VAL B 1 187 ? 19.453 -14.734 -7.402 1 92.19 187 VAL B CA 1
ATOM 3064 C C . VAL B 1 187 ? 19.828 -13.273 -7.59 1 92.19 187 VAL B C 1
ATOM 3066 O O . VAL B 1 187 ? 19 -12.445 -7.957 1 92.19 187 VAL B O 1
ATOM 3069 N N . LEU B 1 188 ? 21.109 -12.977 -7.449 1 91.5 188 LEU B N 1
ATOM 3070 C CA . LEU B 1 188 ? 21.594 -11.602 -7.359 1 91.5 188 LEU B CA 1
ATOM 3071 C C . LEU B 1 188 ? 22.078 -11.102 -8.719 1 91.5 188 LEU B C 1
ATOM 3073 O O . LEU B 1 188 ? 22.25 -9.898 -8.914 1 91.5 188 LEU B O 1
ATOM 3077 N N . SER B 1 189 ? 22.391 -12.047 -9.547 1 86.75 189 SER B N 1
ATOM 3078 C CA . SER B 1 189 ? 22.875 -11.703 -10.875 1 86.75 189 SER B CA 1
ATOM 3079 C C . SER B 1 189 ? 22.688 -12.859 -11.852 1 86.75 189 SER B C 1
ATOM 3081 O O . SER B 1 189 ? 22.344 -13.969 -11.445 1 86.75 189 SER B O 1
ATOM 3083 N N . GLU B 1 190 ? 22.891 -12.5 -13.086 1 81.25 190 GLU B N 1
ATOM 3084 C CA . GLU B 1 190 ? 22.844 -13.555 -14.094 1 81.25 190 GLU B CA 1
ATOM 3085 C C . GLU B 1 190 ? 23.891 -14.633 -13.82 1 81.25 190 GLU B C 1
ATOM 3087 O O . GLU B 1 190 ? 23.625 -15.82 -14.016 1 81.25 190 GLU B O 1
ATOM 3092 N N . GLU B 1 191 ? 25.062 -14.172 -13.367 1 72.12 191 GLU B N 1
ATOM 3093 C CA . GLU B 1 191 ? 26.156 -15.094 -13.086 1 72.12 191 GLU B CA 1
ATOM 3094 C C . GLU B 1 191 ? 25.797 -16.047 -11.945 1 72.12 191 GLU B C 1
ATOM 3096 O O . GLU B 1 191 ? 26.125 -17.234 -12 1 72.12 191 GLU B O 1
ATOM 3101 N N . ASN B 1 192 ? 25.109 -15.516 -11.055 1 67.31 192 ASN B N 1
ATOM 3102 C CA . ASN B 1 192 ? 24.703 -16.312 -9.898 1 67.31 192 ASN B CA 1
ATOM 3103 C C . ASN B 1 192 ? 23.625 -17.312 -10.266 1 67.31 192 ASN B C 1
ATOM 3105 O O . ASN B 1 192 ? 23.484 -18.344 -9.609 1 67.31 192 ASN B O 1
ATOM 3109 N N . ARG B 1 193 ? 22.812 -17.062 -11.266 1 61.5 193 ARG B N 1
ATOM 3110 C CA . ARG B 1 193 ? 21.766 -17.969 -11.734 1 61.5 193 ARG B CA 1
ATOM 3111 C C . ARG B 1 193 ? 22.359 -19.297 -12.219 1 61.5 193 ARG B C 1
ATOM 3113 O O . ARG B 1 193 ? 21.828 -20.359 -11.938 1 61.5 193 ARG B O 1
ATOM 3120 N N . ASN B 1 194 ? 23.422 -19.188 -12.961 1 54.66 194 ASN B N 1
ATOM 3121 C CA . ASN B 1 194 ? 24.062 -20.344 -13.562 1 54.66 194 ASN B CA 1
ATOM 3122 C C . ASN B 1 194 ? 24.766 -21.203 -12.516 1 54.66 194 ASN B C 1
ATOM 3124 O O . ASN B 1 194 ? 25.031 -22.391 -12.758 1 54.66 194 ASN B O 1
ATOM 3128 N N . ASN B 1 195 ? 24.969 -20.609 -11.383 1 48.12 195 ASN B N 1
ATOM 3129 C CA . ASN B 1 195 ? 25.703 -21.438 -10.422 1 48.12 195 ASN B CA 1
ATOM 3130 C C . ASN B 1 195 ? 24.75 -22.141 -9.461 1 48.12 195 ASN B C 1
ATOM 3132 O O . ASN B 1 195 ? 25.203 -22.797 -8.516 1 48.12 195 ASN B O 1
ATOM 3136 N N . ARG B 1 196 ? 23.359 -22.016 -9.625 1 47 196 ARG B N 1
ATOM 3137 C CA . ARG B 1 196 ? 22.438 -22.734 -8.75 1 47 196 ARG B CA 1
ATOM 3138 C C . ARG B 1 196 ? 21.844 -23.938 -9.469 1 47 196 ARG B C 1
ATOM 3140 O O . ARG B 1 196 ? 21.672 -23.922 -10.695 1 47 196 ARG B O 1
#

pLDDT: mean 91.74, std 11.41, range [47.0, 98.88]

Sequence (392 aa):
MAKLYFRFGVMGSSKTANALMVRYNYAEKEKNAILLKPKLDSRDGEKIIKSRIGIESNCIFIEDFLKDVEDDKTILHHCSCIIIDEAQFMKTKQAETFAYIVDYYNIPVICYGLKTDFKGELFEGSRRLIELCDVIEEIPTVCWCGCKAKFNARISEGKVLRDGEQVQLGGNESYVGLCRKHYMEGVLSEENRNNRMAKLYFRFGVMGSSKTANALMVRYNYAEKEKNAILLKPKLDSRDGEKIIKSRIGIESNCIFIEDFLKDVEDDKTILHHCSCIIIDEAQFMKTKQAETFAYIVDYYNIPVICYGLKTDFKGELFEGSRRLIELCDVIEEIPTVCWCGCKAKFNARISEGKVLRDGEQVQLGGNESYVGLCRKHYMEGVLSEENRNNR

Organism: Filifactor alocis (strain ATCC 35896 / CCUG 47790 / D40 B5) (NCBI:txid546269)

InterPro domains:
  IPR001267 Thymidine kinase [MF_00124] (1-186)
  IPR001267 Thymidine kinase [PF00265] (3-183)
  IPR001267 Thymidine kinase [PIRSF035805] (1-193)
  IPR001267 Thymidine kinase [PTHR11441] (4-191)
  IPR027417 P-loop containing nucleoside triphosphate hydrolase [G3DSA:3.40.50.300] (2-139)
  IPR027417 P-loop containing nucleoside triphosphate hydrolase [SSF52540] (1-139)

Nearest PDB structures (foldseek):
  2b8t-assembly1_D  TM=8.742E-01  e=3.191E-14  Ureaplasma parvum
  2b8t-assembly1_A  TM=8.271E-01  e=6.917E-13  Ureaplasma parvum
  2uz3-assembly1_A  TM=8.573E-01  e=2.093E-12  Ureaplasma urealyticum
  2uz3-assembly1_C  TM=8.421E-01  e=1.247E-11  Ureaplasma urealyticum
  1xx6-assembly1_B  TM=8.294E-01  e=2.950E-11  Clostridium acetobutylicum ATCC 824

Secondary structure (DSSP, 8-state):
---EEEEE--TTS-HHHHHHHHHHHHHHTT--EEEEE---SSS----EEE-TTS-EEE-EEHHHHHHHHHH-GGGGGG-SEEEESSGGG--HHHHHHHHHHHHHH---EEEEE-SB-TTS-B-HHHHHHHHH-SEEEE---B-TTSSBP-EEEEEETTEE--SS-S---S-S-EEEEE-HHHHHHT--SHHHHHT-/---EEEEE--TTS-HHHHHHHHHHHHHHTT--EEEEE---SSS----EEE-TTS-EEE-EEHHHHHHHHHH-GGGGGG-SEEEESSGGG--HHHHHHHHHHHHHH---EEEEE-SB-TTS-B-HHHHHHHHH-SEEEE---B-TTSSBP-EEEEEETTEE--SS-S---S-S-EEEEE-HHHHHHT--SHHHHHT-

Solvent-accessible surface area (backbone atoms only — not comparable to full-atom values): 21233 Å² total; per-residue (Å²): 132,44,45,37,36,38,39,27,31,35,73,88,33,52,56,57,47,51,53,52,49,54,41,48,57,32,48,76,69,75,37,44,51,45,43,30,31,52,81,54,91,74,54,78,85,59,53,59,48,69,25,94,89,67,52,68,45,75,37,43,40,42,67,59,54,53,50,49,39,74,75,39,61,68,63,58,76,65,43,60,26,41,37,31,42,55,34,24,69,32,49,54,68,55,51,51,49,52,50,47,41,14,69,74,65,54,26,30,32,42,30,22,26,42,51,44,35,48,72,54,42,65,29,62,14,28,45,44,40,67,56,64,42,76,42,80,42,77,41,72,44,61,14,94,86,66,46,60,27,69,36,32,38,32,32,54,96,88,34,62,46,78,76,77,69,81,77,71,76,86,58,94,61,45,75,45,37,21,22,64,62,38,54,75,69,55,45,87,40,76,73,51,51,73,73,104,132,43,45,36,36,38,40,25,32,34,74,88,32,50,57,56,47,52,52,53,49,53,41,48,58,32,48,76,69,75,37,45,51,45,44,30,30,53,80,54,90,74,56,78,85,57,53,59,47,71,26,95,91,68,53,69,44,76,38,44,39,42,67,58,52,53,50,47,40,73,76,40,60,69,62,57,76,65,42,60,28,40,37,31,41,55,34,23,69,32,50,56,67,55,51,51,50,51,51,46,41,15,69,73,67,56,25,30,34,42,30,21,24,42,50,44,35,48,73,55,41,64,28,61,16,28,46,46,41,67,57,64,40,76,40,80,44,77,40,73,43,60,12,93,87,65,47,60,27,69,35,33,37,32,33,55,95,88,34,64,46,77,76,77,68,82,77,73,75,86,57,94,60,45,75,45,37,22,23,64,62,38,52,74,70,54,45,85,41,76,73,51,49,74,73,104

Foldseek 3Di:
DAWEEEEEEEPPLFLLVVLVVVCVVCVVVVAAEAEEEADDVFDDPAQKGATPVGDIDGHYYLVVVVVVCVVPVCVLVRHQEYEYEQQLADALVSLVVVLVCCVPVVHYYHYYHHQAFQLRHGRRRNVNSVVRGPYYHYRWDAAQVGHTFRHKFKDDPLWTDNDDDRDDHPDPIDIDTHDPVCSVVGPRHPVSVVVD/DAWEEEEEEEPPLFLLVVLVVVCVVCVVVVAAEAEEEADDVFDDPAQKGATPVGDIDGHYYLVVVVVVCVVPVCVLVRHQEYEYEQQLPDALVSLVVVLVCCVPVVHYYHYYHHQAFQLRHGRRRNVNSVVRGPYYHYRWDAAQVGHTFRHKFKDDPLWTDNDDDRDDHPDPIDIDTHDPVCSVVGPRHPVSVVVD